Protein AF-A0A1Y1IKT4-F1 (afdb_monomer_lite)

Secondary structure (DSSP, 8-state):
--TT---PEEP-GGG--TT-EEEEE--TTSSHHHHHHHHHHHTTT--EEEEEETTHHHH--GGGTS-GGGEESS--HHHHHHHHHHHHHHHHTT-TT--EEEEEES---STTGGGSHHHHHHHHHGGGGTEEEEEEES-GGGS-HHHHTT-SEEEE-----HHHHHHHHHHT-TTSSSHHHHHHHHHHHTSTT-EEEEETTS---SHHHHEEEE-PPP--S---S-HHHHHHHHHHHHHHHHHHHT-----S---TT-EEPSS-TTEEE-TTS-EEETTTTEE---EE-TTS-EEEEETTEEEEHHHHHHHHHTSSPPPTTEEEEESS-GGGT--S-GGGEEEEEHHHHHHHHHHH-TTTT----------EEEEETTT--EEEESSHHHHHHHH---HHHHHHHHTT---SSSEEEEE-HHHHHHHSPPTT--EEEEEETTEEEEEEEEETTS-EE-TTS-EE--EEETTEEEEEEEETTEEEEEEHHHHHHHHHSPPPSSTT-EEEETTS-TT---GGGEEEE-HHHHHHT-TT---EEEEETTT--EEEEESSHHHHHHHHT--HHHHHHHHTTSSS-BTTEEEEEGGGG--

Organism: Klebsormidium nitens (NCBI:txid105231)

pLDDT: mean 82.87, std 14.02, range [28.95, 97.75]

Radius of gyration: 39.27 Å; chains: 1; bounding box: 92×46×112 Å

InterPro domains:
  IPR002711 HNH endonuclease [PF01844] (320-353)
  IPR003615 HNH nuclease [PF13392] (488-532)
  IPR003615 HNH nuclease [SM00507] (299-350)
  IPR003615 HNH nuclease [SM00507] (482-531)
  IPR003615 HNH nuclease [cd00085] (316-353)
  IPR003647 Intron encoded nuclease repeat [SM00497] (369-420)
  IPR003647 Intron encoded nuclease repeat [SM00497] (537-590)
  IPR006758 Poxvirus A32 [PF04665] (9-204)
  IPR027417 P-loop containing nucleoside triphosphate hydrolase [G3DSA:3.40.50.300] (17-221)
  IPR027417 P-loop containing nucleoside triphosphate hydrolase [SSF52540] (19-160)
  IPR044925 His-Me finger superfamily [SSF54060] (258-352)
  IPR044925 His-Me finger superfamily [SSF54060] (431-537)

Sequence (595 aa):
MAAGDFNIKKFDMSKLQDHKTVVVIGRRGVGKTTLIADILYHKRQIPAGIVISGSEDGNGFYRKFIPDSFIYDTFDEEIIKKLIARQKNLTRLKVKDSSVFLLLDDCLFKQNIMKSDTMRYLYMNGRHFGLMVILASQYIMDIPPPVRSNIDYVFIYNDPILANRKRYYDHLFGVFKTFSQFEAVFKACTSKHECLVLDNTVQSTEPTDAIFWYKADIHEHFKIGAPAYWAHHNRTYADSELQKRNEVVVTSNGIRGWQQHHAYPAYYGRPDGRVWSAKTGRVIEGFSRSDGYGYIKIDGKDGPRSRFNLSLSLGRAIEEGMECDHIVPVSRGGGDDWANLQELSKPDHRLKTVSDNPDAGKKSGITTGIPIVARHVVTGVETSFNSVRDAVRELKIHHTVIDRYLNGLTSRGDYVFSYTPEHLAEQADLPGETWLEAVSSWGLVPNIRASNRGRIQESRGRRSYGRDQHGYKRFSATIDKNERDLKVHDVIARTFLEPPPSSEHTPDHINGDRSDNRSENLRWGTPTEQGRNQKSNRSVIQLDLITGAQLAVFGTIAEAAEALGIFASNIGNVAAGRRLATGGFKWIYSEALHT

Foldseek 3Di:
DPLPDQPFAADDLLPPDFLAEEEEEAAPPLCSLLQVVLNCVSVQLQAEEAEAALPCVPPVSCVLAEFPVRYHNADDLVVLVLVVLLLVVCVVLVPPSSAYEYEYHPHLPDLVVCVDPSNLCCLVCRSVSNYYYYYYDHAPVSHDLSNLVSHQKYWYADDPDVVRLVVCCVRHVVLDVDSVSSVSVQVVQRPPSKTKMAGPVDPDSHCNVGIHIYHRDGDNDHHHHHPLSVVVSCVVCVVVVVVVVPDDDDDDDDDPQWFAQLVQRQWTAHLQLWIAGVVVRDIFDWDADPVLFTWTADPNDIDTSLLRLLSRLVSHHQDDQWDKDFCQDVVRPTDSRNVRIDTDGPVVRVVVVCVVPVPPPDDDDDPFAQKKWKQFPPPRDIDIDSHLVRCCVPVVDDSVQQVCLCLVHHDDDRIRMYGDPVQVVVLDDDVPKDKDQWAAPLGTFPLWIAILQCWIQHNSRDIDNADDDPQFHWDWGQDPNDIDIGTSLRRNQVGPPDDAPDPQWGKAQQQQRRSRSRNVRIDTDGPVRNVLSHPPFFKKFWAQLNSRDTDDIDRGLVRVCVVLVWDSVQLVCQQVVVDSDTSNTGMHGPVVVVD

Structure (mmCIF, N/CA/C/O backbone):
data_AF-A0A1Y1IKT4-F1
#
_entry.id   AF-A0A1Y1IKT4-F1
#
loop_
_atom_site.group_PDB
_atom_site.id
_atom_site.type_symbol
_atom_site.label_atom_id
_atom_site.label_alt_id
_atom_site.label_comp_id
_atom_site.label_asym_id
_atom_site.label_entity_id
_atom_site.label_seq_id
_atom_site.pdbx_PDB_ins_code
_atom_site.Cartn_x
_atom_site.Cartn_y
_atom_site.Cartn_z
_atom_site.occupancy
_atom_site.B_iso_or_equiv
_atom_site.auth_seq_id
_atom_site.auth_comp_id
_atom_site.auth_asym_id
_atom_site.auth_atom_id
_atom_site.pdbx_PDB_model_num
ATOM 1 N N . MET A 1 1 ? 47.831 -2.675 -40.008 1.00 44.03 1 MET A N 1
ATOM 2 C CA . MET A 1 1 ? 46.778 -3.667 -40.305 1.00 44.03 1 MET A CA 1
ATOM 3 C C . MET A 1 1 ? 45.779 -3.030 -41.255 1.00 44.03 1 MET A C 1
ATOM 5 O O . MET A 1 1 ? 45.136 -2.054 -40.875 1.00 44.03 1 MET A O 1
ATOM 9 N N . ALA A 1 2 ? 45.765 -3.497 -42.506 1.00 37.03 2 ALA A N 1
ATOM 10 C CA . ALA A 1 2 ? 44.810 -3.080 -43.530 1.00 37.03 2 ALA A CA 1
ATOM 11 C C . ALA A 1 2 ? 43.399 -3.603 -43.193 1.00 37.03 2 ALA A C 1
ATOM 13 O O . ALA A 1 2 ? 43.247 -4.482 -42.349 1.00 37.03 2 ALA A O 1
ATOM 14 N N . ALA A 1 3 ? 42.376 -3.031 -43.825 1.00 41.59 3 ALA A N 1
ATOM 15 C CA . ALA A 1 3 ? 40.951 -3.170 -43.514 1.00 41.59 3 ALA A CA 1
ATOM 16 C C . ALA A 1 3 ? 40.317 -4.563 -43.793 1.00 41.59 3 ALA A C 1
ATOM 18 O O . ALA A 1 3 ? 39.166 -4.618 -44.216 1.00 41.59 3 ALA A O 1
ATOM 19 N N . GLY A 1 4 ? 41.039 -5.671 -43.576 1.00 48.53 4 GLY A N 1
ATOM 20 C CA . GLY A 1 4 ? 40.627 -7.025 -43.988 1.00 48.53 4 GLY A CA 1
ATOM 21 C C . GLY A 1 4 ? 40.530 -8.118 -42.911 1.00 48.53 4 GLY A C 1
ATOM 22 O O . GLY A 1 4 ? 39.825 -9.087 -43.154 1.00 48.53 4 GLY A O 1
ATOM 23 N N . ASP A 1 5 ? 41.145 -7.986 -41.728 1.00 60.75 5 ASP A N 1
ATOM 24 C CA . ASP A 1 5 ? 41.386 -9.164 -40.855 1.00 60.75 5 ASP A CA 1
ATOM 25 C C . ASP A 1 5 ? 40.603 -9.190 -39.527 1.00 60.75 5 ASP A C 1
ATOM 27 O O . ASP A 1 5 ? 40.972 -9.898 -38.589 1.00 60.75 5 ASP A O 1
ATOM 31 N N . PHE A 1 6 ? 39.508 -8.438 -39.396 1.00 72.44 6 PHE A N 1
ATOM 32 C CA . PHE A 1 6 ? 38.653 -8.573 -38.211 1.00 72.44 6 PHE A CA 1
ATOM 33 C C . PHE A 1 6 ? 37.708 -9.770 -38.378 1.00 72.44 6 PHE A C 1
ATOM 35 O O . PHE A 1 6 ? 36.638 -9.651 -38.973 1.00 72.44 6 PHE A O 1
ATOM 42 N N . ASN A 1 7 ? 38.088 -10.929 -37.832 1.00 83.81 7 ASN A N 1
ATOM 43 C CA . ASN A 1 7 ? 37.197 -12.087 -37.733 1.00 83.81 7 ASN A CA 1
ATOM 44 C C . ASN A 1 7 ? 36.181 -11.886 -36.592 1.00 83.81 7 ASN A C 1
ATOM 46 O O . ASN A 1 7 ? 36.379 -12.357 -35.469 1.00 83.81 7 ASN A O 1
ATOM 50 N N . ILE A 1 8 ? 35.115 -11.132 -36.872 1.00 90.75 8 ILE A N 1
ATOM 51 C CA . ILE A 1 8 ? 34.061 -10.822 -35.902 1.00 90.75 8 ILE A CA 1
ATOM 52 C C . ILE A 1 8 ? 33.153 -12.040 -35.704 1.00 90.75 8 ILE A C 1
ATOM 54 O O . ILE A 1 8 ? 32.549 -12.558 -36.646 1.00 90.75 8 ILE A O 1
ATOM 58 N N . LYS A 1 9 ? 33.028 -12.487 -34.453 1.00 93.94 9 LYS A N 1
ATOM 59 C CA . LYS A 1 9 ? 32.216 -13.653 -34.080 1.00 93.94 9 LYS A CA 1
ATOM 60 C C . LYS A 1 9 ? 30.745 -13.270 -33.896 1.00 93.94 9 LYS A C 1
ATOM 62 O O . LYS A 1 9 ? 30.429 -12.119 -33.591 1.00 93.94 9 LYS A O 1
ATOM 67 N N . LYS A 1 10 ? 29.848 -14.254 -34.028 1.00 95.00 10 LYS A N 1
ATOM 68 C CA . LYS A 1 10 ? 28.441 -14.089 -33.637 1.00 95.00 10 LYS A CA 1
ATOM 69 C C . LYS A 1 10 ? 28.365 -13.909 -32.118 1.00 95.00 10 LYS A C 1
ATOM 71 O O . LYS A 1 10 ? 28.996 -14.676 -31.389 1.00 95.00 10 LYS A O 1
ATOM 76 N N . PHE A 1 11 ? 27.597 -12.932 -31.647 1.00 96.62 11 PHE A N 1
ATOM 77 C CA . PHE A 1 11 ? 27.321 -12.776 -30.222 1.00 96.62 11 PHE A CA 1
ATOM 78 C C . PHE A 1 11 ? 26.459 -13.939 -29.725 1.00 96.62 11 PHE A C 1
ATOM 80 O O . PHE A 1 11 ? 25.479 -14.326 -30.364 1.00 96.62 11 PHE A O 1
ATOM 87 N N . ASP A 1 12 ? 26.827 -14.493 -28.578 1.00 94.38 12 ASP A N 1
ATOM 88 C CA . ASP A 1 12 ? 26.065 -15.539 -27.911 1.00 94.38 12 ASP A CA 1
ATOM 89 C C . ASP A 1 12 ? 25.153 -14.897 -26.863 1.00 94.38 12 ASP A C 1
ATOM 91 O O . ASP A 1 12 ? 25.617 -14.455 -25.811 1.00 94.38 12 ASP A O 1
ATOM 95 N N . MET A 1 13 ? 23.848 -14.848 -27.147 1.00 94.25 13 MET A N 1
ATOM 96 C CA . MET A 1 13 ? 22.865 -14.197 -26.276 1.00 94.25 13 MET A CA 1
ATOM 97 C C . MET A 1 13 ? 22.775 -14.846 -24.885 1.00 94.25 13 MET A C 1
ATOM 99 O O . MET A 1 13 ? 22.394 -14.184 -23.920 1.00 94.25 13 MET A O 1
ATOM 103 N N . SER A 1 14 ? 23.192 -16.110 -24.732 1.00 89.19 14 SER A N 1
ATOM 104 C CA . SER A 1 14 ? 23.257 -16.762 -23.416 1.00 89.19 14 SER A CA 1
ATOM 105 C C . SER A 1 14 ? 24.310 -16.142 -22.487 1.00 89.19 14 SER A C 1
ATOM 107 O O . SER A 1 14 ? 24.174 -16.227 -21.267 1.00 89.19 14 SER A O 1
ATOM 109 N N . LYS A 1 15 ? 25.322 -15.464 -23.049 1.00 90.50 15 LYS A N 1
ATOM 110 C CA . LYS A 1 15 ? 26.385 -14.776 -22.302 1.00 90.50 15 LYS A CA 1
ATOM 111 C C . LYS A 1 15 ? 26.007 -13.373 -21.844 1.00 90.50 15 LYS A C 1
ATOM 113 O O . LYS A 1 15 ? 26.764 -12.779 -21.078 1.00 90.50 15 LYS A O 1
ATOM 118 N N . LEU A 1 16 ? 24.866 -12.839 -22.286 1.00 94.06 16 LEU A N 1
ATOM 119 C CA . LEU A 1 16 ? 24.368 -11.556 -21.800 1.00 94.06 16 LEU A CA 1
ATOM 120 C C . LEU A 1 16 ? 24.197 -11.654 -20.279 1.00 94.06 16 LEU A C 1
ATOM 122 O O . LEU A 1 16 ? 23.371 -12.431 -19.806 1.00 94.06 16 LEU A O 1
ATOM 126 N N . GLN A 1 17 ? 24.978 -10.914 -19.497 1.00 91.50 17 GLN A N 1
ATOM 127 C CA . GLN A 1 17 ? 24.912 -11.007 -18.036 1.00 91.50 17 GLN A CA 1
ATOM 128 C C . GLN A 1 17 ? 23.590 -10.437 -17.486 1.00 91.50 17 GLN A C 1
ATOM 130 O O . GLN A 1 17 ? 22.964 -9.559 -18.086 1.00 91.50 17 GLN A O 1
ATOM 135 N N . ASP A 1 18 ? 23.157 -10.938 -16.328 1.00 89.75 18 ASP A N 1
ATOM 136 C CA . ASP A 1 18 ? 21.981 -10.412 -15.631 1.00 89.75 18 ASP A CA 1
ATOM 137 C C . ASP A 1 18 ? 22.269 -9.040 -14.991 1.00 89.75 18 ASP A C 1
ATOM 139 O O . ASP A 1 18 ? 23.409 -8.697 -14.679 1.00 89.75 18 ASP A O 1
ATOM 143 N N . HIS A 1 19 ? 21.209 -8.250 -14.782 1.00 90.19 19 HIS A N 1
ATOM 144 C CA . HIS A 1 19 ? 21.247 -6.960 -14.062 1.00 90.19 19 HIS A CA 1
ATOM 145 C C . HIS A 1 19 ? 22.157 -5.906 -14.714 1.00 90.19 19 HIS A C 1
ATOM 147 O O . HIS A 1 19 ? 22.722 -5.041 -14.041 1.00 90.19 19 HIS A O 1
ATOM 153 N N . LYS A 1 20 ? 22.308 -5.998 -16.038 1.00 92.44 20 LYS A N 1
ATOM 154 C CA . LYS A 1 20 ? 23.129 -5.103 -16.851 1.00 92.44 20 LYS A CA 1
ATOM 155 C C . LYS A 1 20 ? 22.322 -4.013 -17.543 1.00 92.44 20 LYS A C 1
ATOM 157 O O . LYS A 1 20 ? 21.104 -4.121 -17.695 1.00 92.44 20 LYS A O 1
ATOM 162 N N . THR A 1 21 ? 23.024 -2.970 -17.973 1.00 93.44 21 THR A N 1
ATOM 163 C CA . THR A 1 21 ? 22.477 -1.912 -18.823 1.00 93.44 21 THR A CA 1
ATOM 164 C C . THR A 1 21 ? 22.735 -2.252 -20.286 1.00 93.44 21 THR A C 1
ATOM 166 O O . THR A 1 21 ? 23.882 -2.285 -20.733 1.00 93.44 21 THR A O 1
ATOM 169 N N . VAL A 1 22 ? 21.660 -2.477 -21.035 1.00 95.69 22 VAL A N 1
ATOM 170 C CA . VAL A 1 22 ? 21.669 -2.788 -22.464 1.00 95.69 22 VAL A CA 1
ATOM 171 C C . VAL A 1 22 ? 21.096 -1.607 -23.237 1.00 95.69 22 VAL A C 1
ATOM 173 O O . VAL A 1 22 ? 20.013 -1.114 -22.926 1.00 95.69 22 VAL A O 1
ATOM 176 N N . VAL A 1 23 ? 21.804 -1.157 -24.267 1.00 95.25 23 VAL A N 1
ATOM 177 C CA . VAL A 1 23 ? 21.354 -0.072 -25.141 1.00 95.25 23 VAL A CA 1
ATOM 178 C C . VAL A 1 23 ? 21.212 -0.578 -26.569 1.00 95.25 23 VAL A C 1
ATOM 180 O O . VAL A 1 23 ? 22.149 -1.130 -27.135 1.00 95.25 23 VAL A O 1
ATOM 183 N N . VAL A 1 24 ? 20.051 -0.343 -27.174 1.00 95.88 24 VAL A N 1
ATOM 184 C CA . VAL A 1 24 ? 19.747 -0.688 -28.564 1.00 95.88 24 VAL A CA 1
ATOM 185 C C . VAL A 1 24 ? 19.564 0.598 -29.365 1.00 95.88 24 VAL A C 1
ATOM 187 O O . VAL A 1 24 ? 18.678 1.398 -29.070 1.00 95.88 24 VAL A O 1
ATOM 190 N N . ILE A 1 25 ? 20.386 0.811 -30.393 1.00 94.44 25 ILE A N 1
ATOM 191 C CA . ILE A 1 25 ? 20.381 2.031 -31.208 1.00 94.44 25 ILE A CA 1
ATOM 192 C C . ILE A 1 25 ? 20.068 1.697 -32.661 1.00 94.44 25 ILE A C 1
ATOM 194 O O . ILE A 1 25 ? 20.695 0.835 -33.274 1.00 94.44 25 ILE A O 1
ATOM 198 N N . GLY A 1 26 ? 19.114 2.414 -33.245 1.00 92.25 26 GLY A N 1
ATOM 199 C CA . GLY A 1 26 ? 18.786 2.257 -34.656 1.00 92.25 26 GLY A CA 1
ATOM 200 C C . GLY A 1 26 ? 17.567 3.059 -35.083 1.00 92.25 26 GLY A C 1
ATOM 201 O O . GLY A 1 26 ? 16.720 3.429 -34.269 1.00 92.25 26 GLY A O 1
ATOM 202 N N . ARG A 1 27 ? 17.435 3.313 -36.385 1.00 89.00 27 ARG A N 1
ATOM 203 C CA . ARG A 1 27 ? 16.286 4.052 -36.932 1.00 89.00 27 ARG A CA 1
ATOM 204 C C . ARG A 1 27 ? 14.964 3.299 -36.745 1.00 89.00 27 ARG A C 1
ATOM 206 O O . ARG A 1 27 ? 14.917 2.165 -36.267 1.00 89.00 27 ARG A O 1
ATOM 213 N N . ARG A 1 28 ? 13.846 3.940 -37.083 1.00 86.69 28 ARG A N 1
ATOM 214 C CA . ARG A 1 28 ? 12.536 3.268 -37.100 1.00 86.69 28 ARG A CA 1
ATOM 215 C C . ARG A 1 28 ? 12.546 2.127 -38.125 1.00 86.69 28 ARG A C 1
ATOM 217 O O . ARG A 1 28 ? 13.135 2.273 -39.190 1.00 86.69 28 ARG A O 1
ATOM 224 N N . GLY A 1 29 ? 11.926 0.997 -37.782 1.00 84.12 29 GLY A N 1
ATOM 225 C CA . GLY A 1 29 ? 11.752 -0.146 -38.690 1.00 84.12 29 GLY A CA 1
ATOM 226 C C . GLY A 1 29 ? 12.981 -1.037 -38.929 1.00 84.12 29 GLY A C 1
ATOM 227 O O . GLY A 1 29 ? 12.901 -1.946 -39.744 1.00 84.12 29 GLY A O 1
ATOM 228 N N . VAL A 1 30 ? 14.109 -0.826 -38.238 1.00 88.88 30 VAL A N 1
ATOM 229 C CA . VAL A 1 30 ? 15.342 -1.613 -38.487 1.00 88.88 30 VAL A CA 1
ATOM 230 C C . VAL A 1 30 ? 15.391 -2.975 -37.784 1.00 88.88 30 VAL A C 1
ATOM 232 O O . VAL A 1 30 ? 16.180 -3.823 -38.189 1.00 88.88 30 VAL A O 1
ATOM 235 N N . GLY A 1 31 ? 14.552 -3.194 -36.763 1.00 88.00 31 GLY A N 1
ATOM 236 C CA . GLY A 1 31 ? 14.531 -4.435 -35.968 1.00 88.00 31 GLY A CA 1
ATOM 237 C C . GLY A 1 31 ? 14.799 -4.272 -34.465 1.00 88.00 31 GLY A C 1
ATOM 238 O O . GLY A 1 31 ? 14.951 -5.273 -33.772 1.00 88.00 31 GLY A O 1
ATOM 239 N N . LYS A 1 32 ? 14.838 -3.038 -33.927 1.00 91.25 32 LYS A N 1
ATOM 240 C CA . LYS A 1 32 ? 15.065 -2.782 -32.484 1.00 91.25 32 LYS A CA 1
ATOM 241 C C . LYS A 1 32 ? 14.133 -3.601 -31.584 1.00 91.25 32 LYS A C 1
ATOM 243 O O . LYS A 1 32 ? 14.598 -4.346 -30.732 1.00 91.25 32 LYS A O 1
ATOM 248 N N . THR A 1 33 ? 12.832 -3.485 -31.822 1.00 90.94 33 THR A N 1
ATOM 249 C CA . THR A 1 33 ? 11.770 -4.144 -31.055 1.00 90.94 33 THR A CA 1
ATOM 250 C C . THR A 1 33 ? 11.870 -5.675 -31.128 1.00 90.94 33 THR A C 1
ATOM 252 O O . THR A 1 33 ? 11.698 -6.350 -30.118 1.00 90.94 33 THR A O 1
ATOM 255 N N . THR A 1 34 ? 12.262 -6.228 -32.284 1.00 92.44 34 THR A N 1
ATOM 256 C CA . THR A 1 34 ? 12.537 -7.667 -32.456 1.00 92.44 34 THR A CA 1
ATOM 257 C C . THR A 1 34 ? 13.718 -8.127 -31.604 1.00 92.44 34 THR A C 1
ATOM 259 O O . THR A 1 34 ? 13.617 -9.128 -30.906 1.00 92.44 34 THR A O 1
ATOM 262 N N . LEU A 1 35 ? 14.818 -7.370 -31.604 1.00 95.31 35 LEU A N 1
ATOM 263 C CA . LEU A 1 35 ? 15.978 -7.671 -30.762 1.00 95.31 35 LEU A CA 1
ATOM 264 C C . LEU A 1 35 ? 15.654 -7.577 -29.269 1.00 95.31 35 LEU A C 1
ATOM 266 O O . LEU A 1 35 ? 16.127 -8.393 -28.488 1.00 95.31 35 LEU A O 1
ATOM 270 N N . ILE A 1 36 ? 14.843 -6.601 -28.865 1.00 95.38 36 ILE A N 1
ATOM 271 C CA . ILE A 1 36 ? 14.409 -6.470 -27.471 1.00 95.38 36 ILE A CA 1
ATOM 272 C C . ILE A 1 36 ? 13.566 -7.682 -27.058 1.00 95.38 36 ILE A C 1
ATOM 274 O O . ILE A 1 36 ? 13.787 -8.222 -25.978 1.00 95.38 36 ILE A O 1
ATOM 278 N N . ALA A 1 37 ? 12.651 -8.152 -27.914 1.00 94.31 37 ALA A N 1
ATOM 279 C CA . ALA A 1 37 ? 11.890 -9.375 -27.653 1.00 94.31 37 ALA A CA 1
ATOM 280 C C . ALA A 1 37 ? 12.802 -10.600 -27.488 1.00 94.31 37 ALA A C 1
ATOM 282 O O . ALA A 1 37 ? 12.606 -11.383 -26.565 1.00 94.31 37 ALA A O 1
ATOM 283 N N . ASP A 1 38 ? 13.823 -10.729 -28.335 1.00 95.62 38 ASP A N 1
ATOM 284 C CA . ASP A 1 38 ? 14.815 -11.803 -28.262 1.00 95.62 38 ASP A CA 1
ATOM 285 C C . ASP A 1 38 ? 15.649 -11.745 -26.965 1.00 95.62 38 ASP A C 1
ATOM 287 O O . ASP A 1 38 ? 15.771 -12.734 -26.241 1.00 95.62 38 ASP A O 1
ATOM 291 N N . ILE A 1 39 ? 16.112 -10.554 -26.569 1.00 96.12 39 ILE A N 1
ATOM 292 C CA . ILE A 1 39 ? 16.773 -10.341 -25.270 1.00 96.12 39 ILE A CA 1
ATOM 293 C C . ILE A 1 39 ? 15.854 -10.773 -24.118 1.00 96.12 39 ILE A C 1
ATOM 295 O O . ILE A 1 39 ? 16.275 -11.513 -23.227 1.00 96.12 39 ILE A O 1
ATOM 299 N N . LEU A 1 40 ? 14.590 -10.342 -24.132 1.00 95.12 40 LEU A N 1
ATOM 300 C CA . LEU A 1 40 ? 13.620 -10.687 -23.092 1.00 95.12 40 LEU A CA 1
ATOM 301 C C . LEU A 1 40 ? 13.281 -12.181 -23.085 1.00 95.12 40 LEU A C 1
ATOM 303 O O . LEU A 1 40 ? 13.083 -12.744 -22.011 1.00 95.12 40 LEU A O 1
ATOM 307 N N . TYR A 1 41 ? 13.281 -12.853 -24.236 1.00 95.25 41 TYR A N 1
ATOM 308 C CA . TYR A 1 41 ? 13.121 -14.304 -24.319 1.00 95.25 41 TYR A CA 1
ATOM 309 C C . TYR A 1 41 ? 14.258 -15.038 -23.595 1.00 95.25 41 TYR A C 1
ATOM 311 O O . TYR A 1 41 ? 14.013 -15.934 -22.777 1.00 95.25 41 TYR A O 1
ATOM 319 N N . HIS A 1 42 ? 15.506 -14.621 -23.819 1.00 94.69 42 HIS A N 1
ATOM 320 C CA . HIS A 1 42 ? 16.678 -15.153 -23.116 1.00 94.69 42 HIS A CA 1
ATOM 321 C C . HIS A 1 42 ? 16.737 -14.759 -21.631 1.00 94.69 42 HIS A C 1
ATOM 323 O O . HIS A 1 42 ? 17.469 -15.379 -20.857 1.00 94.69 42 HIS A O 1
ATOM 329 N N . LYS A 1 43 ? 15.940 -13.763 -21.225 1.00 94.12 43 LYS A N 1
ATOM 330 C CA . LYS A 1 43 ? 15.805 -13.270 -19.849 1.00 94.12 43 LYS A CA 1
ATOM 331 C C . LYS A 1 43 ? 14.436 -13.540 -19.222 1.00 94.12 43 LYS A C 1
ATOM 333 O O . LYS A 1 43 ? 14.097 -12.949 -18.200 1.00 94.12 43 LYS A O 1
ATOM 338 N N . ARG A 1 44 ? 13.661 -14.478 -19.777 1.00 92.31 44 ARG A N 1
ATOM 339 C CA . ARG A 1 44 ? 12.289 -14.800 -19.335 1.00 92.31 44 ARG A CA 1
ATOM 340 C C . ARG A 1 44 ? 12.175 -15.297 -17.890 1.00 92.31 44 ARG A C 1
ATOM 342 O O . ARG A 1 44 ? 11.087 -15.269 -17.327 1.00 92.31 44 ARG A O 1
ATOM 349 N N . GLN A 1 45 ? 13.285 -15.728 -17.290 1.00 89.25 45 GLN A N 1
ATOM 350 C CA . GLN A 1 45 ? 13.378 -16.078 -15.873 1.00 89.25 45 GLN A CA 1
ATOM 351 C C . GLN A 1 45 ? 13.234 -14.871 -14.941 1.00 89.25 45 GLN A C 1
ATOM 353 O O . GLN A 1 45 ? 12.985 -15.060 -13.753 1.00 89.25 45 GLN A O 1
ATOM 358 N N . ILE A 1 46 ? 13.403 -13.641 -15.446 1.00 90.81 46 ILE A N 1
ATOM 359 C CA . ILE A 1 46 ? 13.231 -12.442 -14.630 1.00 90.81 46 ILE A CA 1
ATOM 360 C C . ILE A 1 46 ? 11.760 -12.377 -14.179 1.00 90.81 46 ILE A C 1
ATOM 362 O O . ILE A 1 46 ? 10.852 -12.323 -15.016 1.00 90.81 46 ILE A O 1
ATOM 366 N N . PRO A 1 47 ? 11.501 -12.362 -12.861 1.00 83.88 47 PRO A N 1
ATOM 367 C CA . PRO A 1 47 ? 10.158 -12.535 -12.337 1.00 83.88 47 PRO A CA 1
ATOM 368 C C . PRO A 1 47 ? 9.289 -11.300 -12.508 1.00 83.88 47 PRO A C 1
ATOM 370 O O . PRO A 1 47 ? 8.079 -11.453 -12.438 1.00 83.88 47 PRO A O 1
ATOM 373 N N . ALA A 1 48 ? 9.849 -10.107 -12.733 1.00 85.44 48 ALA A N 1
ATOM 374 C CA . ALA A 1 48 ? 9.094 -8.869 -12.911 1.00 85.44 48 ALA A CA 1
ATOM 375 C C . ALA A 1 48 ? 9.754 -7.912 -13.908 1.00 85.44 48 ALA A C 1
ATOM 377 O O . ALA A 1 48 ? 10.971 -7.906 -14.073 1.00 85.44 48 ALA A O 1
ATOM 378 N N . GLY A 1 49 ? 8.967 -7.025 -14.509 1.00 88.06 49 GLY A N 1
ATOM 379 C CA . GLY A 1 49 ? 9.522 -5.913 -15.264 1.00 88.06 49 GLY A CA 1
ATOM 380 C C . GLY A 1 49 ? 8.516 -4.820 -15.544 1.00 88.06 49 GLY A C 1
ATOM 381 O O . GLY A 1 49 ? 7.324 -5.006 -15.333 1.00 88.06 49 GLY A O 1
ATOM 382 N N . ILE A 1 50 ? 9.026 -3.674 -15.977 1.00 90.44 50 ILE A N 1
ATOM 383 C CA . ILE A 1 50 ? 8.244 -2.513 -16.396 1.00 90.44 50 ILE A CA 1
ATOM 384 C C . ILE A 1 50 ? 8.654 -2.167 -17.820 1.00 90.44 50 ILE A C 1
ATOM 386 O O . ILE A 1 50 ? 9.845 -2.076 -18.116 1.00 90.44 50 ILE A O 1
ATOM 390 N N . VAL A 1 51 ? 7.670 -1.945 -18.683 1.00 90.44 51 VAL A N 1
ATOM 391 C CA . VAL A 1 51 ? 7.858 -1.441 -20.041 1.00 90.44 51 VAL A CA 1
ATOM 392 C C . VAL A 1 51 ? 7.257 -0.054 -20.119 1.00 90.44 51 VAL A C 1
ATOM 394 O O . VAL A 1 51 ? 6.086 0.132 -19.815 1.00 90.44 51 VAL A O 1
ATOM 397 N N . ILE A 1 52 ? 8.050 0.915 -20.551 1.00 88.38 52 ILE A N 1
ATOM 398 C CA . ILE A 1 52 ? 7.565 2.234 -20.934 1.00 88.38 52 ILE A CA 1
ATOM 399 C C . ILE A 1 52 ? 7.809 2.359 -22.432 1.00 88.38 52 ILE A C 1
ATOM 401 O O . ILE A 1 52 ? 8.961 2.432 -22.861 1.00 88.38 52 ILE A O 1
ATOM 405 N N . SER A 1 53 ? 6.737 2.342 -23.220 1.00 84.50 53 SER A N 1
ATOM 406 C CA . SER A 1 53 ? 6.815 2.374 -24.678 1.00 84.50 53 SER A CA 1
ATOM 407 C C . SER A 1 53 ? 5.895 3.437 -25.253 1.00 84.50 53 SER A C 1
ATOM 409 O O . SER A 1 53 ? 4.680 3.286 -25.237 1.00 84.50 53 SER A O 1
ATOM 411 N N . GLY A 1 54 ? 6.477 4.474 -25.859 1.00 72.12 54 GLY A N 1
ATOM 412 C CA . GLY A 1 54 ? 5.705 5.524 -26.539 1.00 72.12 54 GLY A CA 1
ATOM 413 C C . GLY A 1 54 ? 5.039 5.070 -27.844 1.00 72.12 54 GLY A C 1
ATOM 414 O O . GLY A 1 54 ? 4.411 5.878 -28.524 1.00 72.12 54 GLY A O 1
ATOM 415 N N . SER A 1 55 ? 5.222 3.804 -28.234 1.00 66.06 55 SER A N 1
ATOM 416 C CA . SER A 1 55 ? 4.725 3.221 -29.485 1.00 66.06 55 SER A CA 1
ATOM 417 C C . SER A 1 55 ? 3.707 2.088 -29.280 1.00 66.06 55 SER A C 1
ATOM 419 O O . SER A 1 55 ? 3.239 1.506 -30.263 1.00 66.06 55 SER A O 1
ATOM 421 N N . GLU A 1 56 ? 3.346 1.774 -28.027 1.00 63.66 56 GLU A N 1
ATOM 422 C CA . GLU A 1 56 ? 2.500 0.618 -27.705 1.00 63.66 56 GLU A CA 1
ATOM 423 C C . GLU A 1 56 ? 1.013 0.835 -28.030 1.00 63.66 56 GLU A C 1
ATOM 425 O O . GLU A 1 56 ? 0.396 -0.088 -28.571 1.00 63.66 56 GLU A O 1
ATOM 430 N N . ASP A 1 57 ? 0.480 2.049 -27.826 1.00 52.09 57 ASP A N 1
ATOM 431 C CA . ASP A 1 57 ? -0.920 2.434 -28.102 1.00 52.09 57 ASP A CA 1
ATOM 432 C C . ASP A 1 57 ? -1.420 2.025 -29.506 1.00 52.09 57 ASP A C 1
ATOM 434 O O . ASP A 1 57 ? -2.605 1.751 -29.700 1.00 52.09 57 ASP A O 1
ATOM 438 N N . GLY A 1 58 ? -0.526 1.942 -30.501 1.00 49.12 58 GLY A N 1
ATOM 439 C CA . GLY A 1 58 ? -0.864 1.543 -31.873 1.00 49.12 58 GLY A CA 1
ATOM 440 C C . GLY A 1 58 ? -0.562 0.083 -32.234 1.00 49.12 58 GLY A C 1
ATOM 441 O O . GLY A 1 58 ? -1.238 -0.481 -33.093 1.00 49.12 58 GLY A O 1
ATOM 442 N N . ASN A 1 59 ? 0.440 -0.542 -31.601 1.00 60.81 59 ASN A N 1
ATOM 443 C CA . ASN A 1 59 ? 1.024 -1.806 -32.078 1.00 60.81 59 ASN A CA 1
ATOM 444 C C . ASN A 1 59 ? 0.803 -2.994 -31.143 1.00 60.81 59 ASN A C 1
ATOM 446 O O . ASN A 1 59 ? 0.739 -4.131 -31.621 1.00 60.81 59 ASN A O 1
ATOM 450 N N . GLY A 1 60 ? 0.695 -2.761 -29.830 1.00 70.00 60 GLY A N 1
ATOM 451 C CA . GLY A 1 60 ? 0.497 -3.846 -28.878 1.00 70.00 60 GLY A CA 1
ATOM 452 C C . GLY A 1 60 ? 1.524 -4.958 -28.966 1.00 70.00 60 GLY A C 1
ATOM 453 O O . GLY A 1 60 ? 1.155 -6.139 -29.006 1.00 70.00 60 GLY A O 1
ATOM 454 N N . PHE A 1 61 ? 2.784 -4.592 -29.155 1.00 84.50 61 PHE A N 1
ATOM 455 C CA . PHE A 1 61 ? 3.817 -5.571 -29.418 1.00 84.50 61 PHE A CA 1
ATOM 456 C C . PHE A 1 61 ? 4.190 -6.302 -28.130 1.00 84.50 61 PHE A C 1
ATOM 458 O O . PHE A 1 61 ? 4.247 -7.533 -28.121 1.00 84.50 61 PHE A O 1
ATOM 465 N N . TYR A 1 62 ? 4.381 -5.551 -27.045 1.00 88.00 62 TYR A N 1
ATOM 466 C CA . TYR A 1 62 ? 4.842 -6.075 -25.765 1.00 88.00 62 TYR A CA 1
ATOM 467 C C . TYR A 1 62 ? 3.739 -6.819 -25.006 1.00 88.00 62 TYR A C 1
ATOM 469 O O . TYR A 1 62 ? 4.031 -7.846 -24.390 1.00 88.00 62 TYR A O 1
ATOM 477 N N . ARG A 1 63 ? 2.466 -6.405 -25.133 1.00 85.50 63 ARG A N 1
ATOM 478 C CA . ARG A 1 63 ? 1.320 -7.103 -24.497 1.00 85.50 63 ARG A CA 1
ATOM 479 C C . ARG A 1 63 ? 1.184 -8.585 -24.862 1.00 85.50 63 ARG A C 1
ATOM 481 O O . ARG A 1 63 ? 0.546 -9.356 -24.153 1.00 85.50 63 ARG A O 1
ATOM 488 N N . LYS A 1 64 ? 1.798 -9.022 -25.968 1.00 86.94 64 LYS A N 1
ATOM 489 C CA . LYS A 1 64 ? 1.783 -10.429 -26.404 1.00 86.94 64 LYS A CA 1
ATOM 490 C C . LYS A 1 64 ? 2.516 -11.362 -25.436 1.00 86.94 64 LYS A C 1
ATOM 492 O O . LYS A 1 64 ? 2.171 -12.537 -25.348 1.00 86.94 64 LYS A O 1
ATOM 497 N N . PHE A 1 65 ? 3.532 -10.855 -24.739 1.00 88.25 65 PHE A N 1
ATOM 498 C CA . PHE A 1 65 ? 4.428 -11.656 -23.898 1.00 88.25 65 PHE A CA 1
ATOM 499 C C . PHE A 1 65 ? 4.766 -10.995 -22.555 1.00 88.25 65 PHE A C 1
ATOM 501 O O . PHE A 1 65 ? 5.517 -11.578 -21.771 1.00 88.25 65 PHE A O 1
ATOM 508 N N . ILE A 1 66 ? 4.191 -9.823 -22.257 1.00 88.00 66 ILE A N 1
ATOM 509 C CA . ILE A 1 66 ? 4.283 -9.093 -20.983 1.00 88.00 66 ILE A CA 1
ATOM 510 C C . ILE A 1 66 ? 2.860 -8.730 -20.532 1.00 88.00 66 ILE A C 1
ATOM 512 O O . ILE A 1 66 ? 2.070 -8.305 -21.370 1.00 88.00 66 ILE A O 1
ATOM 516 N N . PRO A 1 67 ? 2.509 -8.859 -19.240 1.00 82.25 67 PRO A N 1
ATOM 517 C CA . PRO A 1 67 ? 1.177 -8.483 -18.774 1.00 82.25 67 PRO A CA 1
ATOM 518 C C . PRO A 1 67 ? 0.917 -6.968 -18.877 1.00 82.25 67 PRO A C 1
ATOM 520 O O . PRO A 1 67 ? 1.753 -6.173 -18.447 1.00 82.25 67 PRO A O 1
ATOM 523 N N . ASP A 1 68 ? -0.276 -6.577 -19.339 1.00 78.44 68 ASP A N 1
ATOM 524 C CA . ASP A 1 68 ? -0.675 -5.171 -19.564 1.00 78.44 68 ASP A CA 1
ATOM 525 C C . ASP A 1 68 ? -0.465 -4.243 -18.360 1.00 78.44 68 ASP A C 1
ATOM 527 O O . ASP A 1 68 ? -0.118 -3.080 -18.529 1.00 78.44 68 ASP A O 1
ATOM 531 N N . SER A 1 69 ? -0.597 -4.748 -17.128 1.00 74.75 69 SER A N 1
ATOM 532 C CA . SER A 1 69 ? -0.383 -3.958 -15.904 1.00 74.75 69 SER A CA 1
ATOM 533 C C . SER A 1 69 ? 1.047 -3.421 -15.744 1.00 74.75 69 SER A C 1
ATOM 535 O O . SER A 1 69 ? 1.298 -2.607 -14.856 1.00 74.75 69 SER A O 1
ATOM 537 N N . PHE A 1 70 ? 1.987 -3.911 -16.554 1.00 81.62 70 PHE A N 1
ATOM 538 C CA . PHE A 1 70 ? 3.399 -3.532 -16.546 1.00 81.62 70 PHE A CA 1
ATOM 539 C C . PHE A 1 70 ? 3.813 -2.668 -17.729 1.00 81.62 70 PHE A C 1
ATOM 541 O O . PHE A 1 70 ? 4.987 -2.300 -17.813 1.00 81.62 70 PHE A O 1
ATOM 548 N N . ILE A 1 71 ? 2.884 -2.367 -18.634 1.00 83.19 71 ILE A N 1
ATOM 549 C CA . ILE A 1 71 ? 3.152 -1.605 -19.844 1.00 83.19 71 ILE A CA 1
ATOM 550 C C . ILE A 1 71 ? 2.545 -0.213 -19.683 1.00 83.19 71 ILE A C 1
ATOM 552 O O . ILE A 1 71 ? 1.383 -0.063 -19.317 1.00 83.19 71 ILE A O 1
ATOM 556 N N . TYR A 1 72 ? 3.363 0.805 -19.918 1.00 80.38 72 TYR A N 1
ATOM 557 C CA . TYR A 1 72 ? 3.001 2.207 -19.780 1.00 80.38 72 TYR A CA 1
ATOM 558 C C . TYR A 1 72 ? 3.295 2.942 -21.085 1.00 80.38 72 TYR A C 1
ATOM 560 O O . TYR A 1 72 ? 4.417 2.885 -21.593 1.00 80.38 72 TYR A O 1
ATOM 568 N N . ASP A 1 73 ? 2.321 3.692 -21.590 1.00 77.38 73 ASP A N 1
ATOM 569 C CA . ASP A 1 73 ? 2.464 4.403 -22.869 1.00 77.38 73 ASP A CA 1
ATOM 570 C C . ASP A 1 73 ? 3.264 5.705 -22.725 1.00 77.38 73 ASP A C 1
ATOM 572 O O . ASP A 1 73 ? 3.912 6.188 -23.655 1.00 77.38 73 ASP A O 1
ATOM 576 N N . THR A 1 74 ? 3.270 6.283 -21.522 1.00 76.38 74 THR A N 1
ATOM 577 C CA . THR A 1 74 ? 3.946 7.551 -21.231 1.00 76.38 74 THR A CA 1
ATOM 578 C C . THR A 1 74 ? 4.977 7.409 -20.126 1.00 76.38 74 THR A C 1
ATOM 580 O O . THR A 1 74 ? 4.728 6.771 -19.104 1.00 76.38 74 THR A O 1
ATOM 583 N N . PHE A 1 75 ? 6.119 8.078 -20.295 1.00 81.00 75 PHE A N 1
ATOM 584 C CA . PHE A 1 75 ? 7.132 8.164 -19.251 1.00 81.00 75 PHE A CA 1
ATOM 585 C C . PHE A 1 75 ? 6.623 8.959 -18.040 1.00 81.00 75 PHE A C 1
ATOM 587 O O . PHE A 1 75 ? 6.279 10.136 -18.166 1.00 81.00 75 PHE A O 1
ATOM 594 N N . ASP A 1 76 ? 6.662 8.329 -16.867 1.00 80.06 76 ASP A N 1
ATOM 595 C CA . ASP A 1 76 ? 6.420 8.951 -15.566 1.00 80.06 76 ASP A CA 1
ATOM 596 C C . ASP A 1 76 ? 7.592 8.637 -14.623 1.00 80.06 76 ASP A C 1
ATOM 598 O O . ASP A 1 76 ? 7.900 7.481 -14.319 1.00 80.06 76 ASP A O 1
ATOM 602 N N . GLU A 1 77 ? 8.258 9.690 -14.149 1.00 82.31 77 GLU A N 1
ATOM 603 C CA . GLU A 1 77 ? 9.411 9.577 -13.257 1.00 82.31 77 GLU A CA 1
ATOM 604 C C . GLU A 1 77 ? 9.044 8.926 -11.912 1.00 82.31 77 GLU A C 1
ATOM 606 O O . GLU A 1 77 ? 9.874 8.244 -11.305 1.00 82.31 77 GLU A O 1
ATOM 611 N N . GLU A 1 78 ? 7.795 9.062 -11.457 1.00 79.12 78 GLU A N 1
ATOM 612 C CA . GLU A 1 78 ? 7.328 8.439 -10.217 1.00 79.12 78 GLU A CA 1
ATOM 613 C C . GLU A 1 78 ? 7.299 6.908 -10.306 1.00 79.12 78 GLU A C 1
ATOM 615 O O . GLU A 1 78 ? 7.531 6.231 -9.299 1.00 79.12 78 GLU A O 1
ATOM 620 N N . ILE A 1 79 ? 7.083 6.336 -11.496 1.00 79.75 79 ILE A N 1
ATOM 621 C CA . ILE A 1 79 ? 7.178 4.885 -11.721 1.00 79.75 79 ILE A CA 1
ATOM 622 C C . ILE A 1 79 ? 8.610 4.418 -11.447 1.00 79.75 79 ILE A C 1
ATOM 624 O O . ILE A 1 79 ? 8.824 3.447 -10.716 1.00 79.75 79 ILE A O 1
ATOM 628 N N . ILE A 1 80 ? 9.598 5.154 -11.962 1.00 84.50 80 ILE A N 1
ATOM 629 C CA . ILE A 1 80 ? 11.018 4.834 -11.785 1.00 84.50 80 ILE A CA 1
ATOM 630 C C . ILE A 1 80 ? 11.432 4.976 -10.318 1.00 84.50 80 ILE A C 1
ATOM 632 O O . ILE A 1 80 ? 12.102 4.093 -9.777 1.00 84.50 80 ILE A O 1
ATOM 636 N N . LYS A 1 81 ? 10.991 6.037 -9.627 1.00 83.38 81 LYS A N 1
ATOM 637 C CA . LYS A 1 81 ? 11.259 6.211 -8.188 1.00 83.38 81 LYS A CA 1
ATOM 638 C C . LYS A 1 81 ? 10.691 5.057 -7.360 1.00 83.38 81 LYS A C 1
ATOM 640 O O . LYS A 1 81 ? 11.393 4.527 -6.496 1.00 83.38 81 LYS A O 1
ATOM 645 N N . LYS A 1 82 ? 9.454 4.629 -7.641 1.00 79.56 82 LYS A N 1
ATOM 646 C CA . LYS A 1 82 ? 8.819 3.475 -6.978 1.00 79.56 82 LYS A CA 1
ATOM 647 C C . LYS A 1 82 ? 9.575 2.176 -7.255 1.00 79.56 82 LYS A C 1
ATOM 649 O O . LYS A 1 82 ? 9.797 1.405 -6.322 1.00 79.56 82 LYS A O 1
ATOM 654 N N . LEU A 1 83 ? 10.016 1.961 -8.496 1.00 83.25 83 LEU A N 1
ATOM 655 C CA . LEU A 1 83 ? 10.815 0.800 -8.893 1.00 83.25 83 LEU A CA 1
ATOM 656 C C . LEU A 1 83 ? 12.147 0.741 -8.131 1.00 83.25 83 LEU A C 1
ATOM 658 O O . LEU A 1 83 ? 12.479 -0.292 -7.551 1.00 83.25 83 LEU A O 1
ATOM 662 N N . ILE A 1 84 ? 12.873 1.861 -8.056 1.00 83.44 84 ILE A N 1
ATOM 663 C CA . ILE A 1 84 ? 14.132 1.963 -7.302 1.00 83.44 84 ILE A CA 1
ATOM 664 C C . ILE A 1 84 ? 13.895 1.701 -5.809 1.00 83.44 84 ILE A C 1
ATOM 666 O O . ILE A 1 84 ? 14.647 0.945 -5.193 1.00 83.44 84 ILE A O 1
ATOM 670 N N . ALA A 1 85 ? 12.865 2.312 -5.216 1.00 79.69 85 ALA A N 1
ATOM 671 C CA . ALA A 1 85 ? 12.544 2.137 -3.800 1.00 79.69 85 ALA A CA 1
ATOM 672 C C . ALA A 1 85 ? 12.206 0.676 -3.468 1.00 79.69 85 ALA A C 1
ATOM 674 O O . ALA A 1 85 ? 12.750 0.123 -2.510 1.00 79.69 85 ALA A O 1
ATOM 675 N N . ARG A 1 86 ? 11.377 0.027 -4.300 1.00 78.12 86 ARG A N 1
ATOM 676 C CA . ARG A 1 86 ? 11.088 -1.408 -4.198 1.00 78.12 86 ARG A CA 1
ATOM 677 C C . ARG A 1 86 ? 12.380 -2.215 -4.223 1.00 78.12 86 ARG A C 1
ATOM 679 O O . ARG A 1 86 ? 12.606 -3.035 -3.337 1.00 78.12 86 ARG A O 1
ATOM 686 N N . GLN A 1 87 ? 13.233 -1.971 -5.213 1.00 80.75 87 GLN A N 1
ATOM 687 C CA . GLN A 1 87 ? 14.410 -2.799 -5.413 1.00 80.75 87 GLN A CA 1
ATOM 688 C C . GLN A 1 87 ? 15.427 -2.653 -4.271 1.00 80.75 87 GLN A C 1
ATOM 690 O O . GLN A 1 87 ? 15.904 -3.657 -3.748 1.00 80.75 87 GLN A O 1
ATOM 695 N N . LYS A 1 88 ? 15.662 -1.427 -3.783 1.00 79.62 88 LYS A N 1
ATOM 696 C CA . LYS A 1 88 ? 16.470 -1.179 -2.576 1.00 79.62 88 LYS A CA 1
ATOM 697 C C . LYS A 1 88 ? 15.961 -1.956 -1.365 1.00 79.62 88 LYS A C 1
ATOM 699 O O . LYS A 1 88 ? 16.754 -2.533 -0.622 1.00 79.62 88 LYS A O 1
ATOM 704 N N . ASN A 1 89 ? 14.644 -1.974 -1.169 1.00 72.88 89 ASN A N 1
ATOM 705 C CA . ASN A 1 89 ? 14.035 -2.688 -0.058 1.00 72.88 89 ASN A CA 1
ATOM 706 C C . ASN A 1 89 ? 14.212 -4.206 -0.181 1.00 72.88 89 ASN A C 1
ATOM 708 O O . ASN A 1 89 ? 14.568 -4.844 0.806 1.00 72.88 89 ASN A O 1
ATOM 712 N N . LEU A 1 90 ? 14.023 -4.780 -1.371 1.00 75.38 90 LEU A N 1
ATOM 713 C CA . LEU A 1 90 ? 14.220 -6.217 -1.595 1.00 75.38 90 LEU A CA 1
ATOM 714 C C . LEU A 1 90 ? 15.681 -6.637 -1.414 1.00 75.38 90 LEU A C 1
ATOM 716 O O . LEU A 1 90 ? 15.942 -7.667 -0.792 1.00 75.38 90 LEU A O 1
ATOM 720 N N . THR A 1 91 ? 16.632 -5.813 -1.867 1.00 78.81 91 THR A N 1
ATOM 721 C CA . THR A 1 91 ? 18.063 -6.028 -1.612 1.00 78.81 91 THR A CA 1
ATOM 722 C C . THR A 1 91 ? 18.373 -5.974 -0.114 1.00 78.81 91 THR A C 1
ATOM 724 O O . THR A 1 91 ? 19.064 -6.854 0.397 1.00 78.81 91 THR A O 1
ATOM 727 N N . ARG A 1 92 ? 17.820 -4.994 0.620 1.00 72.88 92 ARG A N 1
ATOM 728 C CA . ARG A 1 92 ? 17.979 -4.881 2.082 1.00 72.88 92 ARG A CA 1
ATOM 729 C C . ARG A 1 92 ? 17.426 -6.103 2.820 1.00 72.88 92 ARG A C 1
ATOM 731 O O . ARG A 1 92 ? 18.051 -6.576 3.763 1.00 72.88 92 ARG A O 1
ATOM 738 N N . LEU A 1 93 ? 16.276 -6.613 2.380 1.00 68.44 93 LEU A N 1
ATOM 739 C CA . LEU A 1 93 ? 15.606 -7.785 2.952 1.00 68.44 93 LEU A CA 1
ATOM 740 C C . LEU A 1 93 ? 16.196 -9.125 2.473 1.00 68.44 93 LEU A C 1
ATOM 742 O O . LEU A 1 93 ? 15.751 -10.174 2.929 1.00 68.44 93 LEU A O 1
ATOM 746 N N . LYS A 1 94 ? 17.194 -9.111 1.575 1.00 76.31 94 LYS A N 1
ATOM 747 C CA . LYS A 1 94 ? 17.841 -10.305 0.995 1.00 76.31 94 LYS A CA 1
ATOM 748 C C . LYS A 1 94 ? 16.848 -11.300 0.375 1.00 76.31 94 LYS A C 1
ATOM 750 O O . LYS A 1 94 ? 17.039 -12.514 0.451 1.00 76.31 94 LYS A O 1
ATOM 755 N N . VAL A 1 95 ? 15.791 -10.784 -0.250 1.00 71.69 95 VAL A N 1
ATOM 756 C CA . VAL A 1 95 ? 14.777 -11.607 -0.922 1.00 71.69 95 VAL A CA 1
ATOM 757 C C . VAL A 1 95 ? 15.400 -12.281 -2.149 1.00 71.69 95 VAL A C 1
ATOM 759 O O . VAL A 1 95 ? 15.959 -11.604 -3.019 1.00 71.69 95 VAL A O 1
ATOM 762 N N . LYS A 1 96 ? 15.309 -13.616 -2.207 1.00 73.06 96 LYS A N 1
ATOM 763 C CA . LYS A 1 96 ? 15.728 -14.418 -3.369 1.00 73.06 96 LYS A CA 1
ATOM 764 C C . LYS A 1 96 ? 14.830 -14.116 -4.573 1.00 73.06 96 LYS A C 1
ATOM 766 O O . LYS A 1 96 ? 13.676 -13.747 -4.388 1.00 73.06 96 LYS A O 1
ATOM 771 N N . ASP A 1 97 ? 15.374 -14.244 -5.782 1.00 72.38 97 ASP A N 1
ATOM 772 C CA . ASP A 1 97 ? 14.644 -14.036 -7.044 1.00 72.38 97 ASP A CA 1
ATOM 773 C C . ASP A 1 97 ? 13.927 -12.676 -7.113 1.00 72.38 97 ASP A C 1
ATOM 775 O O . ASP A 1 97 ? 12.773 -12.552 -7.506 1.00 72.38 97 ASP A O 1
ATOM 779 N N . SER A 1 98 ? 14.618 -11.616 -6.694 1.00 80.12 98 SER A N 1
ATOM 780 C CA . SER A 1 98 ? 14.078 -10.251 -6.680 1.00 80.12 98 SER A CA 1
ATOM 781 C C . SER A 1 98 ? 14.388 -9.456 -7.952 1.00 80.12 98 SER A C 1
ATOM 783 O O . SER A 1 98 ? 14.090 -8.263 -8.009 1.00 80.12 98 SER A O 1
ATOM 785 N N . SER A 1 99 ? 14.986 -10.090 -8.963 1.00 87.50 99 SER A N 1
ATOM 786 C CA . SER A 1 99 ? 15.430 -9.437 -10.194 1.00 87.50 99 SER A CA 1
ATOM 787 C C . SER A 1 99 ? 14.279 -8.779 -10.949 1.00 87.50 99 SER A C 1
ATOM 789 O O . SER A 1 99 ? 13.155 -9.282 -10.981 1.00 87.50 99 SER A O 1
ATOM 791 N N . VAL A 1 100 ? 14.564 -7.649 -11.588 1.00 91.31 100 VAL A N 1
ATOM 792 C CA . VAL A 1 100 ? 13.565 -6.898 -12.352 1.00 91.31 100 VAL A CA 1
ATOM 793 C C . VAL A 1 100 ? 14.201 -6.278 -13.590 1.00 91.31 100 VAL A C 1
ATOM 795 O O . VAL A 1 100 ? 15.380 -5.921 -13.558 1.00 91.31 100 VAL A O 1
ATOM 798 N N . PHE A 1 101 ? 13.442 -6.133 -14.676 1.00 93.75 101 PHE A N 1
ATOM 799 C CA . PHE A 1 101 ? 13.877 -5.354 -15.837 1.00 93.75 101 PHE A CA 1
ATOM 800 C C . PHE A 1 101 ? 13.076 -4.055 -15.986 1.00 93.75 101 PHE A C 1
ATOM 802 O O . PHE A 1 101 ? 11.893 -3.991 -15.658 1.00 93.75 101 PHE A O 1
ATOM 809 N N . LEU A 1 102 ? 13.721 -3.017 -16.505 1.00 94.06 102 LEU A N 1
ATOM 810 C CA . LEU A 1 102 ? 13.085 -1.800 -16.991 1.00 94.06 102 LEU A CA 1
ATOM 811 C C . LEU A 1 102 ? 13.394 -1.659 -18.478 1.00 94.06 102 LEU A C 1
ATOM 813 O O . LEU A 1 102 ? 14.559 -1.544 -18.847 1.00 94.06 102 LEU A O 1
ATOM 817 N N . LEU A 1 103 ? 12.360 -1.625 -19.309 1.00 93.81 103 LEU A N 1
ATOM 818 C CA . LEU A 1 103 ? 12.462 -1.350 -20.734 1.00 93.81 103 LEU A CA 1
ATOM 819 C C . LEU A 1 103 ? 11.948 0.061 -21.030 1.00 93.81 103 LEU A C 1
ATOM 821 O O . LEU A 1 103 ? 10.815 0.394 -20.694 1.00 93.81 103 LEU A O 1
ATOM 825 N N . LEU A 1 104 ? 12.781 0.867 -21.683 1.00 91.69 104 LEU A N 1
ATOM 826 C CA . LEU A 1 104 ? 12.450 2.195 -22.190 1.00 91.69 104 LEU A CA 1
ATOM 827 C C . LEU A 1 104 ? 12.528 2.154 -23.720 1.00 91.69 104 LEU A C 1
ATOM 829 O O . LEU A 1 104 ? 13.628 2.213 -24.273 1.00 91.69 104 LEU A O 1
ATOM 833 N N . ASP A 1 105 ? 11.387 2.021 -24.396 1.00 89.38 105 ASP A N 1
ATOM 834 C CA . ASP A 1 105 ? 11.314 1.918 -25.858 1.00 89.38 105 ASP A CA 1
ATOM 835 C C . ASP A 1 105 ? 10.660 3.156 -26.475 1.00 89.38 105 ASP A C 1
ATOM 837 O O . ASP A 1 105 ? 9.500 3.463 -26.208 1.00 89.38 105 ASP A O 1
ATOM 841 N N . ASP A 1 106 ? 11.416 3.906 -27.280 1.00 78.00 106 ASP A N 1
ATOM 842 C CA . ASP A 1 106 ? 10.924 5.093 -27.991 1.00 78.00 106 ASP A CA 1
ATOM 843 C C . ASP A 1 106 ? 10.129 6.076 -27.085 1.00 78.00 106 ASP A C 1
ATOM 845 O O . ASP A 1 106 ? 9.245 6.782 -27.550 1.00 78.00 106 ASP A O 1
ATOM 849 N N . CYS A 1 107 ? 10.424 6.153 -25.778 1.00 72.31 107 CYS A N 1
ATOM 850 C CA . CYS A 1 107 ? 9.670 6.965 -24.807 1.00 72.31 107 CYS A CA 1
ATOM 851 C C . CYS A 1 107 ? 10.423 8.226 -24.332 1.00 72.31 107 CYS A C 1
ATOM 853 O O . CYS A 1 107 ? 9.917 9.004 -23.521 1.00 72.31 107 CYS A O 1
ATOM 855 N N . LEU A 1 108 ? 11.644 8.451 -24.829 1.00 66.19 108 LEU A N 1
ATOM 856 C CA . LEU A 1 108 ? 12.561 9.506 -24.372 1.00 66.19 108 LEU A CA 1
ATOM 857 C C . LEU A 1 108 ? 12.561 10.761 -25.257 1.00 66.19 108 LEU A C 1
ATOM 859 O O . LEU A 1 108 ? 13.597 11.387 -25.469 1.00 66.19 108 LEU A O 1
ATOM 863 N N . PHE A 1 109 ? 11.396 11.172 -25.758 1.00 62.81 109 PHE A N 1
ATOM 864 C CA . PHE A 1 109 ? 11.277 12.336 -26.648 1.00 62.81 109 PHE A CA 1
ATOM 865 C C . PHE A 1 109 ? 11.741 13.661 -26.017 1.00 62.81 109 PHE A C 1
ATOM 867 O O . PHE A 1 109 ? 12.121 14.592 -26.725 1.00 62.81 109 PHE A O 1
ATOM 874 N N . LYS A 1 110 ? 11.712 13.769 -24.681 1.00 64.69 110 LYS A N 1
ATOM 875 C CA . LYS A 1 110 ? 12.165 14.957 -23.944 1.00 64.69 110 LYS A CA 1
ATOM 876 C C . LYS A 1 110 ? 13.565 14.716 -23.383 1.00 64.69 110 LYS A C 1
ATOM 878 O O . LYS A 1 110 ? 13.721 13.956 -22.431 1.00 64.69 110 LYS A O 1
ATOM 883 N N . GLN A 1 111 ? 14.565 15.445 -23.888 1.00 62.19 111 GLN A N 1
ATOM 884 C CA . GLN A 1 111 ? 15.968 15.332 -23.443 1.00 62.19 111 GLN A CA 1
ATOM 885 C C . GLN A 1 111 ? 16.173 15.507 -21.927 1.00 62.19 111 GLN A C 1
ATOM 887 O O . GLN A 1 111 ? 17.154 15.014 -21.375 1.00 62.19 111 GLN A O 1
ATOM 892 N N . ASN A 1 112 ? 15.262 16.204 -21.243 1.00 71.44 112 ASN A N 1
ATOM 893 C CA . ASN A 1 112 ? 15.345 16.417 -19.799 1.00 71.44 112 ASN A CA 1
ATOM 894 C C . ASN A 1 112 ? 15.080 15.140 -18.990 1.00 71.44 112 ASN A C 1
ATOM 896 O O . ASN A 1 112 ? 15.588 15.035 -17.879 1.00 71.44 112 ASN A O 1
ATOM 900 N N . ILE A 1 113 ? 14.363 14.156 -19.550 1.00 79.00 113 ILE A N 1
ATOM 901 C CA . ILE A 1 113 ? 14.086 12.881 -18.873 1.00 79.00 113 ILE A CA 1
ATOM 902 C C . ILE A 1 113 ? 15.402 12.180 -18.520 1.00 79.00 113 ILE A C 1
ATOM 904 O O . ILE A 1 113 ? 15.642 11.840 -17.368 1.00 79.00 113 ILE A O 1
ATOM 908 N N . MET A 1 114 ? 16.309 12.048 -19.490 1.00 77.88 114 MET A N 1
ATOM 909 C CA . MET A 1 114 ? 17.601 11.379 -19.292 1.00 77.88 114 MET A CA 1
ATOM 910 C C . MET A 1 114 ? 18.583 12.172 -18.422 1.00 77.88 114 MET A C 1
ATOM 912 O O . MET A 1 114 ? 19.591 11.624 -17.978 1.00 77.88 114 MET A O 1
ATOM 916 N N . LYS A 1 115 ? 18.307 13.460 -18.190 1.00 78.69 115 LYS A N 1
ATOM 917 C CA . LYS A 1 115 ? 19.122 14.341 -17.347 1.00 78.69 115 LYS A CA 1
ATOM 918 C C . LYS A 1 115 ? 18.636 14.391 -15.898 1.00 78.69 115 LYS A C 1
ATOM 920 O O . LYS A 1 115 ? 19.312 15.020 -15.091 1.00 78.69 115 LYS A O 1
ATOM 925 N N . SER A 1 116 ? 17.501 13.769 -15.566 1.00 84.69 116 SER A N 1
ATOM 926 C CA . SER A 1 116 ? 16.976 13.805 -14.202 1.00 84.69 116 SER A CA 1
ATOM 927 C C . SER A 1 116 ? 17.881 13.045 -13.230 1.00 84.69 116 SER A C 1
ATOM 929 O O . SER A 1 116 ? 18.512 12.043 -13.591 1.00 84.69 116 SER A O 1
ATOM 931 N N . ASP A 1 117 ? 17.920 13.500 -11.976 1.00 84.81 117 ASP A N 1
ATOM 932 C CA . ASP A 1 117 ? 18.697 12.844 -10.920 1.00 84.81 117 ASP A CA 1
ATOM 933 C C . ASP A 1 117 ? 18.242 11.398 -10.702 1.00 84.81 117 ASP A C 1
ATOM 935 O O . ASP A 1 117 ? 19.072 10.519 -10.470 1.00 84.81 117 ASP A O 1
ATOM 939 N N . THR A 1 118 ? 16.942 11.123 -10.853 1.00 86.75 118 THR A N 1
ATOM 940 C CA . THR A 1 118 ? 16.380 9.769 -10.758 1.00 86.75 118 THR A CA 1
ATOM 941 C C . THR A 1 118 ? 16.954 8.855 -11.836 1.00 86.75 118 THR A C 1
ATOM 943 O O . THR A 1 118 ? 17.417 7.756 -11.527 1.00 86.75 118 THR A O 1
ATOM 946 N N . MET A 1 119 ? 16.962 9.302 -13.096 1.00 85.38 119 MET A N 1
ATOM 947 C CA . MET A 1 119 ? 17.492 8.511 -14.207 1.00 85.38 119 MET A CA 1
ATOM 948 C C . MET A 1 119 ? 19.004 8.332 -14.083 1.00 85.38 119 MET A C 1
ATOM 950 O O . MET A 1 119 ? 19.508 7.219 -14.234 1.00 85.38 119 MET A O 1
ATOM 954 N N . ARG A 1 120 ? 19.743 9.389 -13.726 1.00 84.12 120 ARG A N 1
ATOM 955 C CA . ARG A 1 120 ? 21.186 9.293 -13.463 1.00 84.12 120 ARG A CA 1
ATOM 956 C C . ARG A 1 120 ? 21.478 8.289 -12.345 1.00 84.12 120 ARG A C 1
ATOM 958 O O . ARG A 1 120 ? 22.357 7.442 -12.497 1.00 84.12 120 ARG A O 1
ATOM 965 N N . TYR A 1 121 ? 20.720 8.346 -11.251 1.00 86.31 121 TYR A N 1
ATOM 966 C CA . TYR A 1 121 ? 20.840 7.402 -10.145 1.00 86.31 121 TYR A CA 1
ATOM 967 C C . TYR A 1 121 ? 20.563 5.962 -10.592 1.00 86.31 121 TYR A C 1
ATOM 969 O O . TYR A 1 121 ? 21.330 5.065 -10.234 1.00 86.31 121 TYR A O 1
ATOM 977 N N . LEU A 1 122 ? 19.508 5.752 -11.388 1.00 88.44 122 LEU A N 1
ATOM 978 C CA . LEU A 1 122 ? 19.124 4.452 -11.935 1.00 88.44 122 LEU A CA 1
ATOM 979 C C . LEU A 1 122 ? 20.263 3.817 -12.740 1.00 88.44 122 LEU A C 1
ATOM 981 O O . LEU A 1 122 ? 20.621 2.678 -12.469 1.00 88.44 122 LEU A O 1
ATOM 985 N N . TYR A 1 123 ? 20.867 4.540 -13.684 1.00 82.88 123 TYR A N 1
ATOM 986 C CA . TYR A 1 123 ? 21.934 3.981 -14.524 1.00 82.88 123 TYR A CA 1
ATOM 987 C C . TYR A 1 123 ? 23.237 3.735 -13.759 1.00 82.88 123 TYR A C 1
ATOM 989 O O . TYR A 1 123 ? 23.939 2.767 -14.030 1.00 82.88 123 TYR A O 1
ATOM 997 N N . MET A 1 124 ? 23.564 4.587 -12.784 1.00 80.44 124 MET A N 1
ATOM 998 C CA . MET A 1 124 ? 24.787 4.419 -11.994 1.00 80.44 124 MET A CA 1
ATOM 999 C C . MET A 1 124 ? 24.665 3.305 -10.946 1.00 80.44 124 MET A C 1
ATOM 1001 O O . MET A 1 124 ? 25.664 2.664 -10.624 1.00 80.44 124 MET A O 1
ATOM 1005 N N . ASN A 1 125 ? 23.464 3.073 -10.401 1.00 83.25 125 ASN A N 1
ATOM 1006 C CA . ASN A 1 125 ? 23.281 2.203 -9.234 1.00 83.25 125 ASN A CA 1
ATOM 1007 C C . ASN A 1 125 ? 22.354 1.001 -9.463 1.00 83.25 125 ASN A C 1
ATOM 1009 O O . ASN A 1 125 ? 22.385 0.072 -8.663 1.00 83.25 125 ASN A O 1
ATOM 1013 N N . GLY A 1 126 ? 21.542 0.978 -10.523 1.00 81.00 126 GLY A N 1
ATOM 1014 C CA . GLY A 1 126 ? 20.500 -0.033 -10.749 1.00 81.00 126 GLY A CA 1
ATOM 1015 C C . GLY A 1 126 ? 21.025 -1.468 -10.708 1.00 81.00 126 GLY A C 1
ATOM 1016 O O . GLY A 1 126 ? 20.448 -2.319 -10.027 1.00 81.00 126 GLY A O 1
ATOM 1017 N N . ARG A 1 127 ? 22.194 -1.702 -11.314 1.00 80.62 127 ARG A N 1
ATOM 1018 C CA . ARG A 1 127 ? 22.884 -3.003 -11.306 1.00 80.62 127 ARG A CA 1
ATOM 1019 C C . ARG A 1 127 ? 23.122 -3.567 -9.900 1.00 80.62 127 ARG A C 1
ATOM 1021 O O . ARG A 1 127 ? 23.020 -4.771 -9.699 1.00 80.62 127 ARG A O 1
ATOM 1028 N N . HIS A 1 128 ? 23.377 -2.707 -8.907 1.00 81.69 128 HIS A N 1
ATOM 1029 C CA . HIS A 1 128 ? 23.640 -3.123 -7.522 1.00 81.69 128 HIS A CA 1
ATOM 1030 C C . HIS A 1 128 ? 22.389 -3.628 -6.802 1.00 81.69 128 HIS A C 1
ATOM 1032 O O . HIS A 1 128 ? 22.498 -4.275 -5.763 1.00 81.69 128 HIS A O 1
ATOM 1038 N N . PHE A 1 129 ? 21.209 -3.347 -7.351 1.00 80.44 129 PHE A N 1
ATOM 1039 C CA . PHE A 1 129 ? 19.940 -3.762 -6.776 1.00 80.44 129 PHE A CA 1
ATOM 1040 C C . PHE A 1 129 ? 19.308 -4.934 -7.543 1.00 80.44 129 PHE A C 1
ATOM 1042 O O . PHE A 1 129 ? 18.212 -5.354 -7.206 1.00 80.44 129 PHE A O 1
ATOM 1049 N N . GLY A 1 130 ? 19.972 -5.518 -8.546 1.00 84.94 130 GLY A N 1
ATOM 1050 C CA . GLY A 1 130 ? 19.389 -6.610 -9.340 1.00 84.94 130 GLY A CA 1
ATOM 1051 C C . GLY A 1 130 ? 18.431 -6.131 -10.439 1.00 84.94 130 GLY A C 1
ATOM 1052 O O . GLY A 1 130 ? 17.520 -6.859 -10.839 1.00 84.94 130 GLY A O 1
ATOM 1053 N N . LEU A 1 131 ? 18.616 -4.891 -10.903 1.00 90.56 131 LEU A N 1
ATOM 1054 C CA . LEU A 1 131 ? 17.798 -4.252 -11.929 1.00 90.56 131 LEU A CA 1
ATOM 1055 C C . LEU A 1 131 ? 18.528 -4.248 -13.284 1.00 90.56 131 LEU A C 1
ATOM 1057 O O . LEU A 1 131 ? 19.611 -3.681 -13.402 1.00 90.56 131 LEU A O 1
ATOM 1061 N N . MET A 1 132 ? 17.927 -4.867 -14.302 1.00 93.88 132 MET A N 1
ATOM 1062 C CA . MET A 1 132 ? 18.356 -4.780 -15.704 1.00 93.88 132 MET A CA 1
ATOM 1063 C C . MET A 1 132 ? 17.681 -3.578 -16.369 1.00 93.88 132 MET A C 1
ATOM 1065 O O . MET A 1 132 ? 16.478 -3.389 -16.211 1.00 93.88 132 MET A O 1
ATOM 1069 N N . VAL A 1 133 ? 18.425 -2.781 -17.135 1.00 94.19 133 VAL A N 1
ATOM 1070 C CA . VAL A 1 133 ? 17.859 -1.653 -17.894 1.00 94.19 133 VAL A CA 1
ATOM 1071 C C . VAL A 1 133 ? 18.073 -1.900 -19.374 1.00 94.19 133 VAL A C 1
ATOM 1073 O O . VAL A 1 133 ? 19.205 -2.098 -19.798 1.00 94.19 133 VAL A O 1
ATOM 1076 N N . ILE A 1 134 ? 17.001 -1.865 -20.157 1.00 94.94 134 ILE A N 1
ATOM 1077 C CA . ILE A 1 134 ? 17.039 -1.937 -21.613 1.00 94.94 134 ILE A CA 1
ATOM 1078 C C . ILE A 1 134 ? 16.551 -0.596 -22.144 1.00 94.94 134 ILE A C 1
ATOM 1080 O O . ILE A 1 134 ? 15.430 -0.174 -21.868 1.00 94.94 134 ILE A O 1
ATOM 1084 N N . LEU A 1 135 ? 17.402 0.079 -22.902 1.00 93.31 135 LEU A N 1
ATOM 1085 C CA . LEU A 1 135 ? 17.109 1.377 -23.485 1.00 93.31 135 LEU A CA 1
ATOM 1086 C C . LEU A 1 135 ? 17.151 1.282 -25.008 1.00 93.31 135 LEU A C 1
ATOM 1088 O O . LEU A 1 135 ? 18.217 1.061 -25.581 1.00 93.31 135 LEU A O 1
ATOM 1092 N N . ALA A 1 136 ? 16.021 1.517 -25.667 1.00 92.44 136 ALA A N 1
ATOM 1093 C CA . ALA A 1 136 ? 15.967 1.685 -27.110 1.00 92.44 136 ALA A CA 1
ATOM 1094 C C . ALA A 1 136 ? 16.019 3.175 -27.469 1.00 92.44 136 ALA A C 1
ATOM 1096 O O . ALA A 1 136 ? 15.236 3.981 -26.968 1.00 92.44 136 ALA A O 1
ATOM 1097 N N . SER A 1 137 ? 16.931 3.551 -28.364 1.00 90.19 137 SER A N 1
ATOM 1098 C CA . SER A 1 137 ? 17.033 4.917 -28.878 1.00 90.19 137 SER A CA 1
ATOM 1099 C C . SER A 1 137 ? 17.180 4.934 -30.397 1.00 90.19 137 SER A C 1
ATOM 1101 O O . SER A 1 137 ? 17.748 4.031 -31.014 1.00 90.19 137 SER A O 1
ATOM 1103 N N . GLN A 1 138 ? 16.683 5.997 -31.027 1.00 88.69 138 GLN A N 1
ATOM 1104 C CA . GLN A 1 138 ? 16.934 6.260 -32.444 1.00 88.69 138 GLN A CA 1
ATOM 1105 C C . GLN A 1 138 ? 18.283 6.943 -32.669 1.00 88.69 138 GLN A C 1
ATOM 1107 O O . GLN A 1 138 ? 18.875 6.791 -33.739 1.00 88.69 138 GLN A O 1
ATOM 1112 N N . TYR A 1 139 ? 18.786 7.671 -31.671 1.00 88.19 139 TYR A N 1
ATOM 1113 C CA . TYR A 1 139 ? 19.939 8.539 -31.830 1.00 88.19 139 TYR A CA 1
ATOM 1114 C C . TYR A 1 139 ? 20.838 8.543 -30.589 1.00 88.19 139 TYR A C 1
ATOM 1116 O O . TYR A 1 139 ? 20.394 8.672 -29.451 1.00 88.19 139 TYR A O 1
ATOM 1124 N N . ILE A 1 140 ? 22.148 8.403 -30.812 1.00 89.19 140 ILE A N 1
ATOM 1125 C CA . ILE A 1 140 ? 23.138 8.256 -29.733 1.00 89.19 140 ILE A CA 1
ATOM 1126 C C . ILE A 1 140 ? 23.246 9.501 -28.846 1.00 89.19 140 ILE A C 1
ATOM 1128 O O . ILE A 1 140 ? 23.526 9.377 -27.658 1.00 89.19 140 ILE A O 1
ATOM 1132 N N . MET A 1 141 ? 23.016 10.700 -29.386 1.00 88.00 141 MET A N 1
ATOM 1133 C CA . MET A 1 141 ? 23.164 11.927 -28.591 1.00 88.00 141 MET A CA 1
ATOM 1134 C C . MET A 1 141 ? 22.012 12.154 -27.613 1.00 88.00 141 MET A C 1
ATOM 1136 O O . MET A 1 141 ? 22.149 12.985 -26.718 1.00 88.00 141 MET A O 1
ATOM 1140 N N . ASP A 1 142 ? 20.918 11.401 -27.740 1.00 85.31 142 ASP A N 1
ATOM 1141 C CA . ASP A 1 142 ? 19.847 11.393 -26.739 1.00 85.31 142 ASP A CA 1
ATOM 1142 C C . ASP A 1 142 ? 20.300 10.694 -25.445 1.00 85.31 142 ASP A C 1
ATOM 1144 O O . ASP A 1 142 ? 19.688 10.859 -24.388 1.00 85.31 142 ASP A O 1
ATOM 1148 N N . ILE A 1 143 ? 21.408 9.946 -25.509 1.00 88.50 143 ILE A N 1
ATOM 1149 C CA . ILE A 1 143 ? 22.016 9.254 -24.377 1.00 88.50 143 ILE A CA 1
ATOM 1150 C C . ILE A 1 143 ? 23.154 10.124 -23.818 1.00 88.50 143 ILE A C 1
ATOM 1152 O O . ILE A 1 143 ? 24.196 10.289 -24.463 1.00 88.50 143 ILE A O 1
ATOM 1156 N N . PRO A 1 144 ? 23.001 10.689 -22.609 1.00 87.44 144 PRO A N 1
ATOM 1157 C CA . PRO A 1 144 ? 23.980 11.616 -22.059 1.00 87.44 144 PRO A CA 1
ATOM 1158 C C . PRO A 1 144 ? 25.282 10.897 -21.645 1.00 87.44 144 PRO A C 1
ATOM 1160 O O . PRO A 1 144 ? 25.264 9.701 -21.340 1.00 87.44 144 PRO A O 1
ATOM 1163 N N . PRO A 1 145 ? 26.427 11.612 -21.572 1.00 88.62 145 PRO A N 1
ATOM 1164 C CA . PRO A 1 145 ? 27.726 11.027 -21.221 1.00 88.62 145 PRO A CA 1
ATOM 1165 C C . PRO A 1 145 ? 27.741 10.133 -19.965 1.00 88.62 145 PRO A C 1
ATOM 1167 O O . PRO A 1 145 ? 28.290 9.038 -20.065 1.00 88.62 145 PRO A O 1
ATOM 1170 N N . PRO A 1 146 ? 27.105 10.506 -18.831 1.00 84.38 146 PRO A N 1
ATOM 1171 C CA . PRO A 1 146 ? 27.095 9.665 -17.630 1.00 84.38 146 PRO A CA 1
ATOM 1172 C C . PRO A 1 146 ? 26.384 8.324 -17.812 1.00 84.38 146 PRO A C 1
ATOM 1174 O O . PRO A 1 146 ? 26.691 7.368 -17.110 1.00 84.38 146 PRO A O 1
ATOM 1177 N N . VAL A 1 147 ? 25.419 8.245 -18.731 1.00 86.25 147 VAL A N 1
ATOM 1178 C CA . VAL A 1 147 ? 24.755 6.979 -19.055 1.00 86.25 147 VAL A CA 1
ATOM 1179 C C . VAL A 1 147 ? 25.659 6.156 -19.961 1.00 86.25 147 VAL A C 1
ATOM 1181 O O . VAL A 1 147 ? 25.870 4.986 -19.673 1.00 86.25 147 VAL A O 1
ATOM 1184 N N . ARG A 1 148 ? 26.284 6.779 -20.975 1.00 89.62 148 ARG A N 1
ATOM 1185 C CA . ARG A 1 148 ? 27.202 6.106 -21.914 1.00 89.62 148 ARG A CA 1
ATOM 1186 C C . ARG A 1 148 ? 28.363 5.389 -21.223 1.00 89.62 148 ARG A C 1
ATOM 1188 O O . ARG A 1 148 ? 28.682 4.271 -21.602 1.00 89.62 148 ARG A O 1
ATOM 1195 N N . SER A 1 149 ? 28.938 5.987 -20.179 1.00 87.38 149 SER A N 1
ATOM 1196 C CA . SER A 1 149 ? 30.027 5.377 -19.401 1.00 87.38 149 SER A CA 1
ATOM 1197 C C . SER A 1 149 ? 29.603 4.185 -18.532 1.00 87.38 149 SER A C 1
ATOM 1199 O O . SER A 1 149 ? 30.463 3.529 -17.958 1.00 87.38 149 SER A O 1
ATOM 1201 N N . ASN A 1 150 ? 28.300 3.938 -18.373 1.00 88.81 150 ASN A N 1
ATOM 1202 C CA . ASN A 1 150 ? 27.751 2.856 -17.549 1.00 88.81 150 ASN A CA 1
ATOM 1203 C C . ASN A 1 150 ? 27.014 1.792 -18.381 1.00 88.81 150 ASN A C 1
ATOM 1205 O O . ASN A 1 150 ? 26.335 0.943 -17.808 1.00 88.81 150 ASN A O 1
ATOM 1209 N N . ILE A 1 151 ? 27.118 1.837 -19.715 1.00 92.56 151 ILE A N 1
ATOM 1210 C CA . ILE A 1 151 ? 26.511 0.827 -20.588 1.00 92.56 151 ILE A CA 1
ATOM 1211 C C . ILE A 1 151 ? 27.381 -0.430 -20.596 1.00 92.56 151 ILE A C 1
ATOM 1213 O O . ILE A 1 151 ? 28.565 -0.353 -20.921 1.00 92.56 151 ILE A O 1
ATOM 1217 N N . ASP A 1 152 ? 26.775 -1.580 -20.307 1.00 93.88 152 ASP A N 1
ATOM 1218 C CA . ASP A 1 152 ? 27.439 -2.883 -20.360 1.00 93.88 152 ASP A CA 1
ATOM 1219 C C . ASP A 1 152 ? 27.400 -3.478 -21.777 1.00 93.88 152 ASP A C 1
ATOM 1221 O O . ASP A 1 152 ? 28.409 -3.985 -22.254 1.00 93.88 152 ASP A O 1
ATOM 1225 N N . TYR A 1 153 ? 26.260 -3.379 -22.470 1.00 96.50 153 TYR A N 1
ATOM 1226 C CA . TYR A 1 153 ? 26.094 -3.900 -23.832 1.00 96.50 153 TYR A CA 1
ATOM 1227 C C . TYR A 1 153 ? 25.456 -2.867 -24.756 1.00 96.50 153 TYR A C 1
ATOM 1229 O O . TYR A 1 153 ? 24.445 -2.252 -24.404 1.00 96.50 153 TYR A O 1
ATOM 1237 N N . VAL A 1 154 ? 25.995 -2.713 -25.966 1.00 96.75 154 VAL A N 1
ATOM 1238 C CA . VAL A 1 154 ? 25.402 -1.869 -27.012 1.00 96.75 154 VAL A CA 1
ATOM 1239 C C . VAL A 1 154 ? 25.118 -2.698 -28.253 1.00 96.75 154 VAL A C 1
ATOM 1241 O O . VAL A 1 154 ? 26.008 -3.364 -28.762 1.00 96.75 154 VAL A O 1
ATOM 1244 N N . PHE A 1 155 ? 23.910 -2.582 -28.790 1.00 97.38 155 PHE A N 1
ATOM 1245 C CA . PHE A 1 155 ? 23.517 -3.138 -30.079 1.00 97.38 155 PHE A CA 1
ATOM 1246 C C . PHE A 1 155 ? 23.194 -1.987 -31.028 1.00 97.38 155 PHE A C 1
ATOM 1248 O O . PHE A 1 155 ? 22.282 -1.206 -30.754 1.00 97.38 155 PHE A O 1
ATOM 1255 N N . ILE A 1 156 ? 23.923 -1.857 -32.136 1.00 96.44 156 ILE A N 1
ATOM 1256 C CA . ILE A 1 156 ? 23.682 -0.806 -33.130 1.00 96.44 156 ILE A CA 1
ATOM 1257 C C . ILE A 1 156 ? 23.311 -1.390 -34.494 1.00 96.44 156 ILE A C 1
ATOM 1259 O O . ILE A 1 156 ? 23.994 -2.255 -35.040 1.00 96.44 156 ILE A O 1
ATOM 1263 N N . TYR A 1 157 ? 22.212 -0.896 -35.055 1.00 96.06 157 TYR A N 1
ATOM 1264 C CA . TYR A 1 157 ? 21.773 -1.214 -36.412 1.00 96.06 157 TYR A CA 1
ATOM 1265 C C . TYR A 1 157 ? 22.392 -0.266 -37.442 1.00 96.06 157 TYR A C 1
ATOM 1267 O O . TYR A 1 157 ? 22.943 0.783 -37.101 1.00 96.06 157 TYR A O 1
ATOM 1275 N N . ASN A 1 158 ? 22.258 -0.622 -38.722 1.00 93.31 158 ASN A N 1
ATOM 1276 C CA . ASN A 1 158 ? 22.729 0.203 -39.828 1.00 93.31 158 ASN A CA 1
ATOM 1277 C C . ASN A 1 158 ? 22.141 1.630 -39.779 1.00 93.31 158 ASN A C 1
ATOM 1279 O O . ASN A 1 158 ? 20.938 1.824 -39.581 1.00 93.31 158 ASN A O 1
ATOM 1283 N N . ASP A 1 159 ? 22.989 2.624 -40.047 1.00 92.31 159 ASP A N 1
ATOM 1284 C CA . ASP A 1 159 ? 22.607 4.020 -40.230 1.00 92.31 159 ASP A CA 1
ATOM 1285 C C . ASP A 1 159 ? 23.262 4.568 -41.522 1.00 92.31 159 ASP A C 1
ATOM 1287 O O . ASP A 1 159 ? 24.495 4.611 -41.630 1.00 92.31 159 ASP A O 1
ATOM 1291 N N . PRO A 1 160 ? 22.473 4.985 -42.535 1.00 90.62 160 PRO A N 1
ATOM 1292 C CA . PRO A 1 160 ? 23.030 5.505 -43.785 1.00 90.62 160 PRO A CA 1
ATOM 1293 C C . PRO A 1 160 ? 23.630 6.919 -43.681 1.00 90.62 160 PRO A C 1
ATOM 1295 O O . PRO A 1 160 ? 24.348 7.331 -44.588 1.00 90.62 160 PRO A O 1
ATOM 1298 N N . ILE A 1 161 ? 23.376 7.675 -42.606 1.00 92.81 161 ILE A N 1
ATOM 1299 C CA . ILE A 1 161 ? 23.948 9.012 -42.401 1.00 92.81 161 ILE A CA 1
ATOM 1300 C C . ILE A 1 161 ? 25.358 8.856 -41.826 1.00 92.81 161 ILE A C 1
ATOM 1302 O O . ILE A 1 161 ? 25.557 8.479 -40.670 1.00 92.81 161 ILE A O 1
ATOM 1306 N N . LEU A 1 162 ? 26.356 9.243 -42.623 1.00 93.94 162 LEU A N 1
ATOM 1307 C CA . LEU A 1 162 ? 27.768 9.188 -42.237 1.00 93.94 162 LEU A CA 1
ATOM 1308 C C . LEU A 1 162 ? 28.055 9.930 -40.919 1.00 93.94 162 LEU A C 1
ATOM 1310 O O . LEU A 1 162 ? 28.843 9.452 -40.109 1.00 93.94 162 LEU A O 1
ATOM 1314 N N . ALA A 1 163 ? 27.398 11.069 -40.677 1.00 95.12 163 ALA A N 1
ATOM 1315 C CA . ALA A 1 163 ? 27.561 11.830 -39.438 1.00 95.12 163 ALA A CA 1
ATOM 1316 C C . ALA A 1 163 ? 27.124 11.044 -38.185 1.00 95.12 163 ALA A C 1
ATOM 1318 O O . ALA A 1 163 ? 27.761 11.159 -37.142 1.00 95.12 163 ALA A O 1
ATOM 1319 N N . ASN A 1 164 ? 26.085 10.208 -38.281 1.00 92.88 164 ASN A N 1
ATOM 1320 C CA . ASN A 1 164 ? 25.654 9.349 -37.177 1.00 92.88 164 ASN A CA 1
ATOM 1321 C C . ASN A 1 164 ? 26.641 8.202 -36.959 1.00 92.88 164 ASN A C 1
ATOM 1323 O O . ASN A 1 164 ? 27.001 7.928 -35.818 1.00 92.88 164 ASN A O 1
ATOM 1327 N N . ARG A 1 165 ? 27.157 7.606 -38.043 1.00 94.75 165 ARG A N 1
ATOM 1328 C CA . ARG A 1 165 ? 28.222 6.595 -37.955 1.00 94.75 165 ARG A CA 1
ATOM 1329 C C . ARG A 1 165 ? 29.480 7.143 -37.282 1.00 94.75 165 ARG A C 1
ATOM 1331 O O . ARG A 1 165 ? 30.048 6.468 -36.432 1.00 94.75 165 ARG A O 1
ATOM 1338 N N . LYS A 1 166 ? 29.886 8.377 -37.609 1.00 95.94 166 LYS A N 1
ATOM 1339 C CA . LYS A 1 166 ? 30.999 9.064 -36.928 1.00 95.94 166 LYS A CA 1
ATOM 1340 C C . LYS A 1 166 ? 30.731 9.226 -35.432 1.00 95.94 166 LYS A C 1
ATOM 1342 O O . LYS A 1 166 ? 31.566 8.849 -34.629 1.00 95.94 166 LYS A O 1
ATOM 1347 N N . ARG A 1 167 ? 29.523 9.649 -35.048 1.00 95.38 167 ARG A N 1
ATOM 1348 C CA . ARG A 1 167 ? 29.131 9.748 -33.630 1.00 95.38 167 ARG A CA 1
ATOM 1349 C C . ARG A 1 167 ? 29.144 8.402 -32.903 1.00 95.38 167 ARG A C 1
ATOM 1351 O O . ARG A 1 167 ? 29.463 8.379 -31.721 1.00 95.38 167 ARG A O 1
ATOM 1358 N N . TYR A 1 168 ? 28.794 7.293 -33.562 1.00 95.56 168 TYR A N 1
ATOM 1359 C CA . TYR A 1 168 ? 28.939 5.960 -32.960 1.00 95.56 168 TYR A CA 1
ATOM 1360 C C . TYR A 1 168 ? 30.408 5.666 -32.647 1.00 95.56 168 TYR A C 1
ATOM 1362 O O . TYR A 1 168 ? 30.728 5.304 -31.516 1.00 95.56 168 TYR A O 1
ATOM 1370 N N . TYR A 1 169 ? 31.293 5.895 -33.618 1.00 96.12 169 TYR A N 1
ATOM 1371 C CA . TYR A 1 169 ? 32.737 5.763 -33.436 1.00 96.12 169 TYR A CA 1
ATOM 1372 C C . TYR A 1 169 ? 33.259 6.638 -32.289 1.00 96.12 169 TYR A C 1
ATOM 1374 O O . TYR A 1 169 ? 33.829 6.111 -31.337 1.00 96.12 169 TYR A O 1
ATOM 1382 N N . ASP A 1 170 ? 32.967 7.940 -32.322 1.00 94.31 170 ASP A N 1
ATOM 1383 C CA . ASP A 1 170 ? 33.493 8.924 -31.369 1.00 94.31 170 ASP A CA 1
ATOM 1384 C C . ASP A 1 170 ? 33.024 8.692 -29.922 1.00 94.31 170 ASP A C 1
ATOM 1386 O O . ASP A 1 170 ? 33.673 9.138 -28.976 1.00 94.31 170 ASP A O 1
ATOM 1390 N N . HIS A 1 171 ? 31.870 8.046 -29.723 1.00 94.19 171 HIS A N 1
ATOM 1391 C CA . HIS A 1 171 ? 31.235 7.959 -28.405 1.00 94.19 171 HIS A CA 1
ATOM 1392 C C . HIS A 1 171 ? 31.137 6.563 -27.802 1.00 94.19 171 HIS A C 1
ATOM 1394 O O . HIS A 1 171 ? 30.919 6.467 -26.596 1.00 94.19 171 HIS A O 1
ATOM 1400 N N . LEU A 1 172 ? 31.235 5.508 -28.608 1.00 92.81 172 LEU A N 1
ATOM 1401 C CA . LEU A 1 172 ? 31.041 4.130 -28.148 1.00 92.81 172 LEU A CA 1
ATOM 1402 C C . LEU A 1 172 ? 32.129 3.188 -28.663 1.00 92.81 172 LEU A C 1
ATOM 1404 O O . LEU A 1 172 ? 32.591 2.333 -27.921 1.00 92.81 172 LEU A O 1
ATOM 1408 N N . PHE A 1 173 ? 32.562 3.349 -29.915 1.00 93.19 173 PHE A N 1
ATOM 1409 C CA . PHE A 1 173 ? 33.443 2.390 -30.590 1.00 93.19 173 PHE A CA 1
ATOM 1410 C C . PHE A 1 173 ? 34.900 2.865 -30.679 1.00 93.19 173 PHE A C 1
ATOM 1412 O O . PHE A 1 173 ? 35.607 2.544 -31.634 1.00 93.19 173 PHE A O 1
ATOM 1419 N N . GLY A 1 174 ? 35.370 3.573 -29.647 1.00 87.94 174 GLY A N 1
ATOM 1420 C CA . GLY A 1 174 ? 36.762 4.023 -29.520 1.00 87.94 174 GLY A CA 1
ATOM 1421 C C . GLY A 1 174 ? 37.796 2.892 -29.400 1.00 87.94 174 GLY A C 1
ATOM 1422 O O . GLY A 1 174 ? 38.991 3.162 -29.405 1.00 87.94 174 GLY A O 1
ATOM 1423 N N . VAL A 1 175 ? 37.352 1.629 -29.320 1.00 88.44 175 VAL A N 1
ATOM 1424 C CA . VAL A 1 175 ? 38.213 0.436 -29.404 1.00 88.44 175 VAL A CA 1
ATOM 1425 C C . VAL A 1 175 ? 38.866 0.290 -30.788 1.00 88.44 175 VAL A C 1
ATOM 1427 O O . VAL A 1 175 ? 39.956 -0.265 -30.914 1.00 88.44 175 VAL A O 1
ATOM 1430 N N . PHE A 1 176 ? 38.243 0.825 -31.844 1.00 90.81 176 PHE A N 1
ATOM 1431 C CA . PHE A 1 176 ? 38.860 0.888 -33.169 1.00 90.81 176 PHE A CA 1
ATOM 1432 C C . PHE A 1 176 ? 39.843 2.057 -33.251 1.00 90.81 176 PHE A C 1
ATOM 1434 O O . PHE A 1 176 ? 39.535 3.170 -32.837 1.00 90.81 176 PHE A O 1
ATOM 1441 N N . LYS A 1 177 ? 41.012 1.834 -33.863 1.00 89.81 177 LYS A N 1
ATOM 1442 C CA . LYS A 1 177 ? 42.060 2.868 -33.970 1.00 89.81 177 LYS A CA 1
ATOM 1443 C C . LYS A 1 177 ? 41.701 3.975 -34.958 1.00 89.81 177 LYS A C 1
ATOM 1445 O O . LYS A 1 177 ? 42.185 5.096 -34.827 1.00 89.81 177 LYS A O 1
ATOM 1450 N N . THR A 1 178 ? 40.920 3.651 -35.988 1.00 93.75 178 THR A N 1
ATOM 1451 C CA . THR A 1 178 ? 40.494 4.616 -37.004 1.00 93.75 178 THR A CA 1
ATOM 1452 C C . THR A 1 178 ? 39.027 4.438 -37.365 1.00 93.75 178 THR A C 1
ATOM 1454 O O . THR A 1 178 ? 38.497 3.325 -37.389 1.00 93.75 178 THR A O 1
ATOM 1457 N N . PHE A 1 179 ? 38.385 5.543 -37.754 1.00 94.88 179 PHE A N 1
ATOM 1458 C CA . PHE A 1 179 ? 37.013 5.520 -38.258 1.00 94.88 179 PHE A CA 1
ATOM 1459 C C . PHE A 1 179 ? 36.853 4.595 -39.474 1.00 94.88 179 PHE A C 1
ATOM 1461 O O . PHE A 1 179 ? 35.828 3.941 -39.614 1.00 94.88 179 PHE A O 1
ATOM 1468 N N . SER A 1 180 ? 37.872 4.496 -40.334 1.00 92.94 180 SER A N 1
ATOM 1469 C CA . SER A 1 180 ? 37.831 3.622 -41.512 1.00 92.94 180 SER A CA 1
ATOM 1470 C C . SER A 1 180 ? 37.754 2.137 -41.139 1.00 92.94 180 SER A C 1
ATOM 1472 O O . SER A 1 180 ? 37.011 1.398 -41.782 1.00 92.94 180 SER A O 1
ATOM 1474 N N . GLN A 1 181 ? 38.455 1.708 -40.079 1.00 92.00 181 GLN A N 1
ATOM 1475 C CA . GLN A 1 181 ? 38.354 0.338 -39.560 1.00 92.00 181 GLN A CA 1
ATOM 1476 C C . GLN A 1 181 ? 36.958 0.059 -39.002 1.00 92.00 181 GLN A C 1
ATOM 1478 O O . GLN A 1 181 ? 36.335 -0.933 -39.376 1.00 92.00 181 GLN A O 1
ATOM 1483 N N . PHE A 1 182 ? 36.453 0.966 -38.159 1.00 95.00 182 PHE A N 1
ATOM 1484 C CA . PHE A 1 182 ? 35.096 0.872 -37.626 1.00 95.00 182 PHE A CA 1
ATOM 1485 C C . PHE A 1 182 ? 34.058 0.819 -38.750 1.00 95.00 182 PHE A C 1
ATOM 1487 O O . PHE A 1 182 ? 33.187 -0.040 -38.735 1.00 95.00 182 PHE A O 1
ATOM 1494 N N . GLU A 1 183 ? 34.146 1.708 -39.742 1.00 94.38 183 GLU A N 1
ATOM 1495 C CA . GLU A 1 183 ? 33.160 1.798 -40.818 1.00 94.38 183 GLU A CA 1
ATOM 1496 C C . GLU A 1 183 ? 33.131 0.527 -41.676 1.00 94.38 183 GLU A C 1
ATOM 1498 O O . GLU A 1 183 ? 32.047 0.093 -42.073 1.00 94.38 183 GLU A O 1
ATOM 1503 N N . ALA A 1 184 ? 34.291 -0.084 -41.939 1.00 91.75 184 ALA A N 1
ATOM 1504 C CA . ALA A 1 184 ? 34.377 -1.352 -42.657 1.00 91.75 184 ALA A CA 1
ATOM 1505 C C . ALA A 1 184 ? 33.667 -2.482 -41.891 1.00 91.75 184 ALA A C 1
ATOM 1507 O O . ALA A 1 184 ? 32.793 -3.145 -42.452 1.00 91.75 184 ALA A O 1
ATOM 1508 N N . VAL A 1 185 ? 33.972 -2.643 -40.597 1.00 92.62 185 VAL A N 1
ATOM 1509 C CA . VAL A 1 185 ? 33.346 -3.661 -39.734 1.00 92.62 185 VAL A CA 1
ATOM 1510 C C . VAL A 1 185 ? 31.852 -3.394 -39.551 1.00 92.62 185 VAL A C 1
ATOM 1512 O O . VAL A 1 185 ? 31.031 -4.287 -39.736 1.00 92.62 185 VAL A O 1
ATOM 1515 N N . PHE A 1 186 ? 31.474 -2.150 -39.264 1.00 94.12 186 PHE A N 1
ATOM 1516 C CA . PHE A 1 186 ? 30.083 -1.739 -39.097 1.00 94.12 186 PHE A CA 1
ATOM 1517 C C . PHE A 1 186 ? 29.244 -2.076 -40.332 1.00 94.12 186 PHE A C 1
ATOM 1519 O O . PHE A 1 186 ? 28.165 -2.647 -40.202 1.00 94.12 186 PHE A O 1
ATOM 1526 N N . LYS A 1 187 ? 29.735 -1.771 -41.541 1.00 91.75 187 LYS A N 1
ATOM 1527 C CA . LYS A 1 187 ? 29.031 -2.102 -42.790 1.00 91.75 187 LYS A CA 1
ATOM 1528 C C . LYS A 1 187 ? 28.894 -3.611 -42.994 1.00 91.75 187 LYS A C 1
ATOM 1530 O O . LYS A 1 187 ? 27.837 -4.051 -43.438 1.00 91.75 187 LYS A O 1
ATOM 1535 N N . ALA A 1 188 ? 29.928 -4.386 -42.665 1.00 90.44 188 ALA A N 1
ATOM 1536 C CA . ALA A 1 188 ? 29.902 -5.840 -42.792 1.00 90.44 188 ALA A CA 1
ATOM 1537 C C . ALA A 1 188 ? 28.907 -6.495 -41.817 1.00 90.44 188 ALA A C 1
ATOM 1539 O O . ALA A 1 188 ? 28.180 -7.400 -42.208 1.00 90.44 188 ALA A O 1
ATOM 1540 N N . CYS A 1 189 ? 28.832 -6.007 -40.575 1.00 91.06 189 CYS A N 1
ATOM 1541 C CA . CYS A 1 189 ? 28.018 -6.597 -39.507 1.00 91.06 189 CYS A CA 1
ATOM 1542 C C . CYS A 1 189 ? 26.579 -6.065 -39.420 1.00 91.06 189 CYS A C 1
ATOM 1544 O O . CYS A 1 189 ? 25.824 -6.515 -38.565 1.00 91.06 189 CYS A O 1
ATOM 1546 N N . THR A 1 190 ? 26.197 -5.076 -40.234 1.00 89.94 190 THR A N 1
ATOM 1547 C CA . THR A 1 190 ? 24.850 -4.468 -40.192 1.00 89.94 190 THR A CA 1
ATOM 1548 C C . THR A 1 190 ? 24.038 -4.709 -41.466 1.00 89.94 190 THR A C 1
ATOM 1550 O O . THR A 1 190 ? 23.137 -3.944 -41.825 1.00 89.94 190 THR A O 1
ATOM 1553 N N . SER A 1 191 ? 24.353 -5.794 -42.173 1.00 84.50 191 SER A N 1
ATOM 1554 C CA . SER A 1 191 ? 23.633 -6.227 -43.367 1.00 84.50 191 SER A CA 1
ATOM 1555 C C . SER A 1 191 ? 22.385 -7.044 -42.991 1.00 84.50 191 SER A C 1
ATOM 1557 O O . SER A 1 191 ? 22.356 -7.691 -41.957 1.00 84.50 191 SER A O 1
ATOM 1559 N N . LYS A 1 192 ? 21.315 -7.038 -43.803 1.00 84.25 192 LYS A N 1
ATOM 1560 C CA . LYS A 1 192 ? 20.183 -7.994 -43.673 1.00 84.25 192 LYS A CA 1
ATOM 1561 C C . LYS A 1 192 ? 19.568 -8.133 -42.254 1.00 84.25 192 LYS A C 1
ATOM 1563 O O . LYS A 1 192 ? 19.270 -9.248 -41.819 1.00 84.25 192 LYS A O 1
ATOM 1568 N N . HIS A 1 193 ? 19.339 -7.010 -41.565 1.00 83.38 193 HIS A N 1
ATOM 1569 C CA . HIS A 1 193 ? 18.843 -6.942 -40.173 1.00 83.38 193 HIS A CA 1
ATOM 1570 C C . HIS A 1 193 ? 19.793 -7.513 -39.106 1.00 83.38 193 HIS A C 1
ATOM 1572 O O . HIS A 1 193 ? 19.372 -7.802 -37.989 1.00 83.38 193 HIS A O 1
ATOM 1578 N N . GLU A 1 194 ? 21.076 -7.652 -39.425 1.00 93.62 194 GLU A N 1
ATOM 1579 C CA . GLU A 1 194 ? 22.128 -7.844 -38.433 1.00 93.62 194 GLU A CA 1
ATOM 1580 C C . GLU A 1 194 ? 22.454 -6.508 -37.750 1.00 93.62 194 GLU A C 1
ATOM 1582 O O . GLU A 1 194 ? 22.238 -5.416 -38.294 1.00 93.62 194 GLU A O 1
ATOM 1587 N N . CYS A 1 195 ? 22.966 -6.599 -36.531 1.00 95.69 195 CYS A N 1
ATOM 1588 C CA . CYS A 1 195 ? 23.437 -5.478 -35.740 1.00 95.69 195 CYS A CA 1
ATOM 1589 C C . CYS A 1 195 ? 24.861 -5.740 -35.245 1.00 95.69 195 CYS A C 1
ATOM 1591 O O . CYS A 1 195 ? 25.273 -6.883 -35.028 1.00 95.69 195 CYS A O 1
ATOM 1593 N N . LEU A 1 196 ? 25.611 -4.656 -35.061 1.00 97.00 196 LEU A N 1
ATOM 1594 C CA . LEU A 1 196 ? 26.919 -4.690 -34.423 1.00 97.00 196 LEU A CA 1
ATOM 1595 C C . LEU A 1 196 ? 26.723 -4.625 -32.907 1.00 97.00 196 LEU A C 1
ATOM 1597 O O . LEU A 1 196 ? 25.982 -3.772 -32.415 1.00 97.00 196 LEU A O 1
ATOM 1601 N N . VAL A 1 197 ? 27.402 -5.500 -32.179 1.00 96.94 197 VAL A N 1
ATOM 1602 C CA . VAL A 1 197 ? 27.344 -5.600 -30.722 1.00 96.94 197 VAL A CA 1
ATOM 1603 C C . VAL A 1 197 ? 28.680 -5.175 -30.130 1.00 96.94 197 VAL A C 1
ATOM 1605 O O . VAL A 1 197 ? 29.732 -5.577 -30.624 1.00 96.94 197 VAL A O 1
ATOM 1608 N N . LEU A 1 198 ? 28.626 -4.380 -29.068 1.00 95.88 198 LEU A N 1
ATOM 1609 C CA . LEU A 1 198 ? 29.749 -4.039 -28.203 1.00 95.88 198 LEU A CA 1
ATOM 1610 C C . LEU A 1 198 ? 29.478 -4.592 -26.802 1.00 95.88 198 LEU A C 1
ATOM 1612 O O . LEU A 1 198 ? 28.457 -4.259 -26.199 1.00 95.88 198 LEU A O 1
ATOM 1616 N N . ASP A 1 199 ? 30.402 -5.401 -26.300 1.00 95.69 199 ASP A N 1
ATOM 1617 C CA . ASP A 1 199 ? 30.434 -5.923 -24.936 1.00 95.69 199 ASP A CA 1
ATOM 1618 C C . ASP A 1 199 ? 31.493 -5.169 -24.115 1.00 95.69 199 ASP A C 1
ATOM 1620 O O . ASP A 1 199 ? 32.688 -5.448 -24.203 1.00 95.69 199 ASP A O 1
ATOM 1624 N N . ASN A 1 200 ? 31.048 -4.211 -23.299 1.00 93.12 200 ASN A N 1
ATOM 1625 C CA . ASN A 1 200 ? 31.909 -3.447 -22.390 1.00 93.12 200 ASN A CA 1
ATOM 1626 C C . ASN A 1 200 ? 32.194 -4.190 -21.072 1.00 93.12 200 ASN A C 1
ATOM 1628 O O . ASN A 1 200 ? 32.845 -3.636 -20.184 1.00 93.12 200 ASN A O 1
ATOM 1632 N N . THR A 1 201 ? 31.689 -5.416 -20.894 1.00 91.12 201 THR A N 1
ATOM 1633 C CA . THR A 1 201 ? 31.961 -6.223 -19.694 1.00 91.12 201 THR A CA 1
ATOM 1634 C C . THR A 1 201 ? 33.310 -6.941 -19.771 1.00 91.12 201 THR A C 1
ATOM 1636 O O . THR A 1 201 ? 33.850 -7.350 -18.740 1.00 91.12 201 THR A O 1
ATOM 1639 N N . VAL A 1 202 ? 33.877 -7.058 -20.975 1.00 88.81 202 VAL A N 1
ATOM 1640 C CA . VAL A 1 202 ? 35.181 -7.676 -21.226 1.00 88.81 202 VAL A CA 1
ATOM 1641 C C . VAL A 1 202 ? 36.306 -6.685 -20.920 1.00 88.81 202 VAL A C 1
ATOM 1643 O O . VAL A 1 202 ? 36.325 -5.559 -21.408 1.00 88.81 202 VAL A O 1
ATOM 1646 N N . GLN A 1 203 ? 37.297 -7.123 -20.144 1.00 85.00 203 GLN A N 1
ATOM 1647 C CA . GLN A 1 203 ? 38.525 -6.364 -19.894 1.00 85.00 203 GLN A CA 1
ATOM 1648 C C . GLN A 1 203 ? 39.550 -6.631 -21.010 1.00 85.00 203 GLN A C 1
ATOM 1650 O O . GLN A 1 203 ? 40.565 -7.283 -20.782 1.00 85.00 203 GLN A O 1
ATOM 1655 N N . SER A 1 204 ? 39.265 -6.169 -22.230 1.00 85.94 204 SER A N 1
ATOM 1656 C CA . SER A 1 204 ? 40.180 -6.270 -23.377 1.00 85.94 204 SER A CA 1
ATOM 1657 C C . SER A 1 204 ? 40.213 -4.962 -24.160 1.00 85.94 204 SER A C 1
ATOM 1659 O O . SER A 1 204 ? 39.214 -4.254 -24.272 1.00 85.94 204 SER A O 1
ATOM 1661 N N . THR A 1 205 ? 41.383 -4.640 -24.704 1.00 81.81 205 THR A N 1
ATOM 1662 C CA . THR A 1 205 ? 41.582 -3.515 -25.625 1.00 81.81 205 THR A CA 1
ATOM 1663 C C . THR A 1 205 ? 41.538 -3.946 -27.090 1.00 81.81 205 THR A C 1
ATOM 1665 O O . THR A 1 205 ? 41.622 -3.094 -27.973 1.00 81.81 205 THR A O 1
ATOM 1668 N N . GLU A 1 206 ? 41.424 -5.249 -27.362 1.00 86.81 206 GLU A N 1
ATOM 1669 C CA . GLU A 1 206 ? 41.363 -5.783 -28.720 1.00 86.81 206 GLU A CA 1
ATOM 1670 C C . GLU A 1 206 ? 39.919 -5.777 -29.247 1.00 86.81 206 GLU A C 1
ATOM 1672 O O . GLU A 1 206 ? 39.028 -6.363 -28.621 1.00 86.81 206 GLU A O 1
ATOM 1677 N N . PRO A 1 207 ? 39.650 -5.174 -30.424 1.00 87.25 207 PRO A N 1
ATOM 1678 C CA . PRO A 1 207 ? 38.299 -5.119 -30.978 1.00 87.25 207 PRO A CA 1
ATOM 1679 C C . PRO A 1 207 ? 37.637 -6.491 -31.134 1.00 87.25 207 PRO A C 1
ATOM 1681 O O . PRO A 1 207 ? 36.433 -6.605 -30.950 1.00 87.25 207 PRO A O 1
ATOM 1684 N N . THR A 1 208 ? 38.394 -7.544 -31.450 1.00 89.12 208 THR A N 1
ATOM 1685 C CA . THR A 1 208 ? 37.857 -8.897 -31.686 1.00 89.12 208 THR A CA 1
ATOM 1686 C C . THR A 1 208 ? 37.279 -9.574 -30.444 1.00 89.12 208 THR A C 1
ATOM 1688 O O . THR A 1 208 ? 36.545 -10.551 -30.586 1.00 89.12 208 THR A O 1
ATOM 1691 N N . ASP A 1 209 ? 37.610 -9.078 -29.250 1.00 90.19 209 ASP A N 1
ATOM 1692 C CA . ASP A 1 209 ? 37.147 -9.650 -27.984 1.00 90.19 209 ASP A CA 1
ATOM 1693 C C . ASP A 1 209 ? 35.863 -8.986 -27.477 1.00 90.19 209 ASP A C 1
ATOM 1695 O O . ASP A 1 209 ? 35.085 -9.620 -26.767 1.00 90.19 209 ASP A O 1
ATOM 1699 N N . ALA A 1 210 ? 35.646 -7.717 -27.836 1.00 91.88 210 ALA A N 1
ATOM 1700 C CA . ALA A 1 210 ? 34.515 -6.908 -27.380 1.00 91.88 210 ALA A CA 1
ATOM 1701 C C . ALA A 1 210 ? 33.467 -6.656 -28.477 1.00 91.88 210 ALA A C 1
ATOM 1703 O O . ALA A 1 210 ? 32.334 -6.289 -28.168 1.00 91.88 210 ALA A O 1
ATOM 1704 N N . ILE A 1 211 ? 33.824 -6.827 -29.754 1.00 95.19 211 ILE A N 1
ATOM 1705 C CA . ILE A 1 211 ? 32.943 -6.567 -30.894 1.00 95.19 211 ILE A CA 1
ATOM 1706 C C . ILE A 1 211 ? 32.434 -7.873 -31.493 1.00 95.19 211 ILE A C 1
ATOM 1708 O O . ILE A 1 211 ? 33.205 -8.767 -31.843 1.00 95.19 211 ILE A O 1
ATOM 1712 N N . PHE A 1 212 ? 31.121 -7.938 -31.690 1.00 96.06 212 PHE A N 1
ATOM 1713 C CA . PHE A 1 212 ? 30.429 -9.089 -32.258 1.00 96.06 212 PHE A CA 1
ATOM 1714 C C . PHE A 1 212 ? 29.390 -8.641 -33.286 1.00 96.06 212 PHE A C 1
ATOM 1716 O O . PHE A 1 212 ? 28.985 -7.480 -33.3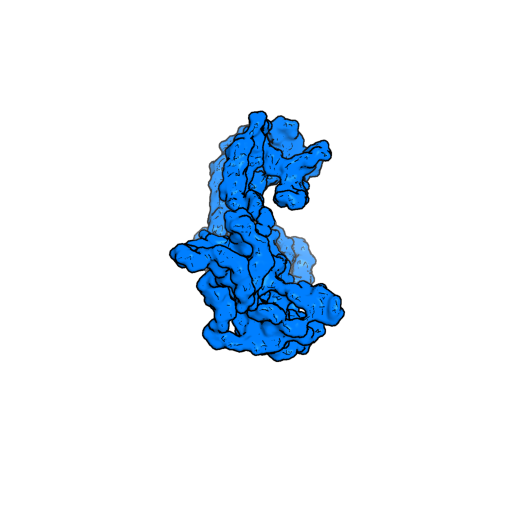17 1.00 96.06 212 PHE A O 1
ATOM 1723 N N . TRP A 1 213 ? 28.921 -9.563 -34.118 1.00 95.88 213 TRP A N 1
ATOM 1724 C CA . TRP A 1 213 ? 27.711 -9.359 -34.916 1.00 95.88 213 TRP A CA 1
ATOM 1725 C C . TRP A 1 213 ? 26.567 -10.179 -34.328 1.00 95.88 213 TRP A C 1
ATOM 1727 O O . TRP A 1 213 ? 26.785 -11.241 -33.743 1.00 95.88 213 TRP A O 1
ATOM 1737 N N . TYR A 1 214 ? 25.334 -9.706 -34.470 1.00 97.06 214 TYR A N 1
ATOM 1738 C CA . TYR A 1 214 ? 24.168 -10.439 -33.994 1.00 97.06 214 TYR A CA 1
ATOM 1739 C C . TYR A 1 214 ? 22.957 -10.239 -34.893 1.00 97.06 214 TYR A C 1
ATOM 1741 O O . TYR A 1 214 ? 22.749 -9.165 -35.453 1.00 97.06 214 TYR A O 1
ATOM 1749 N N . LYS A 1 215 ? 22.129 -11.277 -34.991 1.00 95.69 215 LYS A N 1
ATOM 1750 C CA . LYS A 1 215 ? 20.839 -11.249 -35.673 1.00 95.69 215 LYS A CA 1
ATOM 1751 C C . LYS A 1 215 ? 19.804 -11.837 -34.730 1.00 95.69 215 LYS A C 1
ATOM 1753 O O . LYS A 1 215 ? 20.003 -12.956 -34.268 1.00 95.69 215 LYS A O 1
ATOM 1758 N N . ALA A 1 216 ? 18.758 -11.065 -34.454 1.00 94.88 216 ALA A N 1
ATOM 1759 C CA . ALA A 1 216 ? 17.707 -11.460 -33.530 1.00 94.88 216 ALA A CA 1
ATOM 1760 C C . ALA A 1 216 ? 16.844 -12.585 -34.108 1.00 94.88 216 ALA A C 1
ATOM 1762 O O . ALA A 1 216 ? 16.432 -12.511 -35.272 1.00 94.88 216 ALA A O 1
ATOM 1763 N N . ASP A 1 217 ? 16.549 -13.579 -33.276 1.00 93.19 217 ASP A N 1
ATOM 1764 C CA . ASP A 1 217 ? 15.581 -14.624 -33.594 1.00 93.19 217 ASP A CA 1
ATOM 1765 C C . ASP A 1 217 ? 14.152 -14.132 -33.295 1.00 93.19 217 ASP A C 1
ATOM 1767 O O . ASP A 1 217 ? 13.919 -13.293 -32.420 1.00 93.19 217 ASP A O 1
ATOM 1771 N N . ILE A 1 218 ? 13.173 -14.614 -34.065 1.00 91.31 218 ILE A N 1
ATOM 1772 C CA . ILE A 1 218 ? 11.762 -14.246 -33.889 1.00 91.31 218 ILE A CA 1
ATOM 1773 C C . ILE A 1 218 ? 11.113 -15.254 -32.943 1.00 91.31 218 ILE A C 1
ATOM 1775 O O . ILE A 1 218 ? 11.032 -16.440 -33.257 1.00 91.31 218 ILE A O 1
ATOM 1779 N N . HIS A 1 219 ? 10.599 -14.765 -31.815 1.00 88.19 219 HIS A N 1
ATOM 1780 C CA . HIS A 1 219 ? 9.916 -15.582 -30.811 1.00 88.19 219 HIS A CA 1
ATOM 1781 C C . HIS A 1 219 ? 8.436 -15.215 -30.751 1.00 88.19 219 HIS A C 1
ATOM 1783 O O . HIS A 1 219 ? 8.072 -14.155 -30.247 1.00 88.19 219 HIS A O 1
ATOM 1789 N N . GLU A 1 220 ? 7.570 -16.088 -31.265 1.00 70.94 220 GLU A N 1
ATOM 1790 C CA . GLU A 1 220 ? 6.126 -15.813 -31.341 1.00 70.94 220 GLU A CA 1
ATOM 1791 C C . GLU A 1 220 ? 5.371 -16.144 -30.043 1.00 70.94 220 GLU A C 1
ATOM 1793 O O . GLU A 1 220 ? 4.324 -15.554 -29.767 1.00 70.94 220 GLU A O 1
ATOM 1798 N N . HIS A 1 221 ? 5.893 -17.062 -29.221 1.00 80.00 221 HIS A N 1
ATOM 1799 C CA . HIS A 1 221 ? 5.177 -17.606 -28.064 1.00 80.00 221 HIS A CA 1
ATOM 1800 C C . HIS A 1 221 ? 6.077 -17.739 -26.834 1.00 80.00 221 HIS A C 1
ATOM 1802 O O . HIS A 1 221 ? 6.627 -18.802 -26.550 1.00 80.00 221 HIS A O 1
ATOM 1808 N N . PHE A 1 222 ? 6.191 -16.667 -26.055 1.00 92.69 222 PHE A N 1
ATOM 1809 C CA . PHE A 1 222 ? 6.751 -16.746 -24.711 1.00 92.69 222 PHE A CA 1
ATOM 1810 C C . PHE A 1 222 ? 6.023 -15.804 -23.762 1.00 92.69 222 PHE A C 1
ATOM 1812 O O . PHE A 1 222 ? 5.254 -14.941 -24.174 1.00 92.69 222 PHE A O 1
ATOM 1819 N N . LYS A 1 223 ? 6.251 -16.006 -22.470 1.00 90.44 223 LYS A N 1
ATOM 1820 C CA . LYS A 1 223 ? 5.787 -15.118 -21.411 1.00 90.44 223 LYS A CA 1
ATOM 1821 C C . LYS A 1 223 ? 6.963 -14.833 -20.499 1.00 90.44 223 LYS A C 1
ATOM 1823 O O . LYS A 1 223 ? 7.701 -15.753 -20.150 1.00 90.44 223 LYS A O 1
ATOM 1828 N N . ILE A 1 224 ? 7.126 -13.573 -20.127 1.00 91.12 224 ILE A N 1
ATOM 1829 C CA . ILE A 1 224 ? 8.053 -13.153 -19.078 1.00 91.12 224 ILE A CA 1
ATOM 1830 C C . ILE A 1 224 ? 7.253 -12.673 -17.864 1.00 91.12 224 ILE A C 1
ATOM 1832 O O . ILE A 1 224 ? 6.110 -12.220 -17.985 1.00 91.12 224 ILE A O 1
ATOM 1836 N N . GLY A 1 225 ? 7.849 -12.804 -16.683 1.00 83.69 225 GLY A N 1
ATOM 1837 C CA . GLY A 1 225 ? 7.225 -12.450 -15.416 1.00 83.69 225 GLY A CA 1
ATOM 1838 C C . GLY A 1 225 ? 6.567 -13.630 -14.697 1.00 83.69 225 GLY A C 1
ATOM 1839 O O . GLY A 1 225 ? 6.225 -14.653 -15.292 1.00 83.69 225 GLY A O 1
ATOM 1840 N N . ALA A 1 226 ? 6.402 -13.480 -13.384 1.00 80.19 226 ALA A N 1
ATOM 1841 C CA . ALA A 1 226 ? 5.902 -14.522 -12.501 1.00 80.19 226 ALA A CA 1
ATOM 1842 C C . ALA A 1 226 ? 4.474 -14.970 -12.882 1.00 80.19 226 ALA A C 1
ATOM 1844 O O . ALA A 1 226 ? 3.648 -14.136 -13.267 1.00 80.19 226 ALA A O 1
ATOM 1845 N N . PRO A 1 227 ? 4.118 -16.258 -12.698 1.00 78.12 227 PRO A N 1
ATOM 1846 C CA . PRO A 1 227 ? 2.774 -16.762 -12.997 1.00 78.12 227 PRO A CA 1
ATOM 1847 C C . PRO A 1 227 ? 1.644 -15.976 -12.315 1.00 78.12 227 PRO A C 1
ATOM 1849 O O . PRO A 1 227 ? 0.581 -15.783 -12.905 1.00 78.12 227 PRO A O 1
ATOM 1852 N N . ALA A 1 228 ? 1.889 -15.461 -11.104 1.00 72.38 228 ALA A N 1
ATOM 1853 C CA . ALA A 1 228 ? 0.943 -14.626 -10.362 1.00 72.38 228 ALA A CA 1
ATOM 1854 C C . ALA A 1 228 ? 0.523 -13.359 -11.136 1.00 72.38 228 ALA A C 1
ATOM 1856 O O . ALA A 1 228 ? -0.635 -12.947 -11.069 1.00 72.38 228 ALA A O 1
ATOM 1857 N N . TYR A 1 229 ? 1.427 -12.775 -11.926 1.00 75.19 229 TYR A N 1
ATOM 1858 C CA . TYR A 1 229 ? 1.139 -11.604 -12.757 1.00 75.19 229 TYR A CA 1
ATOM 1859 C C . TYR A 1 229 ? 0.217 -11.915 -13.911 1.00 75.19 229 TYR A C 1
ATOM 1861 O O . TYR A 1 229 ? -0.709 -11.159 -14.184 1.00 75.19 229 TYR A O 1
ATOM 1869 N N . TRP A 1 230 ? 0.440 -13.053 -14.556 1.00 78.44 230 TRP A N 1
ATOM 1870 C CA . TRP A 1 230 ? -0.428 -13.523 -15.623 1.00 78.44 230 TRP A CA 1
ATOM 1871 C C . TRP A 1 230 ? -1.804 -13.911 -15.094 1.00 78.44 230 TRP A C 1
ATOM 1873 O O . TRP A 1 230 ? -2.801 -13.621 -15.745 1.00 78.44 230 TRP A O 1
ATOM 1883 N N . ALA A 1 231 ? -1.885 -14.486 -13.891 1.00 73.06 231 ALA A N 1
ATOM 1884 C CA . ALA A 1 231 ? -3.160 -14.744 -13.229 1.00 73.06 231 ALA A CA 1
ATOM 1885 C C . ALA A 1 231 ? -3.923 -13.441 -12.931 1.00 73.06 231 ALA A C 1
ATOM 1887 O O . ALA A 1 231 ? -5.120 -13.358 -13.209 1.00 73.06 231 ALA A O 1
ATOM 1888 N N . HIS A 1 232 ? -3.235 -12.410 -12.421 1.00 68.25 232 HIS A N 1
ATOM 1889 C CA . HIS A 1 232 ? -3.834 -11.092 -12.209 1.00 68.25 232 HIS A CA 1
ATOM 1890 C C . HIS A 1 232 ? -4.267 -10.443 -13.526 1.00 68.25 232 HIS A C 1
ATOM 1892 O O . HIS A 1 232 ? -5.403 -9.997 -13.626 1.00 68.25 232 HIS A O 1
ATOM 1898 N N . HIS A 1 233 ? -3.407 -10.438 -14.546 1.00 69.69 233 HIS A N 1
ATOM 1899 C CA . HIS A 1 233 ? -3.735 -9.900 -15.862 1.00 69.69 233 HIS A CA 1
ATOM 1900 C C . HIS A 1 233 ? -4.957 -10.599 -16.460 1.00 69.69 233 HIS A C 1
ATOM 1902 O O . HIS A 1 233 ? -5.911 -9.936 -16.843 1.00 69.69 233 HIS A O 1
ATOM 1908 N N . ASN A 1 234 ? -4.995 -11.931 -16.445 1.00 73.38 234 ASN A N 1
ATOM 1909 C CA . ASN A 1 234 ? -6.157 -12.666 -16.929 1.00 73.38 234 ASN A CA 1
ATOM 1910 C C . ASN A 1 234 ? -7.414 -12.297 -16.131 1.00 73.38 234 ASN A C 1
ATOM 1912 O O . ASN A 1 234 ? -8.443 -12.043 -16.729 1.00 73.38 234 ASN A O 1
ATOM 1916 N N . ARG A 1 235 ? -7.354 -12.192 -14.799 1.00 69.38 235 ARG A N 1
ATOM 1917 C CA . ARG A 1 235 ? -8.524 -11.790 -13.997 1.00 69.38 235 ARG A CA 1
ATOM 1918 C C . ARG A 1 235 ? -8.990 -10.360 -14.306 1.00 69.38 235 ARG A C 1
ATOM 1920 O O . ARG A 1 235 ? -10.187 -10.123 -14.375 1.00 69.38 235 ARG A O 1
ATOM 1927 N N . THR A 1 236 ? -8.060 -9.424 -14.461 1.00 60.84 236 THR A N 1
ATOM 1928 C CA . THR A 1 236 ? -8.353 -7.993 -14.634 1.00 60.84 236 THR A CA 1
ATOM 1929 C C . THR A 1 236 ? -8.770 -7.653 -16.066 1.00 60.84 236 THR A C 1
ATOM 1931 O O . THR A 1 236 ? -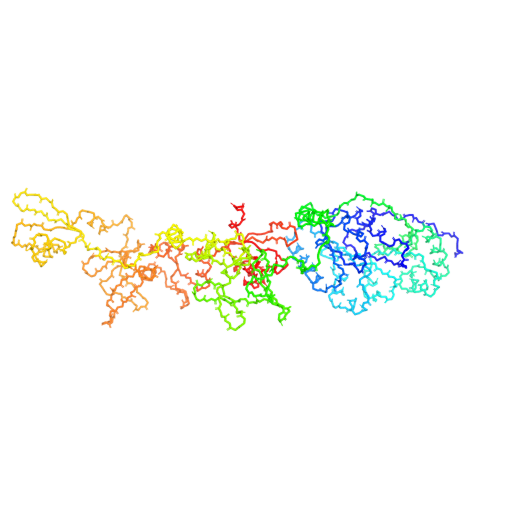9.606 -6.778 -16.268 1.00 60.84 236 THR A O 1
ATOM 1934 N N . TYR A 1 237 ? -8.209 -8.346 -17.059 1.00 58.41 237 TYR A N 1
ATOM 1935 C CA . TYR A 1 237 ? -8.378 -8.028 -18.477 1.00 58.41 237 TYR A CA 1
ATOM 1936 C C . TYR A 1 237 ? -9.180 -9.084 -19.266 1.00 58.41 237 TYR A C 1
ATOM 1938 O O . TYR A 1 237 ? -9.541 -8.798 -20.410 1.00 58.41 237 TYR A O 1
ATOM 1946 N N . ALA A 1 238 ? -9.548 -10.244 -18.688 1.00 49.91 238 ALA A N 1
ATOM 1947 C CA . ALA A 1 238 ? -10.444 -11.220 -19.344 1.00 49.91 238 ALA A CA 1
ATOM 1948 C C . ALA A 1 238 ? -11.834 -10.644 -19.645 1.00 49.91 238 ALA A C 1
ATOM 1950 O O . ALA A 1 238 ? -12.402 -10.958 -20.691 1.00 49.91 238 ALA A O 1
ATOM 1951 N N . ASP A 1 239 ? -12.346 -9.749 -18.794 1.00 42.50 239 ASP A N 1
ATOM 1952 C CA . ASP A 1 239 ? -13.601 -9.040 -19.063 1.00 42.50 239 ASP A CA 1
ATOM 1953 C C . ASP A 1 239 ? -13.481 -8.092 -20.263 1.00 42.50 239 ASP A C 1
ATOM 1955 O O . ASP A 1 239 ? -14.462 -7.883 -20.970 1.00 42.50 239 ASP A O 1
ATOM 1959 N N . SER A 1 240 ? -12.285 -7.567 -20.563 1.00 42.94 240 SER A N 1
ATOM 1960 C CA . SER A 1 240 ? -12.083 -6.643 -21.688 1.00 42.94 240 SER A CA 1
ATOM 1961 C C . SER A 1 240 ? -12.124 -7.345 -23.051 1.00 42.94 240 SER A C 1
ATOM 1963 O O . SER A 1 240 ? -12.633 -6.782 -24.016 1.00 42.94 240 SER A O 1
ATOM 1965 N N . GLU A 1 241 ? -11.662 -8.596 -23.140 1.00 38.16 241 GLU A N 1
ATOM 1966 C CA . GLU A 1 241 ? -11.703 -9.393 -24.376 1.00 38.16 241 GLU A CA 1
ATOM 1967 C C . GLU A 1 241 ? -13.098 -10.005 -24.620 1.00 38.16 241 GLU A C 1
ATOM 1969 O O . GLU A 1 241 ? -13.541 -10.106 -25.767 1.00 38.16 241 GLU A O 1
ATOM 1974 N N . LEU A 1 242 ? -13.845 -10.325 -23.553 1.00 38.50 242 LEU A N 1
ATOM 1975 C CA . LEU A 1 242 ? -15.275 -10.668 -23.626 1.00 38.50 242 LEU A CA 1
ATOM 1976 C C . LEU A 1 242 ? -16.149 -9.445 -23.963 1.00 38.50 242 LEU A C 1
ATOM 1978 O O . LEU A 1 242 ? -17.101 -9.567 -24.732 1.00 38.50 242 LEU A O 1
ATOM 1982 N N . GLN A 1 243 ? -15.801 -8.254 -23.461 1.00 36.41 243 GLN A N 1
ATOM 1983 C CA . GLN A 1 243 ? -16.465 -6.992 -23.810 1.00 36.41 243 GLN A CA 1
ATOM 1984 C C . GLN A 1 243 ? -16.180 -6.551 -25.253 1.00 36.41 243 GLN A C 1
ATOM 1986 O O . GLN A 1 243 ? -17.105 -6.100 -25.923 1.00 36.41 243 GLN A O 1
ATOM 1991 N N . LYS A 1 244 ? -14.955 -6.735 -25.772 1.00 36.00 244 LYS A N 1
ATOM 1992 C CA . LYS A 1 244 ? -14.607 -6.433 -27.178 1.00 36.00 244 LYS A CA 1
ATOM 1993 C C . LYS A 1 244 ? -15.318 -7.340 -28.185 1.00 36.00 244 LYS A C 1
ATOM 1995 O O . LYS A 1 244 ? -15.633 -6.893 -29.282 1.00 36.00 244 LYS A O 1
ATOM 2000 N N . ARG A 1 245 ? -15.606 -8.598 -27.824 1.00 33.22 245 ARG A N 1
ATOM 2001 C CA . ARG A 1 245 ? -16.398 -9.524 -28.661 1.00 33.22 245 ARG A CA 1
ATOM 2002 C C . ARG A 1 245 ? -17.890 -9.180 -28.722 1.00 33.22 245 ARG A C 1
ATOM 2004 O O . ARG A 1 245 ? -18.546 -9.579 -29.677 1.00 33.22 245 ARG A O 1
ATOM 2011 N N . ASN A 1 246 ? -18.403 -8.422 -27.752 1.00 34.47 246 ASN A N 1
ATOM 2012 C CA . ASN A 1 246 ? -19.815 -8.037 -27.669 1.00 34.47 246 ASN A CA 1
ATOM 2013 C C . ASN A 1 246 ? -20.113 -6.632 -28.230 1.00 34.47 246 ASN A C 1
ATOM 2015 O O . ASN A 1 246 ? -21.246 -6.165 -28.127 1.00 34.47 246 ASN A O 1
ATOM 2019 N N . GLU A 1 247 ? -19.141 -5.950 -28.845 1.00 32.16 247 GLU A N 1
ATOM 2020 C CA . GLU A 1 247 ? -19.365 -4.652 -29.492 1.00 32.16 247 GLU A CA 1
ATOM 2021 C C . GLU A 1 247 ? -19.570 -4.773 -31.006 1.00 32.16 247 GLU A C 1
ATOM 2023 O O . GLU A 1 247 ? -18.659 -4.490 -31.774 1.00 32.16 247 GLU A O 1
ATOM 2028 N N . VAL A 1 248 ? -20.800 -5.100 -31.423 1.00 31.95 248 VAL A N 1
ATOM 2029 C CA . VAL A 1 248 ? -21.482 -4.439 -32.556 1.00 31.95 248 VAL A CA 1
ATOM 2030 C C . VAL A 1 248 ? -22.995 -4.487 -32.302 1.00 31.95 248 VAL A C 1
ATOM 2032 O O . VAL A 1 248 ? -23.578 -5.555 -32.409 1.00 31.95 248 VAL A O 1
ATOM 2035 N N . VAL A 1 249 ? -23.619 -3.350 -31.968 1.00 28.95 249 VAL A N 1
ATOM 2036 C CA . VAL A 1 249 ? -24.732 -2.695 -32.701 1.00 28.95 249 VAL A CA 1
ATOM 2037 C C . VAL A 1 249 ? -24.921 -1.291 -32.102 1.00 28.95 249 VAL A C 1
ATOM 2039 O O . VAL A 1 249 ? -25.040 -1.109 -30.893 1.00 28.95 249 VAL A O 1
ATOM 2042 N N . VAL A 1 250 ? -24.932 -0.290 -32.980 1.00 29.70 250 VAL A N 1
ATOM 2043 C CA . VAL A 1 250 ? -25.137 1.137 -32.698 1.00 29.70 250 VAL A CA 1
ATOM 2044 C C . VAL A 1 250 ? -26.624 1.438 -32.494 1.00 29.70 250 VAL A C 1
ATOM 2046 O O . VAL A 1 250 ? -27.427 1.032 -33.325 1.00 29.70 250 VAL A O 1
ATOM 2049 N N . THR A 1 251 ? -26.979 2.257 -31.495 1.00 32.00 251 THR A N 1
ATOM 2050 C CA . THR A 1 251 ? -28.127 3.185 -31.595 1.00 32.00 251 THR A CA 1
ATOM 2051 C C . THR A 1 251 ? -27.830 4.502 -30.867 1.00 32.00 251 THR A C 1
ATOM 2053 O O . THR A 1 251 ? -26.870 4.627 -30.111 1.00 32.00 251 THR A O 1
ATOM 2056 N N . SER A 1 252 ? -28.617 5.523 -31.185 1.00 30.97 252 SER A N 1
ATOM 2057 C CA . SER A 1 252 ? -28.191 6.908 -31.367 1.00 30.97 252 SER A CA 1
ATOM 2058 C C . SER A 1 252 ? -28.303 7.852 -30.163 1.00 30.97 252 SER A C 1
ATOM 2060 O O . SER A 1 252 ? -28.366 9.049 -30.397 1.00 30.97 252 SER A O 1
ATOM 2062 N N . ASN A 1 253 ? -28.316 7.404 -28.904 1.00 39.03 253 ASN A N 1
ATOM 2063 C CA . ASN A 1 253 ? -28.354 8.333 -27.758 1.00 39.03 253 ASN A CA 1
ATOM 2064 C C . ASN A 1 253 ? -27.761 7.724 -26.473 1.00 39.03 253 ASN A C 1
ATOM 2066 O O . ASN A 1 253 ? -28.350 6.809 -25.907 1.00 39.03 253 ASN A O 1
ATOM 2070 N N . GLY A 1 254 ? -26.662 8.291 -25.956 1.00 37.16 254 GLY A N 1
ATOM 2071 C CA . GLY A 1 254 ? -26.246 8.110 -24.554 1.00 37.16 254 GLY A CA 1
ATOM 2072 C C . GLY A 1 254 ? -24.775 7.738 -24.336 1.00 37.16 254 GLY A C 1
ATOM 2073 O O . GLY A 1 254 ? -24.240 6.816 -24.942 1.00 37.16 254 GLY A O 1
ATOM 2074 N N . ILE A 1 255 ? -24.117 8.471 -23.436 1.00 43.44 255 ILE A N 1
ATOM 2075 C CA . ILE A 1 255 ? -22.717 8.301 -23.021 1.00 43.44 255 ILE A CA 1
ATOM 2076 C C . ILE A 1 255 ? -22.539 6.917 -22.364 1.00 43.44 255 ILE A C 1
ATOM 2078 O O . ILE A 1 255 ? -23.228 6.585 -21.400 1.00 43.44 255 ILE A O 1
ATOM 2082 N N . ARG A 1 256 ? -21.607 6.107 -22.886 1.00 44.84 256 ARG A N 1
ATOM 2083 C CA . ARG A 1 256 ? -21.400 4.691 -22.524 1.00 44.84 256 ARG A CA 1
ATOM 2084 C C . ARG A 1 256 ? -21.334 4.474 -20.998 1.00 44.84 256 ARG A C 1
ATOM 2086 O O . ARG A 1 256 ? -20.490 5.056 -20.318 1.00 44.84 256 ARG A O 1
ATOM 2093 N N . GLY A 1 257 ? -22.210 3.608 -20.478 1.00 55.38 257 GLY A N 1
ATOM 2094 C CA . GLY A 1 257 ? -22.229 3.146 -19.082 1.00 55.38 257 GLY A CA 1
ATOM 2095 C C . GLY A 1 257 ? -23.010 4.011 -18.086 1.00 55.38 257 GLY A C 1
ATOM 2096 O O . GLY A 1 257 ? -23.113 3.605 -16.932 1.00 55.38 257 GLY A O 1
ATOM 2097 N N . TRP A 1 258 ? -23.555 5.155 -18.507 1.00 71.00 258 TRP A N 1
ATOM 2098 C CA . TRP A 1 258 ? -24.291 6.094 -17.657 1.00 71.00 258 TRP A CA 1
ATOM 2099 C C . TRP A 1 258 ? -25.797 6.066 -17.961 1.00 71.00 258 TRP A C 1
ATOM 2101 O O . TRP A 1 258 ? -26.209 6.328 -19.088 1.00 71.00 258 TRP A O 1
ATOM 2111 N N . GLN A 1 259 ? -26.627 5.795 -16.955 1.00 80.00 259 GLN A N 1
ATOM 2112 C CA . GLN A 1 259 ? -28.088 5.812 -17.058 1.00 80.00 259 GLN A CA 1
ATOM 2113 C C . GLN A 1 259 ? -28.635 7.181 -16.660 1.00 80.00 259 GLN A C 1
ATOM 2115 O O . GLN A 1 259 ? -28.295 7.696 -15.599 1.00 80.00 259 GLN A O 1
ATOM 2120 N N . GLN A 1 260 ? -29.485 7.776 -17.491 1.00 87.31 260 GLN A N 1
ATOM 2121 C CA . GLN A 1 260 ? -30.107 9.068 -17.202 1.00 87.31 260 GLN A CA 1
ATOM 2122 C C . GLN A 1 260 ? -31.170 8.941 -16.098 1.00 87.31 260 GLN A C 1
ATOM 2124 O O . GLN A 1 260 ? -31.940 7.981 -16.076 1.00 87.31 260 GLN A O 1
ATOM 2129 N N . HIS A 1 261 ? -31.238 9.913 -15.187 1.00 90.50 261 HIS A N 1
ATOM 2130 C CA . HIS A 1 261 ? -32.240 9.925 -14.121 1.00 90.50 261 HIS A CA 1
ATOM 2131 C C . HIS A 1 261 ? -33.627 10.318 -14.658 1.00 90.50 261 HIS A C 1
ATOM 2133 O O . HIS A 1 261 ? -33.775 11.371 -15.278 1.00 90.50 261 HIS A O 1
ATOM 2139 N N . HIS A 1 262 ? -34.663 9.542 -14.315 1.00 85.75 262 HIS A N 1
ATOM 2140 C CA . HIS A 1 262 ? -36.039 9.720 -14.810 1.00 85.75 262 HIS A CA 1
ATOM 2141 C C . HIS A 1 262 ? -36.621 11.131 -14.566 1.00 85.75 262 HIS A C 1
ATOM 2143 O O . HIS A 1 262 ? -37.198 11.727 -15.466 1.00 85.75 262 HIS A O 1
ATOM 2149 N N . ALA A 1 263 ? -36.443 11.690 -13.361 1.00 86.56 263 ALA A N 1
ATOM 2150 C CA . ALA A 1 263 ? -36.923 13.033 -13.002 1.00 86.56 263 ALA A CA 1
ATOM 2151 C C . ALA A 1 263 ? -35.895 14.166 -13.198 1.00 86.56 263 ALA A C 1
ATOM 2153 O O . ALA A 1 263 ? -36.256 15.339 -13.131 1.00 86.56 263 ALA A O 1
ATOM 2154 N N . TYR A 1 264 ? -34.617 13.843 -13.423 1.00 89.38 264 TYR A N 1
ATOM 2155 C CA . TYR A 1 264 ? -33.527 14.824 -13.451 1.00 89.38 264 TYR A CA 1
ATOM 2156 C C . TYR A 1 264 ? -32.662 14.608 -14.702 1.00 89.38 264 TYR A C 1
ATOM 2158 O O . TYR A 1 264 ? -31.563 14.065 -14.601 1.00 89.38 264 TYR A O 1
ATOM 2166 N N . PRO A 1 265 ? -33.109 15.060 -15.890 1.00 83.88 265 PRO A N 1
ATOM 2167 C CA . PRO A 1 265 ? -32.485 14.708 -17.173 1.00 83.88 265 PRO A CA 1
ATOM 2168 C C . PRO A 1 265 ? -31.017 15.136 -17.323 1.00 83.88 265 PRO A C 1
ATOM 2170 O O . PRO A 1 265 ? -30.288 14.607 -18.157 1.00 83.88 265 PRO A O 1
ATOM 2173 N N . ALA A 1 266 ? -30.561 16.101 -16.526 1.00 84.62 266 ALA A N 1
ATOM 2174 C CA . ALA A 1 266 ? -29.171 16.544 -16.528 1.0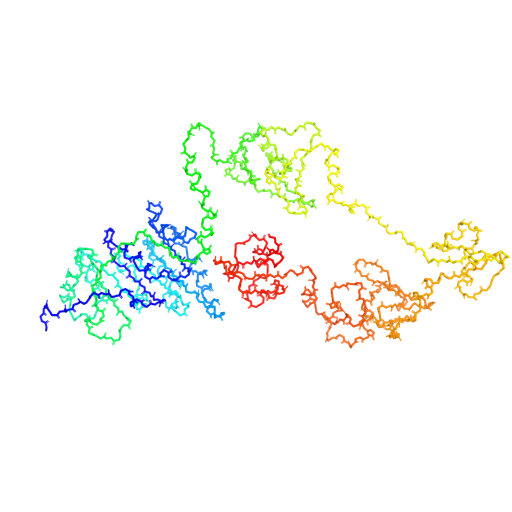0 84.62 266 ALA A CA 1
ATOM 2175 C C . ALA A 1 266 ? -28.242 15.675 -15.659 1.00 84.62 266 ALA A C 1
ATOM 2177 O O . ALA A 1 266 ? -27.062 15.995 -15.534 1.00 84.62 266 ALA A O 1
ATOM 2178 N N . TYR A 1 267 ? -28.758 14.616 -15.037 1.00 87.56 267 TYR A N 1
ATOM 2179 C CA . TYR A 1 267 ? -28.036 13.783 -14.087 1.00 87.56 267 TYR A CA 1
ATOM 2180 C C . TYR A 1 267 ? -28.060 12.326 -14.520 1.00 87.56 267 TYR A C 1
ATOM 2182 O O . TYR A 1 267 ? -29.078 11.816 -14.988 1.00 87.56 267 TYR A O 1
ATOM 2190 N N . TYR A 1 268 ? -26.922 11.664 -14.347 1.00 87.62 268 TYR A N 1
ATOM 2191 C CA . TYR A 1 268 ? -26.709 10.304 -14.809 1.00 87.62 268 TYR A CA 1
ATOM 2192 C C . TYR A 1 268 ? -26.057 9.468 -13.711 1.00 87.62 268 TYR A C 1
ATOM 2194 O O . TYR A 1 268 ? -25.233 9.979 -12.957 1.00 87.62 268 TYR A O 1
ATOM 2202 N N . GLY A 1 269 ? -26.400 8.188 -13.626 1.00 83.06 269 GLY A N 1
ATOM 2203 C CA . GLY A 1 269 ? -25.864 7.241 -12.653 1.00 83.06 269 GLY A CA 1
ATOM 2204 C C . GLY A 1 269 ? -25.148 6.060 -13.293 1.00 83.06 269 GLY A C 1
ATOM 2205 O O . GLY A 1 269 ? -25.358 5.759 -14.466 1.00 83.06 269 GLY A O 1
ATOM 2206 N N . ARG A 1 270 ? -24.326 5.368 -12.508 1.00 84.94 270 ARG A N 1
ATOM 2207 C CA . ARG A 1 270 ? -23.684 4.099 -12.873 1.00 84.94 270 ARG A CA 1
ATOM 2208 C C . ARG A 1 270 ? -23.987 3.018 -11.830 1.00 84.94 270 ARG A C 1
ATOM 2210 O O . ARG A 1 270 ? -24.209 3.369 -10.672 1.00 84.94 270 ARG A O 1
ATOM 2217 N N . PRO A 1 271 ? -23.889 1.723 -12.195 1.00 79.12 271 PRO A N 1
ATOM 2218 C CA . PRO A 1 271 ? -24.069 0.613 -11.254 1.00 79.12 271 PRO A CA 1
ATOM 2219 C C . PRO A 1 271 ? -23.176 0.655 -10.003 1.00 79.12 271 PRO A C 1
ATOM 2221 O O . PRO A 1 271 ? -23.582 0.148 -8.962 1.00 79.12 271 PRO A O 1
ATOM 2224 N N . ASP A 1 272 ? -22.008 1.307 -10.081 1.00 78.75 272 ASP A N 1
ATOM 2225 C CA . ASP A 1 272 ? -21.063 1.530 -8.967 1.00 78.75 272 ASP A CA 1
ATOM 2226 C C . ASP A 1 272 ? -21.479 2.675 -8.012 1.00 78.75 272 ASP A C 1
ATOM 2228 O O . ASP A 1 272 ? -20.675 3.225 -7.255 1.00 78.75 272 ASP A O 1
ATOM 2232 N N . GLY A 1 273 ? -22.721 3.150 -8.131 1.00 82.06 273 GLY A N 1
ATOM 2233 C CA . GLY A 1 273 ? -23.289 4.196 -7.291 1.00 82.06 273 GLY A CA 1
ATOM 2234 C C . GLY A 1 273 ? -22.755 5.610 -7.553 1.00 82.06 273 GLY A C 1
ATOM 2235 O O . GLY A 1 273 ? -23.064 6.527 -6.778 1.00 82.06 273 GLY A O 1
ATOM 2236 N N . ARG A 1 274 ? -21.946 5.852 -8.597 1.00 87.38 274 ARG A N 1
ATOM 2237 C CA . ARG A 1 274 ? -21.507 7.211 -8.979 1.00 87.38 274 ARG A CA 1
ATOM 2238 C C . ARG A 1 274 ? -22.612 7.978 -9.700 1.00 87.38 274 ARG A C 1
ATOM 2240 O O . ARG A 1 274 ? -23.318 7.423 -10.534 1.00 87.38 274 ARG A O 1
ATOM 2247 N N . VAL A 1 275 ? -22.684 9.285 -9.432 1.00 87.00 275 VAL A N 1
ATOM 2248 C CA . VAL A 1 275 ? -23.630 10.219 -10.061 1.00 87.00 275 VAL A CA 1
ATOM 2249 C C . VAL A 1 275 ? -22.857 11.323 -10.780 1.00 87.00 275 VAL A C 1
ATOM 2251 O O . VAL A 1 275 ? -21.986 11.949 -10.183 1.00 87.00 275 VAL A O 1
ATOM 2254 N N . TRP A 1 276 ? -23.164 11.582 -12.046 1.00 86.38 276 TRP A N 1
ATOM 2255 C CA . TRP A 1 276 ? -22.556 12.616 -12.883 1.00 86.38 276 TRP A CA 1
ATOM 2256 C C . TRP A 1 276 ? -23.580 13.676 -13.273 1.00 86.38 276 TRP A C 1
ATOM 2258 O O . TRP A 1 276 ? -24.746 13.370 -13.521 1.00 86.38 276 TRP A O 1
ATOM 2268 N N . SER A 1 277 ? -23.137 14.930 -13.320 1.00 84.06 277 SER A N 1
ATOM 2269 C CA . SER A 1 277 ? -23.951 16.074 -13.722 1.00 84.06 277 SER A CA 1
ATOM 2270 C C . SER A 1 277 ? -23.489 16.599 -15.074 1.00 84.06 277 SER A C 1
ATOM 2272 O O . SER A 1 277 ? -22.367 17.088 -15.210 1.00 84.06 277 SER A O 1
ATOM 2274 N N . ALA A 1 278 ? -24.389 16.592 -16.055 1.00 71.00 278 ALA A N 1
ATOM 2275 C CA . ALA A 1 278 ? -24.182 17.242 -17.344 1.00 71.00 278 ALA A CA 1
ATOM 2276 C C . ALA A 1 278 ? -24.102 18.770 -17.220 1.00 71.00 278 ALA A C 1
ATOM 2278 O O . ALA A 1 278 ? -23.491 19.415 -18.065 1.00 71.00 278 ALA A O 1
ATOM 2279 N N . LYS A 1 279 ? -24.670 19.354 -16.152 1.00 77.12 279 LYS A N 1
ATOM 2280 C CA . LYS A 1 279 ? -24.601 20.805 -15.902 1.00 77.12 279 LYS A CA 1
ATOM 2281 C C . LYS A 1 279 ? -23.184 21.257 -15.556 1.00 77.12 279 LYS A C 1
ATOM 2283 O O . LYS A 1 279 ? -22.780 22.348 -15.933 1.00 77.12 279 LYS A O 1
ATOM 2288 N N . THR A 1 280 ? -22.443 20.437 -14.809 1.00 72.19 280 THR A N 1
ATOM 2289 C CA . THR A 1 280 ? -21.087 20.770 -14.334 1.00 72.19 280 THR A CA 1
ATOM 2290 C C . THR A 1 280 ? -19.987 19.988 -15.050 1.00 72.19 280 THR A C 1
ATOM 2292 O O . THR A 1 280 ? -18.810 20.295 -14.870 1.00 72.19 280 THR A O 1
ATOM 2295 N N . GLY A 1 281 ? -20.347 18.965 -15.831 1.00 64.12 281 GLY A N 1
ATOM 2296 C CA . GLY A 1 281 ? -19.416 18.063 -16.507 1.00 64.12 281 GLY A CA 1
ATOM 2297 C C . GLY A 1 281 ? -18.642 17.142 -15.559 1.00 64.12 281 GLY A C 1
ATOM 2298 O O . GLY A 1 281 ? -17.640 16.556 -15.966 1.00 64.12 281 GLY A O 1
ATOM 2299 N N . ARG A 1 282 ? -19.062 17.009 -14.292 1.00 71.56 282 ARG A N 1
ATOM 2300 C CA . ARG A 1 282 ? -18.304 16.312 -13.237 1.00 71.56 282 ARG A CA 1
ATOM 2301 C C . ARG A 1 282 ? -19.152 15.294 -12.478 1.00 71.56 282 ARG A C 1
ATOM 2303 O O . ARG A 1 282 ? -20.375 15.411 -12.397 1.00 71.56 282 ARG A O 1
ATOM 2310 N N . VAL A 1 283 ? -18.470 14.307 -11.891 1.00 79.50 283 VAL A N 1
ATOM 2311 C CA . VAL A 1 283 ? -19.052 13.402 -10.888 1.00 79.50 283 VAL A CA 1
ATOM 2312 C C . VAL A 1 283 ? -19.327 14.204 -9.617 1.00 79.50 283 VAL A C 1
ATOM 2314 O O . VAL A 1 283 ? -18.497 15.008 -9.197 1.00 79.50 283 VAL A O 1
ATOM 2317 N N . ILE A 1 284 ? -20.504 14.015 -9.032 1.00 83.19 284 ILE A N 1
ATOM 2318 C CA . ILE A 1 284 ? -20.939 14.707 -7.822 1.00 83.19 284 ILE A CA 1
ATOM 2319 C C . ILE A 1 284 ? -20.295 14.024 -6.623 1.00 83.19 284 ILE A C 1
ATOM 2321 O O . ILE A 1 284 ? -20.579 12.861 -6.326 1.00 83.19 284 ILE A O 1
ATOM 2325 N N . GLU A 1 285 ? -19.437 14.760 -5.928 1.00 78.25 285 GLU A N 1
ATOM 2326 C CA . GLU A 1 285 ? -18.909 14.332 -4.640 1.00 78.25 285 GLU A CA 1
ATOM 2327 C C . GLU A 1 285 ? -20.000 14.502 -3.575 1.00 78.25 285 GLU A C 1
ATOM 2329 O O . GLU A 1 285 ? -20.570 15.582 -3.404 1.00 78.25 285 GLU A O 1
ATOM 2334 N N . GLY A 1 286 ? -20.350 13.397 -2.916 1.00 83.81 286 GLY A N 1
ATOM 2335 C CA . GLY A 1 286 ? -21.285 13.399 -1.795 1.00 83.81 286 GLY A CA 1
ATOM 2336 C C . GLY A 1 286 ? -20.608 13.794 -0.484 1.00 83.81 286 GLY A C 1
ATOM 2337 O O . GLY A 1 286 ? -19.388 13.906 -0.402 1.00 83.81 286 GLY A O 1
ATOM 2338 N N . PHE A 1 287 ? -21.407 13.959 0.563 1.00 84.00 287 PHE A N 1
ATOM 2339 C CA . PHE A 1 287 ? -20.942 14.233 1.921 1.00 84.00 287 PHE A CA 1
ATOM 2340 C C . PHE A 1 287 ? -21.658 13.322 2.921 1.00 84.00 287 PHE A C 1
ATOM 2342 O O . PHE A 1 287 ? -22.797 12.921 2.693 1.00 84.00 287 PHE A O 1
ATOM 2349 N N . SER A 1 288 ? -20.999 12.984 4.028 1.00 82.19 288 SER A N 1
ATOM 2350 C CA . SER A 1 288 ? -21.586 12.166 5.098 1.00 82.19 288 SER A CA 1
ATOM 2351 C C . SER A 1 288 ? -22.122 13.049 6.222 1.00 82.19 288 SER A C 1
ATOM 2353 O O . SER A 1 288 ? -21.524 14.079 6.540 1.00 82.19 288 SER A O 1
ATOM 2355 N N . ARG A 1 289 ? -23.232 12.647 6.847 1.00 75.44 289 ARG A N 1
ATOM 2356 C CA . ARG A 1 289 ? -23.736 13.267 8.086 1.00 75.44 289 ARG A CA 1
ATOM 2357 C C . ARG A 1 289 ? -23.364 12.419 9.311 1.00 75.44 289 ARG A C 1
ATOM 2359 O O . ARG A 1 289 ? -22.787 11.341 9.185 1.00 75.44 289 ARG A O 1
ATOM 2366 N N . SER A 1 290 ? -23.677 12.915 10.511 1.00 68.19 290 SER A N 1
ATOM 2367 C CA . SER A 1 290 ? -23.414 12.233 11.793 1.00 68.19 290 SER A CA 1
ATOM 2368 C C . SER A 1 290 ? -24.158 10.900 11.964 1.00 68.19 290 SER A C 1
ATOM 2370 O O . SER A 1 290 ? -23.869 10.162 12.900 1.00 68.19 290 SER A O 1
ATOM 2372 N N . ASP A 1 291 ? -25.104 10.602 11.073 1.00 65.88 291 ASP A N 1
ATOM 2373 C CA . ASP A 1 291 ? -25.862 9.352 10.981 1.00 65.88 291 ASP A CA 1
ATOM 2374 C C . ASP A 1 291 ? -25.134 8.252 10.177 1.00 65.88 291 ASP A C 1
ATOM 2376 O O . ASP A 1 291 ? -25.597 7.115 10.148 1.00 65.88 291 ASP A O 1
ATOM 2380 N N . GLY A 1 292 ? -23.994 8.567 9.545 1.00 70.56 292 GLY A N 1
ATOM 2381 C CA . GLY A 1 292 ? -23.197 7.635 8.744 1.00 70.56 292 GLY A CA 1
ATOM 2382 C C . GLY A 1 292 ? -23.657 7.469 7.291 1.00 70.56 292 GLY A C 1
ATOM 2383 O O . GLY A 1 292 ? -22.954 6.818 6.520 1.00 70.56 292 GLY A O 1
ATOM 2384 N N . TYR A 1 293 ? -24.775 8.080 6.882 1.00 78.31 293 TYR A N 1
ATOM 2385 C CA . TYR A 1 293 ? -25.304 7.967 5.519 1.00 78.31 293 TYR A CA 1
ATOM 2386 C C . TYR A 1 293 ? -24.706 9.018 4.575 1.00 78.31 293 TYR A C 1
ATOM 2388 O O . TYR A 1 293 ? -24.387 10.144 4.970 1.00 78.31 293 TYR A O 1
ATOM 2396 N N . GLY A 1 294 ? -24.558 8.643 3.300 1.00 86.31 294 GLY A N 1
ATOM 2397 C CA . GLY A 1 294 ? -24.108 9.531 2.229 1.00 86.31 294 GLY A CA 1
ATOM 2398 C C . GLY A 1 294 ? -25.241 10.393 1.665 1.00 86.31 294 GLY A C 1
ATOM 2399 O O . GLY A 1 294 ? -26.335 9.905 1.385 1.00 86.31 294 GLY A O 1
ATOM 2400 N N . TYR A 1 295 ? -24.964 11.676 1.442 1.00 92.00 295 TYR A N 1
ATOM 2401 C CA . TYR A 1 295 ? -25.879 12.657 0.858 1.00 92.00 295 TYR A CA 1
ATOM 2402 C C . TYR A 1 295 ? -25.258 13.304 -0.384 1.00 92.00 295 TYR A C 1
ATOM 2404 O O . TYR A 1 295 ? -24.038 13.430 -0.494 1.00 92.00 295 TYR A O 1
ATOM 2412 N N . ILE A 1 296 ? -26.101 13.730 -1.324 1.00 92.00 296 ILE A N 1
ATOM 2413 C CA . ILE A 1 296 ? -25.714 14.488 -2.521 1.00 92.00 296 ILE A CA 1
ATOM 2414 C C . ILE A 1 296 ? -26.600 15.723 -2.674 1.00 92.00 296 ILE A C 1
ATOM 2416 O O . ILE A 1 296 ? -27.739 15.748 -2.204 1.00 92.00 296 ILE A O 1
ATOM 2420 N N . LYS A 1 297 ? -26.074 16.745 -3.354 1.00 90.50 297 LYS A N 1
ATOM 2421 C CA . LYS A 1 297 ? -26.807 17.972 -3.677 1.00 90.50 297 LYS A CA 1
ATOM 2422 C C . LYS A 1 297 ? -27.201 17.976 -5.155 1.00 90.50 297 LYS A C 1
ATOM 2424 O O . LYS A 1 297 ? -26.334 17.997 -6.027 1.00 90.50 297 LYS A O 1
ATOM 2429 N N . ILE A 1 298 ? -28.503 17.984 -5.426 1.00 88.88 298 ILE A N 1
ATOM 2430 C CA . ILE A 1 298 ? -29.096 18.036 -6.770 1.00 88.88 298 ILE A CA 1
ATOM 2431 C C . ILE A 1 298 ? -29.897 19.332 -6.860 1.00 88.88 298 ILE A C 1
ATOM 2433 O O . ILE A 1 298 ? -30.791 19.560 -6.050 1.00 88.88 298 ILE A O 1
ATOM 2437 N N . ASP A 1 299 ? -29.542 20.216 -7.795 1.00 85.81 299 ASP A N 1
ATOM 2438 C CA . ASP A 1 299 ? -30.196 21.522 -7.982 1.00 85.81 299 ASP A CA 1
ATOM 2439 C C . ASP A 1 299 ? -30.413 22.321 -6.682 1.00 85.81 299 ASP A C 1
ATOM 2441 O O . ASP A 1 299 ? -31.468 22.900 -6.434 1.00 85.81 299 ASP A O 1
ATOM 2445 N N . GLY A 1 300 ? -29.390 22.332 -5.820 1.00 82.06 300 GLY A N 1
ATOM 2446 C CA . GLY A 1 300 ? -29.397 23.073 -4.556 1.00 82.06 300 GLY A CA 1
ATOM 2447 C C . GLY A 1 300 ? -30.111 22.376 -3.394 1.00 82.06 300 GLY A C 1
ATOM 2448 O O . GLY A 1 300 ? -30.023 22.869 -2.272 1.00 82.06 300 GLY A O 1
ATOM 2449 N N . LYS A 1 301 ? -30.763 21.229 -3.627 1.00 86.06 301 LYS A N 1
ATOM 2450 C CA . LYS A 1 301 ? -31.428 20.429 -2.591 1.00 86.06 301 LYS A CA 1
ATOM 2451 C C . LYS A 1 301 ? -30.562 19.249 -2.166 1.00 86.06 301 LYS A C 1
ATOM 2453 O O . LYS A 1 301 ? -30.031 18.529 -3.011 1.00 86.06 301 LYS A O 1
ATOM 2458 N N . ASP A 1 302 ? -30.463 19.042 -0.860 1.00 88.31 302 ASP A N 1
ATOM 2459 C CA . ASP A 1 302 ? -29.755 17.904 -0.278 1.00 88.31 302 ASP A CA 1
ATOM 2460 C C . ASP A 1 302 ? -30.691 16.697 -0.190 1.00 88.31 302 ASP A C 1
ATOM 2462 O O . ASP A 1 302 ? -31.823 16.817 0.283 1.00 88.31 302 ASP A O 1
ATOM 2466 N N . GLY A 1 303 ? -30.209 15.527 -0.599 1.00 88.50 303 GLY A N 1
ATOM 2467 C CA . GLY A 1 303 ? -30.948 14.273 -0.489 1.00 88.50 303 GLY A CA 1
ATOM 2468 C C . GLY A 1 303 ? -30.030 13.077 -0.226 1.00 88.50 303 GLY A C 1
ATOM 2469 O O . GLY A 1 303 ? -28.834 13.15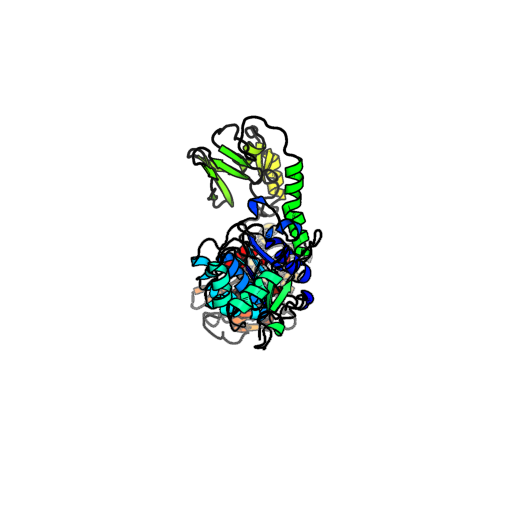3 -0.525 1.00 88.50 303 GLY A O 1
ATOM 2470 N N . PRO A 1 304 ? -30.558 11.973 0.336 1.00 91.69 304 PRO A N 1
ATOM 2471 C CA . PRO A 1 304 ? -29.792 10.744 0.515 1.00 91.69 304 PRO A CA 1
ATOM 2472 C C . PRO A 1 304 ? -29.310 10.205 -0.833 1.00 91.69 304 PRO A C 1
ATOM 2474 O O . PRO A 1 304 ? -30.099 10.052 -1.771 1.00 91.69 304 PRO A O 1
ATOM 2477 N N . ARG A 1 305 ? -28.016 9.896 -0.926 1.00 92.62 305 ARG A N 1
ATOM 2478 C CA . ARG A 1 305 ? -27.399 9.371 -2.150 1.00 92.62 305 ARG A CA 1
ATOM 2479 C C . ARG A 1 305 ? -27.953 7.997 -2.514 1.00 92.62 305 ARG A C 1
ATOM 2481 O O . ARG A 1 305 ? -28.275 7.776 -3.679 1.00 92.62 305 ARG A O 1
ATOM 2488 N N . SER A 1 306 ? -28.129 7.126 -1.521 1.00 92.12 306 SER A N 1
ATOM 2489 C CA . SER A 1 306 ? -28.743 5.802 -1.673 1.00 92.12 306 SER A CA 1
ATOM 2490 C C . SER A 1 306 ? -30.109 5.882 -2.357 1.00 92.12 306 SER A C 1
ATOM 2492 O O . SER A 1 306 ? -30.346 5.214 -3.358 1.00 92.12 306 SER A O 1
ATOM 2494 N N . ARG A 1 307 ? -30.979 6.790 -1.900 1.00 93.25 307 ARG A N 1
ATOM 2495 C CA . ARG A 1 307 ? -32.321 6.972 -2.469 1.00 93.25 307 ARG A CA 1
ATOM 2496 C C . ARG A 1 307 ? -32.278 7.414 -3.935 1.00 93.25 307 ARG A C 1
ATOM 2498 O O . ARG A 1 307 ? -33.071 6.929 -4.735 1.00 93.25 307 ARG A O 1
ATOM 2505 N N . PHE A 1 308 ? -31.355 8.309 -4.286 1.00 93.44 308 PHE A N 1
ATOM 2506 C CA . PHE A 1 308 ? -31.175 8.783 -5.662 1.00 93.44 308 PHE A CA 1
ATOM 2507 C C . PHE A 1 308 ? -30.622 7.688 -6.588 1.00 93.44 308 PHE A C 1
ATOM 2509 O O . PHE A 1 308 ? -31.061 7.551 -7.729 1.00 93.44 308 PHE A O 1
ATOM 2516 N N . ASN A 1 309 ? -29.680 6.883 -6.090 1.00 92.81 309 ASN A N 1
ATOM 2517 C CA . ASN A 1 309 ? -29.126 5.744 -6.820 1.00 92.81 309 ASN A CA 1
ATOM 2518 C C . ASN A 1 309 ? -30.148 4.623 -7.020 1.00 92.81 309 ASN A C 1
ATOM 2520 O O . ASN A 1 309 ? -30.196 4.051 -8.104 1.00 92.81 309 ASN A O 1
ATOM 2524 N N . LEU A 1 310 ? -30.998 4.350 -6.028 1.00 91.62 310 LEU A N 1
ATOM 2525 C CA . LEU A 1 310 ? -32.077 3.373 -6.167 1.00 91.62 310 LEU A CA 1
ATOM 2526 C C . LEU A 1 310 ? -33.094 3.814 -7.231 1.00 91.62 310 LEU A C 1
ATOM 2528 O O . LEU A 1 310 ? -33.473 3.030 -8.092 1.00 91.62 310 LEU A O 1
ATOM 2532 N N . SER A 1 311 ? -33.488 5.091 -7.266 1.00 91.50 311 SER A N 1
ATOM 2533 C CA . SER A 1 311 ? -34.382 5.573 -8.330 1.00 91.50 311 SER A CA 1
ATOM 2534 C C . SER A 1 311 ? -33.731 5.633 -9.719 1.00 91.50 311 SER A C 1
ATOM 2536 O O . SER A 1 311 ? -34.428 5.638 -10.736 1.00 91.50 311 SER A O 1
ATOM 2538 N N . LEU A 1 312 ? -32.398 5.695 -9.782 1.00 89.56 312 LEU A N 1
ATOM 2539 C CA . LEU A 1 312 ? -31.636 5.532 -11.021 1.00 89.56 312 LEU A CA 1
ATOM 2540 C C . LEU A 1 312 ? -31.643 4.081 -11.488 1.00 89.56 312 LEU A C 1
ATOM 2542 O O . LEU A 1 312 ? -31.966 3.849 -12.647 1.00 89.56 312 LEU A O 1
ATOM 2546 N N . SER A 1 313 ? -31.343 3.126 -10.603 1.00 86.75 313 SER A N 1
ATOM 2547 C CA . SER A 1 313 ? -31.299 1.703 -10.954 1.00 86.75 313 SER A CA 1
ATOM 2548 C C . SER A 1 313 ? -32.658 1.188 -11.429 1.00 86.75 313 SER A C 1
ATOM 2550 O O . SER A 1 313 ? -32.731 0.445 -12.404 1.00 86.75 313 SER A O 1
ATOM 2552 N N . LEU A 1 314 ? -33.740 1.655 -10.800 1.00 84.81 314 LEU A N 1
ATOM 2553 C CA . LEU A 1 314 ? -35.114 1.308 -11.165 1.00 84.81 314 LEU A CA 1
ATOM 2554 C C . LEU A 1 314 ? -35.601 2.011 -12.440 1.00 84.81 314 LEU A C 1
ATOM 2556 O O . LEU A 1 314 ? -36.605 1.604 -13.019 1.00 84.81 314 LEU A O 1
ATOM 2560 N N . GLY A 1 315 ? -34.960 3.111 -12.853 1.00 85.62 315 GLY A N 1
ATOM 2561 C CA . GLY A 1 315 ? -35.443 3.959 -13.950 1.00 85.62 315 GLY A CA 1
ATOM 2562 C C . GLY A 1 315 ? -36.791 4.649 -13.676 1.00 85.62 315 GLY A C 1
ATOM 2563 O O . GLY A 1 315 ? -37.363 5.251 -14.582 1.00 85.62 315 GLY A O 1
ATOM 2564 N N . ARG A 1 316 ? -37.294 4.590 -12.436 1.00 90.69 316 ARG A N 1
ATOM 2565 C CA . ARG A 1 316 ? -38.559 5.183 -11.979 1.00 90.69 316 ARG A CA 1
ATOM 2566 C C . ARG A 1 316 ? -38.424 5.755 -10.566 1.00 90.69 316 ARG A C 1
ATOM 2568 O O . ARG A 1 316 ? -37.430 5.522 -9.878 1.00 90.69 316 ARG A O 1
ATOM 2575 N N . ALA A 1 317 ? -39.427 6.510 -10.126 1.00 89.56 317 ALA A N 1
ATOM 2576 C CA . ALA A 1 317 ? -39.524 6.922 -8.730 1.00 89.56 317 ALA A CA 1
ATOM 2577 C C . ALA A 1 317 ? -39.741 5.702 -7.820 1.00 89.56 317 ALA A C 1
ATOM 2579 O O . ALA A 1 317 ? -40.308 4.691 -8.247 1.00 89.56 317 ALA A O 1
ATOM 2580 N N . ILE A 1 318 ? -39.296 5.823 -6.567 1.00 89.19 318 ILE A N 1
ATOM 2581 C CA . ILE A 1 318 ? -39.593 4.830 -5.533 1.00 89.19 318 ILE A CA 1
ATOM 2582 C C . ILE A 1 318 ? -41.096 4.842 -5.254 1.00 89.19 318 ILE A C 1
ATOM 2584 O O . ILE A 1 318 ? -41.679 5.925 -5.152 1.00 89.19 318 ILE A O 1
ATOM 2588 N N . GLU A 1 319 ? -41.703 3.662 -5.143 1.00 88.06 319 GLU A N 1
ATOM 2589 C CA . GLU A 1 319 ? -43.153 3.519 -4.962 1.00 88.06 319 GLU A CA 1
ATOM 2590 C C . GLU A 1 319 ? -43.654 4.175 -3.666 1.00 88.06 319 GLU A C 1
ATOM 2592 O O . GLU A 1 319 ? -42.949 4.273 -2.655 1.00 88.06 319 GLU A O 1
ATOM 2597 N N . GLU A 1 320 ? -44.899 4.655 -3.691 1.00 86.38 320 GLU A N 1
ATOM 2598 C CA . GLU A 1 320 ? -45.518 5.280 -2.526 1.00 86.38 320 GLU A CA 1
ATOM 2599 C C . GLU A 1 320 ? -45.660 4.256 -1.388 1.00 86.38 320 GLU A C 1
ATOM 2601 O O . GLU A 1 320 ? -46.222 3.179 -1.561 1.00 86.38 320 GLU A O 1
ATOM 2606 N N . GLY A 1 321 ? -45.116 4.582 -0.212 1.00 85.62 321 GLY A N 1
ATOM 2607 C CA . GLY A 1 321 ? -45.084 3.673 0.941 1.00 85.62 321 GLY A CA 1
ATOM 2608 C C . GLY A 1 321 ? -43.844 2.774 1.033 1.00 85.62 321 GLY A C 1
ATOM 2609 O O . GLY A 1 321 ? -43.652 2.158 2.084 1.00 85.62 321 GLY A O 1
ATOM 2610 N N . MET A 1 322 ? -42.980 2.762 0.011 1.00 89.44 322 MET A N 1
ATOM 2611 C CA . MET A 1 322 ? -41.701 2.045 0.024 1.00 89.44 322 MET A CA 1
ATOM 2612 C C . MET A 1 322 ? -40.539 2.924 0.515 1.00 89.44 322 MET A C 1
ATOM 2614 O O . MET A 1 322 ? -40.474 4.140 0.287 1.00 89.44 322 MET A O 1
ATOM 2618 N N . GLU A 1 323 ? -39.586 2.292 1.190 1.00 89.62 323 GLU A N 1
ATOM 2619 C CA . GLU A 1 323 ? -38.350 2.882 1.693 1.00 89.62 323 GLU A CA 1
ATOM 2620 C C . GLU A 1 323 ? -37.130 2.276 0.993 1.00 89.62 323 GLU A C 1
ATOM 2622 O O . GLU A 1 323 ? -37.144 1.132 0.546 1.00 89.62 323 GLU A O 1
ATOM 2627 N N . CYS A 1 324 ? -36.073 3.081 0.873 1.00 91.12 324 CYS A N 1
ATOM 2628 C CA . CYS A 1 324 ? -34.782 2.622 0.373 1.00 91.12 324 CYS A CA 1
ATOM 2629 C C . CYS A 1 324 ? -34.036 1.956 1.528 1.00 91.12 324 CYS A C 1
ATOM 2631 O O . CYS A 1 324 ? -33.780 2.618 2.534 1.00 91.12 324 CYS A O 1
ATOM 2633 N N . ASP A 1 325 ? -33.653 0.699 1.352 1.00 89.69 325 ASP A N 1
ATOM 2634 C CA . ASP A 1 325 ? -32.878 -0.079 2.316 1.00 89.69 325 ASP A CA 1
ATOM 2635 C C . ASP A 1 325 ? -31.564 -0.554 1.684 1.00 89.69 325 ASP A C 1
ATOM 2637 O O . ASP A 1 325 ? -31.484 -0.803 0.477 1.00 89.69 325 ASP A O 1
ATOM 2641 N N . HIS A 1 326 ? -30.528 -0.674 2.513 1.00 89.75 326 HIS A N 1
ATOM 2642 C CA . HIS A 1 326 ? -29.268 -1.296 2.122 1.00 89.75 326 HIS A CA 1
ATOM 2643 C C . HIS A 1 326 ? -29.310 -2.785 2.468 1.00 89.75 326 HIS A C 1
ATOM 2645 O O . HIS A 1 326 ? -29.438 -3.133 3.642 1.00 89.75 326 HIS A O 1
ATOM 2651 N N . ILE A 1 327 ? -29.134 -3.667 1.480 1.00 81.44 327 ILE A N 1
ATOM 2652 C CA . ILE A 1 327 ? -29.118 -5.128 1.684 1.00 81.44 327 ILE A CA 1
ATOM 2653 C C . ILE A 1 327 ? -28.067 -5.494 2.740 1.00 81.44 327 ILE A C 1
ATOM 2655 O O . ILE A 1 327 ? -28.382 -6.159 3.726 1.00 81.44 327 ILE A O 1
ATOM 2659 N N . VAL A 1 328 ? -26.843 -4.984 2.578 1.00 81.19 328 VAL A N 1
ATOM 2660 C CA . VAL A 1 328 ? -25.805 -4.964 3.612 1.00 81.19 328 VAL A CA 1
ATOM 2661 C C . VAL A 1 328 ? -25.800 -3.582 4.275 1.00 81.19 328 VAL A C 1
ATOM 2663 O O . VAL A 1 328 ? -25.556 -2.594 3.580 1.00 81.19 328 VAL A O 1
ATOM 2666 N N . PRO A 1 329 ? -26.011 -3.472 5.600 1.00 79.69 329 PRO A N 1
ATOM 2667 C CA . PRO A 1 329 ? -26.024 -2.184 6.290 1.00 79.69 329 PRO A CA 1
ATOM 2668 C C . PRO A 1 329 ? -24.702 -1.417 6.170 1.00 79.69 329 PRO A C 1
ATOM 2670 O O . PRO A 1 329 ? -23.617 -2.008 6.191 1.00 79.69 329 PRO A O 1
ATOM 2673 N N . VAL A 1 330 ? -24.775 -0.082 6.170 1.00 77.31 330 VAL A N 1
ATOM 2674 C CA . VAL A 1 330 ? -23.591 0.802 6.140 1.00 77.31 330 VAL A CA 1
ATOM 2675 C C . VAL A 1 330 ? -22.642 0.527 7.316 1.00 77.31 330 VAL A C 1
ATOM 2677 O O . VAL A 1 330 ? -21.424 0.512 7.148 1.00 77.31 330 VAL A O 1
ATOM 2680 N N . SER A 1 331 ? -23.182 0.206 8.500 1.00 71.25 331 SER A N 1
ATOM 2681 C CA . SER A 1 331 ? -22.396 -0.173 9.688 1.00 71.25 331 SER A CA 1
ATOM 2682 C C . SER A 1 331 ? -21.559 -1.445 9.501 1.00 71.25 331 SER A C 1
ATOM 2684 O O . SER A 1 331 ? -20.592 -1.652 10.233 1.00 71.25 331 SER A O 1
ATOM 2686 N N . ARG A 1 332 ? -21.903 -2.280 8.512 1.00 72.94 332 ARG A N 1
ATOM 2687 C CA . ARG A 1 332 ? -21.186 -3.505 8.134 1.00 72.94 332 ARG A CA 1
ATOM 2688 C C . ARG A 1 332 ? -20.442 -3.370 6.799 1.00 72.94 332 ARG A C 1
ATOM 2690 O O . ARG A 1 332 ? -20.002 -4.371 6.246 1.00 72.94 332 ARG A O 1
ATOM 2697 N N . GLY A 1 333 ? -20.265 -2.142 6.302 1.00 74.06 333 GLY A N 1
ATOM 2698 C CA . GLY A 1 333 ? -19.483 -1.847 5.099 1.00 74.06 333 GLY A CA 1
ATOM 2699 C C . GLY A 1 333 ? -20.272 -1.826 3.788 1.00 74.06 333 GLY A C 1
ATOM 2700 O O . GLY A 1 333 ? -19.651 -1.762 2.730 1.00 74.06 333 GLY A O 1
ATOM 2701 N N . GLY A 1 334 ? -21.607 -1.864 3.830 1.00 77.81 334 GLY A N 1
ATOM 2702 C CA . GLY A 1 334 ? -22.434 -1.711 2.632 1.00 77.81 334 GLY A CA 1
ATOM 2703 C C . GLY A 1 334 ? -22.388 -0.294 2.053 1.00 77.81 334 GLY A C 1
ATOM 2704 O O . GLY A 1 334 ? -22.489 0.688 2.789 1.00 77.81 334 GLY A O 1
ATOM 2705 N N . GLY A 1 335 ? -22.220 -0.198 0.732 1.00 84.19 335 GLY A N 1
ATOM 2706 C CA . GLY A 1 335 ? -22.170 1.060 -0.021 1.00 84.19 335 GLY A CA 1
ATOM 2707 C C . GLY A 1 335 ? -23.458 1.370 -0.790 1.00 84.19 335 GLY A C 1
ATOM 2708 O O . GLY A 1 335 ? -24.432 0.624 -0.721 1.00 84.19 335 GLY A O 1
ATOM 2709 N N . ASP A 1 336 ? -23.440 2.462 -1.559 1.00 88.19 336 ASP A N 1
ATOM 2710 C CA . ASP A 1 336 ? -24.575 2.935 -2.376 1.00 88.19 336 ASP A CA 1
ATOM 2711 C C . ASP A 1 336 ? -24.577 2.365 -3.814 1.00 88.19 336 ASP A C 1
ATOM 2713 O O . ASP A 1 336 ? -25.172 2.964 -4.720 1.00 88.19 336 ASP A O 1
ATOM 2717 N N . ASP A 1 337 ? -23.876 1.250 -4.043 1.00 83.88 337 ASP A N 1
ATOM 2718 C CA . ASP A 1 337 ? -23.911 0.492 -5.297 1.00 83.88 337 ASP A CA 1
ATOM 2719 C C . ASP A 1 337 ? -25.322 -0.038 -5.554 1.00 83.88 337 ASP A C 1
ATOM 2721 O O . ASP A 1 337 ? -26.010 -0.474 -4.631 1.00 83.88 337 ASP A O 1
ATOM 2725 N N . TRP A 1 338 ? -25.758 -0.063 -6.813 1.00 88.44 338 TRP A N 1
ATOM 2726 C CA . TRP A 1 338 ? -27.146 -0.424 -7.136 1.00 88.44 338 TRP A CA 1
ATOM 2727 C C . TRP A 1 338 ? -27.511 -1.843 -6.704 1.00 88.44 338 TRP A C 1
ATOM 2729 O O . TRP A 1 338 ? -28.645 -2.087 -6.311 1.00 88.44 338 TRP A O 1
ATOM 2739 N N . ALA A 1 339 ? -26.542 -2.760 -6.724 1.00 81.19 339 ALA A N 1
ATOM 2740 C CA . ALA A 1 339 ? -26.726 -4.140 -6.285 1.00 81.19 339 ALA A CA 1
ATOM 2741 C C . ALA A 1 339 ? -26.905 -4.290 -4.762 1.00 81.19 339 ALA A C 1
ATOM 2743 O O . ALA A 1 339 ? -27.306 -5.359 -4.315 1.00 81.19 339 ALA A O 1
ATOM 2744 N N . ASN A 1 340 ? -26.596 -3.255 -3.969 1.00 87.38 340 ASN A N 1
ATOM 2745 C CA . ASN A 1 340 ? -26.756 -3.248 -2.513 1.00 87.38 340 ASN A CA 1
ATOM 2746 C C . ASN A 1 340 ? -27.994 -2.456 -2.053 1.00 87.38 340 ASN A C 1
ATOM 2748 O O . ASN A 1 340 ? -28.204 -2.298 -0.852 1.00 87.38 340 ASN A O 1
ATOM 2752 N N . LEU A 1 341 ? -28.803 -1.935 -2.978 1.00 88.38 341 LEU A N 1
ATOM 2753 C CA . LEU A 1 341 ? -29.977 -1.121 -2.671 1.00 88.38 341 LEU A CA 1
ATOM 2754 C C . LEU A 1 341 ? -31.254 -1.857 -3.069 1.00 88.38 341 LEU A C 1
ATOM 2756 O O . LEU A 1 341 ? -31.331 -2.435 -4.150 1.00 88.38 341 LEU A O 1
ATOM 2760 N N . GLN A 1 342 ? -32.269 -1.792 -2.212 1.00 90.12 342 GLN A N 1
ATOM 2761 C CA . GLN A 1 342 ? -33.575 -2.398 -2.463 1.00 90.12 342 GLN A CA 1
ATOM 2762 C C . GLN A 1 342 ? -34.723 -1.510 -1.966 1.00 90.12 342 GLN A C 1
ATOM 2764 O O . GLN A 1 342 ? -34.546 -0.689 -1.063 1.00 90.12 342 GLN A O 1
ATOM 2769 N N . GLU A 1 343 ? -35.905 -1.680 -2.562 1.00 89.81 343 GLU A N 1
ATOM 2770 C CA . GLU A 1 343 ? -37.159 -1.128 -2.039 1.00 89.81 343 GLU A CA 1
ATOM 2771 C C . GLU A 1 343 ? -37.753 -2.106 -1.016 1.00 89.81 343 GLU A C 1
ATOM 2773 O O . GLU A 1 343 ? -37.942 -3.282 -1.323 1.00 89.81 343 GLU A O 1
ATOM 2778 N N . LEU A 1 344 ? -38.070 -1.623 0.188 1.00 88.06 344 LEU A N 1
ATOM 2779 C CA . LEU A 1 344 ? -38.795 -2.381 1.211 1.00 88.06 344 LEU A CA 1
ATOM 2780 C C . LEU A 1 344 ? -40.006 -1.604 1.719 1.00 88.06 344 LEU A C 1
ATOM 2782 O O . LEU A 1 344 ? -39.984 -0.376 1.801 1.00 88.06 344 LEU A O 1
ATOM 2786 N N . SER A 1 345 ? -41.045 -2.318 2.150 1.00 89.62 345 SER A N 1
ATOM 2787 C CA . SER A 1 345 ? -42.144 -1.696 2.886 1.00 89.62 345 SER A CA 1
ATOM 2788 C C . SER A 1 345 ? -41.661 -1.216 4.265 1.00 89.62 345 SER A C 1
ATOM 2790 O O . SER A 1 345 ? -40.729 -1.778 4.847 1.00 89.62 345 SER A O 1
ATOM 2792 N N . LYS A 1 346 ? -42.309 -0.194 4.839 1.00 82.81 346 LYS A N 1
ATOM 2793 C CA . LYS A 1 346 ? -41.982 0.289 6.198 1.00 82.81 346 LYS A CA 1
ATOM 2794 C C . LYS A 1 346 ? -41.979 -0.820 7.269 1.00 82.81 346 LYS A C 1
ATOM 2796 O O . LYS A 1 346 ? -41.076 -0.818 8.111 1.00 82.81 346 LYS A O 1
ATOM 2801 N N . PRO A 1 347 ? -42.961 -1.747 7.299 1.00 85.19 347 PRO A N 1
ATOM 2802 C CA . PRO A 1 347 ? -42.923 -2.891 8.208 1.00 85.19 347 PRO A CA 1
ATOM 2803 C C . PRO A 1 347 ? -41.707 -3.799 7.996 1.00 85.19 347 PRO A C 1
ATOM 2805 O O . PRO A 1 347 ? -41.033 -4.135 8.971 1.00 85.19 347 PRO A O 1
ATOM 2808 N N . ASP A 1 348 ? -41.384 -4.140 6.747 1.00 83.62 348 ASP A N 1
ATOM 2809 C CA . ASP A 1 348 ? -40.292 -5.070 6.430 1.00 83.62 348 ASP A CA 1
ATOM 2810 C C . ASP A 1 348 ? -38.924 -4.461 6.738 1.00 83.62 348 ASP A C 1
ATOM 2812 O O . ASP A 1 348 ? -38.066 -5.111 7.339 1.00 83.62 348 ASP A O 1
ATOM 2816 N N . HIS A 1 349 ? -38.743 -3.175 6.426 1.00 84.81 349 HIS A N 1
ATOM 2817 C CA . HIS A 1 349 ? -37.532 -2.434 6.768 1.00 84.81 349 HIS A CA 1
ATOM 2818 C C . HIS A 1 349 ? -37.310 -2.387 8.291 1.00 84.81 349 HIS A C 1
ATOM 2820 O O . HIS A 1 349 ? -36.187 -2.567 8.772 1.00 84.81 349 HIS A O 1
ATOM 2826 N N . ARG A 1 350 ? -38.383 -2.240 9.086 1.00 79.56 350 ARG A N 1
ATOM 2827 C CA . ARG A 1 350 ? -38.306 -2.291 10.556 1.00 79.56 350 ARG A CA 1
ATOM 2828 C C . ARG A 1 350 ? -37.921 -3.681 11.065 1.00 79.56 350 ARG A C 1
ATOM 2830 O O . ARG A 1 350 ? -37.071 -3.774 11.948 1.00 79.56 350 ARG A O 1
ATOM 2837 N N . LEU A 1 351 ? -38.524 -4.742 10.527 1.00 81.44 351 LEU A N 1
ATOM 2838 C CA . LEU A 1 351 ? -38.204 -6.125 10.899 1.00 81.44 351 LEU A CA 1
ATOM 2839 C C . LEU A 1 351 ? -36.739 -6.458 10.591 1.00 81.44 351 LEU A C 1
ATOM 2841 O O . LEU A 1 351 ? -36.031 -6.981 11.454 1.00 81.44 351 LEU A O 1
ATOM 2845 N N . LYS A 1 352 ? -36.260 -6.068 9.405 1.00 81.44 352 LYS A N 1
ATOM 2846 C CA . LYS A 1 352 ? -34.857 -6.215 9.008 1.00 81.44 352 LYS A CA 1
ATOM 2847 C C . LYS A 1 352 ? -33.919 -5.431 9.927 1.00 81.44 352 LYS A C 1
ATOM 2849 O O . LYS A 1 352 ? -32.945 -5.993 10.410 1.00 81.44 352 LYS A O 1
ATOM 2854 N N . THR A 1 353 ? -34.257 -4.187 10.275 1.00 75.50 353 THR A N 1
ATOM 2855 C CA . THR A 1 353 ? -33.444 -3.363 11.192 1.00 75.50 353 THR A CA 1
ATOM 2856 C C . THR A 1 353 ? -33.281 -4.006 12.575 1.00 75.50 353 THR A C 1
ATOM 2858 O O . THR A 1 353 ? -32.195 -3.947 13.155 1.00 75.50 353 THR A O 1
ATOM 2861 N N . VAL A 1 354 ? -34.341 -4.628 13.106 1.00 76.44 354 VAL A N 1
ATOM 2862 C CA . VAL A 1 354 ? -34.300 -5.356 14.388 1.00 76.44 354 VAL A CA 1
ATOM 2863 C C . VAL A 1 354 ? -33.426 -6.609 14.285 1.00 76.44 354 VAL A C 1
ATOM 2865 O O . VAL A 1 354 ? -32.632 -6.869 15.186 1.00 76.44 354 VAL A O 1
ATOM 2868 N N . SER A 1 355 ? -33.527 -7.351 13.180 1.00 75.25 355 SER A N 1
ATOM 2869 C CA . SER A 1 355 ? -32.668 -8.512 12.907 1.00 75.25 355 SER A CA 1
ATOM 2870 C C . SER A 1 355 ? -31.191 -8.122 12.764 1.00 75.25 355 SER A C 1
ATOM 2872 O O . SER A 1 355 ? -30.308 -8.801 13.287 1.00 75.25 355 SER A O 1
ATOM 2874 N N . ASP A 1 356 ? -30.911 -7.009 12.086 1.00 73.25 356 ASP A N 1
ATOM 2875 C CA . ASP A 1 356 ? -29.551 -6.521 11.845 1.00 73.25 356 ASP A CA 1
ATOM 2876 C C . ASP A 1 356 ? -28.898 -5.934 13.113 1.00 73.25 356 ASP A C 1
ATOM 2878 O O . ASP A 1 356 ? -27.664 -5.943 13.222 1.00 73.25 356 ASP A O 1
ATOM 2882 N N . ASN A 1 357 ? -29.702 -5.467 14.082 1.00 67.56 357 ASN A N 1
ATOM 2883 C CA . ASN A 1 357 ? -29.263 -4.851 15.342 1.00 67.56 357 ASN A CA 1
ATOM 2884 C C . ASN A 1 357 ? -30.023 -5.393 16.581 1.00 67.56 357 ASN A C 1
ATOM 2886 O O . ASN A 1 357 ? -30.810 -4.659 17.189 1.00 67.56 357 ASN A O 1
ATOM 2890 N N . PRO A 1 358 ? -29.748 -6.633 17.031 1.00 62.50 358 PRO A N 1
ATOM 2891 C CA . PRO A 1 358 ? -30.497 -7.291 18.112 1.00 62.50 358 PRO A CA 1
ATOM 2892 C C . PRO A 1 358 ? -30.361 -6.627 19.500 1.00 62.50 358 PRO A C 1
ATOM 2894 O O . PRO A 1 358 ? -31.183 -6.871 20.381 1.00 62.50 358 PRO A O 1
ATOM 2897 N N . ASP A 1 359 ? -29.355 -5.768 19.710 1.00 56.22 359 ASP A N 1
ATOM 2898 C CA . ASP A 1 359 ? -29.089 -5.085 20.990 1.00 56.22 359 ASP A CA 1
ATOM 2899 C C . ASP A 1 359 ? -29.530 -3.608 21.031 1.00 56.22 359 ASP A C 1
ATOM 2901 O O . ASP A 1 359 ? -29.327 -2.917 22.040 1.00 56.22 359 ASP A O 1
ATOM 2905 N N . ALA A 1 360 ? -30.146 -3.095 19.962 1.00 49.44 360 ALA A N 1
ATOM 2906 C CA . ALA A 1 360 ? -30.616 -1.714 19.898 1.00 49.44 360 ALA A CA 1
ATOM 2907 C C . ALA A 1 360 ? -31.834 -1.496 20.825 1.00 49.44 360 ALA A C 1
ATOM 2909 O O . ALA A 1 360 ? -32.981 -1.638 20.415 1.00 49.44 360 ALA A O 1
ATOM 2910 N N . GLY A 1 361 ? -31.586 -1.150 22.097 1.00 47.69 361 GLY A N 1
ATOM 2911 C CA . GLY A 1 361 ? -32.648 -0.826 23.065 1.00 47.69 361 GLY A CA 1
ATOM 2912 C C . GLY A 1 361 ? -32.330 -1.036 24.551 1.00 47.69 361 GLY A C 1
ATOM 2913 O O . GLY A 1 361 ? -33.083 -0.558 25.398 1.00 47.69 361 GLY A O 1
ATOM 2914 N N . LYS A 1 362 ? -31.219 -1.687 24.920 1.00 45.16 362 LYS A N 1
ATOM 2915 C CA . LYS A 1 362 ? -30.840 -1.865 26.337 1.00 45.16 362 LYS A CA 1
ATOM 2916 C C . LYS A 1 362 ? -30.270 -0.562 26.929 1.00 45.16 362 LYS A C 1
ATOM 2918 O O . LYS A 1 362 ? -29.061 -0.347 26.913 1.00 45.16 362 LYS A O 1
ATOM 2923 N N . LYS A 1 363 ? -31.119 0.326 27.461 1.00 42.81 363 LYS A N 1
ATOM 2924 C CA . LYS A 1 363 ? -30.693 1.476 28.288 1.00 42.81 363 LYS A CA 1
ATOM 2925 C C . LYS A 1 363 ? -31.091 1.305 29.763 1.00 42.81 363 LYS A C 1
ATOM 2927 O O . LYS A 1 363 ? -32.243 1.038 30.076 1.00 42.81 363 LYS A O 1
ATOM 2932 N N . SER A 1 364 ? -30.110 1.591 30.627 1.00 35.88 364 SER A N 1
ATOM 2933 C CA . SER A 1 364 ? -30.102 1.726 32.100 1.00 35.88 364 SER A CA 1
ATOM 2934 C C . SER A 1 364 ? -30.252 0.455 32.949 1.00 35.88 364 SER A C 1
ATOM 2936 O O . SER A 1 364 ? -31.249 -0.253 32.893 1.00 35.88 364 SER A O 1
ATOM 2938 N N . GLY A 1 365 ? -29.220 0.193 33.759 1.00 38.94 365 GLY A N 1
ATOM 2939 C CA . GLY A 1 365 ? -29.158 -0.918 34.701 1.00 38.94 365 GLY A CA 1
ATOM 2940 C C . GLY A 1 365 ? -30.096 -0.726 35.889 1.00 38.94 365 GLY A C 1
ATOM 2941 O O . GLY A 1 365 ? -30.059 0.296 36.572 1.00 38.94 365 GLY A O 1
ATOM 2942 N N . ILE A 1 366 ? -30.900 -1.751 36.151 1.00 40.56 366 ILE A N 1
ATOM 2943 C CA . ILE A 1 366 ? -31.523 -1.985 37.449 1.00 40.56 366 ILE A CA 1
ATOM 2944 C C . ILE A 1 366 ? -30.382 -2.379 38.392 1.00 40.56 366 ILE A C 1
ATOM 2946 O O . ILE A 1 366 ? -29.726 -3.395 38.175 1.00 40.56 366 ILE A O 1
ATOM 2950 N N . THR A 1 367 ? -30.103 -1.588 39.425 1.00 41.69 367 THR A N 1
ATOM 2951 C CA . THR A 1 367 ? -29.256 -2.045 40.531 1.00 41.69 367 THR A CA 1
ATOM 2952 C C . THR A 1 367 ? -30.012 -3.138 41.283 1.00 41.69 367 THR A C 1
ATOM 2954 O O . THR A 1 367 ? -30.902 -2.854 42.082 1.00 41.69 367 THR A O 1
ATOM 2957 N N . THR A 1 368 ? -29.689 -4.402 41.014 1.00 52.69 368 THR A N 1
ATOM 2958 C CA . THR A 1 368 ? -30.141 -5.536 41.828 1.00 52.69 368 THR A CA 1
ATOM 2959 C C . THR A 1 368 ? -29.522 -5.391 43.220 1.00 52.69 368 THR A C 1
ATOM 2961 O O . THR A 1 368 ? -28.306 -5.239 43.344 1.00 52.69 368 THR A O 1
ATOM 2964 N N . GLY A 1 369 ? -30.344 -5.336 44.272 1.00 64.19 369 GLY A N 1
ATOM 2965 C CA . GLY A 1 369 ? -29.850 -5.261 45.652 1.00 64.19 369 GLY A CA 1
ATOM 2966 C C . GLY A 1 369 ? -29.108 -6.537 46.080 1.00 64.19 369 GLY A C 1
ATOM 2967 O O . GLY A 1 369 ? -28.998 -7.483 45.309 1.00 64.19 369 GLY A O 1
ATOM 2968 N N . ILE A 1 370 ? -28.568 -6.559 47.306 1.00 78.06 370 ILE A N 1
ATOM 2969 C CA . ILE A 1 370 ? -27.907 -7.761 47.848 1.00 78.06 370 ILE A CA 1
ATOM 2970 C C . ILE A 1 370 ? -28.989 -8.795 48.202 1.00 78.06 370 ILE A C 1
ATOM 2972 O O . ILE A 1 370 ? -29.890 -8.441 48.971 1.00 78.06 370 ILE A O 1
ATOM 2976 N N . PRO A 1 371 ? -28.917 -10.036 47.690 1.00 86.19 371 PRO A N 1
ATOM 2977 C CA . PRO A 1 371 ? -29.911 -11.058 47.975 1.00 86.19 371 PRO A CA 1
ATOM 2978 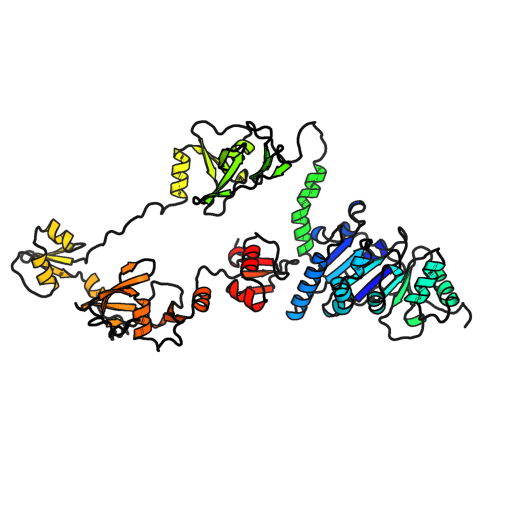C C . PRO A 1 371 ? -29.798 -11.576 49.414 1.00 86.19 371 PRO A C 1
ATOM 2980 O O . PRO A 1 371 ? -28.700 -11.778 49.941 1.00 86.19 371 PRO A O 1
ATOM 2983 N N . ILE A 1 372 ? -30.948 -11.810 50.043 1.00 91.25 372 ILE A N 1
ATOM 2984 C CA . ILE A 1 372 ? -31.058 -12.220 51.449 1.00 91.25 372 ILE A CA 1
ATOM 2985 C C . ILE A 1 372 ? -32.046 -13.372 51.614 1.00 91.25 372 ILE A C 1
ATOM 2987 O O . ILE A 1 372 ? -32.951 -13.541 50.800 1.00 91.25 372 ILE A O 1
ATOM 2991 N N . VAL A 1 373 ? -31.900 -14.126 52.697 1.00 92.81 373 VAL A N 1
ATOM 2992 C CA . VAL A 1 373 ? -32.830 -15.178 53.114 1.00 92.81 373 VAL A CA 1
ATOM 2993 C C . VAL A 1 373 ? -33.552 -14.721 54.373 1.00 92.81 373 VAL A C 1
ATOM 2995 O O . VAL A 1 373 ? -32.912 -14.298 55.338 1.00 92.81 373 VAL A O 1
ATOM 2998 N N . ALA A 1 374 ? -34.880 -14.819 54.372 1.00 93.62 374 ALA A N 1
ATOM 2999 C CA . ALA A 1 374 ? -35.694 -14.711 55.574 1.00 93.62 374 ALA A CA 1
ATOM 3000 C C . ALA A 1 374 ? -36.112 -16.114 56.020 1.00 93.62 374 ALA A C 1
ATOM 3002 O O . ALA A 1 374 ? -36.747 -16.840 55.257 1.00 93.62 374 ALA A O 1
ATOM 3003 N N . ARG A 1 375 ? -35.780 -16.489 57.254 1.00 93.06 375 ARG A N 1
ATOM 3004 C CA . ARG A 1 375 ? -36.223 -17.733 57.889 1.00 93.06 375 ARG A CA 1
ATOM 3005 C C . ARG A 1 375 ? -37.315 -17.413 58.897 1.00 93.06 375 ARG A C 1
ATOM 3007 O O . ARG A 1 375 ? -37.061 -16.677 59.851 1.00 93.06 375 ARG A O 1
ATOM 3014 N N . HIS A 1 376 ? -38.511 -17.960 58.711 1.00 92.19 376 HIS A N 1
ATOM 3015 C CA . HIS A 1 376 ? -39.600 -17.781 59.667 1.00 92.19 376 HIS A CA 1
ATOM 3016 C C . HIS A 1 376 ? -39.279 -18.518 60.978 1.00 92.19 376 HIS A C 1
ATOM 3018 O O . HIS A 1 376 ? -38.985 -19.712 60.970 1.00 92.19 376 HIS A O 1
ATOM 3024 N N . VAL A 1 377 ? -39.359 -17.829 62.118 1.00 88.94 377 VAL A N 1
ATOM 3025 C CA . VAL A 1 377 ? -38.892 -18.319 63.429 1.00 88.94 377 VAL A CA 1
ATOM 3026 C C . VAL A 1 377 ? -39.660 -19.563 63.887 1.00 88.94 377 VAL A C 1
ATOM 3028 O O . VAL A 1 377 ? -39.055 -20.495 64.403 1.00 88.94 377 VAL A O 1
ATOM 3031 N N . VAL A 1 378 ? -40.983 -19.591 63.683 1.00 87.19 378 VAL A N 1
ATOM 3032 C CA . VAL A 1 378 ? -41.839 -20.714 64.120 1.00 87.19 378 VAL A CA 1
ATOM 3033 C C . VAL A 1 378 ? -41.806 -21.900 63.153 1.00 87.19 378 VAL A C 1
ATOM 3035 O O . VAL A 1 378 ? -41.612 -23.032 63.580 1.00 87.19 378 VAL A O 1
ATOM 3038 N N . THR A 1 379 ? -42.024 -21.666 61.855 1.00 89.69 379 THR A N 1
ATOM 3039 C CA . THR A 1 379 ? -42.157 -22.743 60.860 1.00 89.69 379 THR A CA 1
ATOM 3040 C C . THR A 1 379 ? -40.817 -23.228 60.309 1.00 89.69 379 THR A C 1
ATOM 3042 O O . THR A 1 379 ? -40.767 -24.287 59.692 1.00 89.69 379 THR A O 1
ATOM 3045 N N . GLY A 1 380 ? -39.739 -22.458 60.484 1.00 88.88 380 GLY A N 1
ATOM 3046 C CA . GLY A 1 380 ? -38.418 -22.751 59.926 1.00 88.88 380 GLY A CA 1
ATOM 3047 C C . GLY A 1 380 ? -38.311 -22.565 58.409 1.00 88.88 380 GLY A C 1
ATOM 3048 O O . GLY A 1 380 ? -37.230 -22.764 57.862 1.00 88.88 380 GLY A O 1
ATOM 3049 N N . VAL A 1 381 ? -39.395 -22.177 57.727 1.00 91.88 381 VAL A N 1
ATOM 3050 C CA . VAL A 1 381 ? -39.417 -22.008 56.268 1.00 91.88 381 VAL A CA 1
ATOM 3051 C C . VAL A 1 381 ? -38.515 -20.847 55.862 1.00 91.88 381 VAL A C 1
ATOM 3053 O O . VAL A 1 381 ? -38.602 -19.754 56.428 1.00 91.88 381 VAL A O 1
ATOM 3056 N N . GLU A 1 382 ? -37.667 -21.089 54.866 1.00 93.50 382 GLU A N 1
ATOM 3057 C CA . GLU A 1 382 ? -36.778 -20.090 54.283 1.00 93.50 382 GLU A CA 1
ATOM 3058 C C . GLU A 1 382 ? -37.349 -19.530 52.984 1.00 93.50 382 GLU A C 1
ATOM 3060 O O . GLU A 1 382 ? -37.923 -20.247 52.165 1.00 93.50 382 GLU A O 1
ATOM 3065 N N . THR A 1 383 ? -37.197 -18.225 52.789 1.00 92.56 383 THR A N 1
ATOM 3066 C CA . THR A 1 383 ? -37.603 -17.532 51.567 1.00 92.56 383 THR A CA 1
ATOM 3067 C C . THR A 1 383 ? -36.495 -16.587 51.129 1.00 92.56 383 THR A C 1
ATOM 3069 O O . THR A 1 383 ? -36.044 -15.743 51.907 1.00 92.56 383 THR A O 1
ATOM 3072 N N . SER A 1 384 ? -36.058 -16.733 49.881 1.00 91.00 384 SER A N 1
ATOM 3073 C CA . SER A 1 384 ? -35.010 -15.905 49.284 1.00 91.00 384 SER A CA 1
ATOM 3074 C C . SER A 1 384 ? -35.603 -14.671 48.611 1.00 91.00 384 SER A C 1
ATOM 3076 O O . SER A 1 384 ? -36.587 -14.757 47.879 1.00 91.00 384 SER A O 1
ATOM 3078 N N . PHE A 1 385 ? -34.964 -13.525 48.820 1.00 90.19 385 PHE A N 1
ATOM 3079 C CA . PHE A 1 385 ? -35.320 -12.248 48.213 1.00 90.19 385 PHE A CA 1
ATOM 3080 C C . PHE A 1 385 ? -34.139 -11.693 47.426 1.00 90.19 385 PHE A C 1
ATOM 3082 O O . PHE A 1 385 ? -33.000 -11.752 47.885 1.00 90.19 385 PHE A O 1
ATOM 3089 N N . ASN A 1 386 ? -34.420 -11.074 46.278 1.00 83.25 386 ASN A N 1
ATOM 3090 C CA . ASN A 1 386 ? -33.393 -10.444 45.440 1.00 83.25 386 ASN A CA 1
ATOM 3091 C C . ASN A 1 386 ? -32.792 -9.181 46.083 1.00 83.25 386 ASN A C 1
ATOM 3093 O O . ASN A 1 386 ? -31.741 -8.712 45.655 1.00 83.25 386 ASN A O 1
ATOM 3097 N N . SER A 1 387 ? -33.449 -8.601 47.094 1.00 87.31 387 SER A N 1
ATOM 3098 C CA . SER A 1 387 ? -32.942 -7.453 47.844 1.00 87.31 387 SER A CA 1
ATOM 3099 C C . SER A 1 387 ? -33.652 -7.264 49.187 1.00 87.31 387 SER A C 1
ATOM 3101 O O . SER A 1 387 ? -34.787 -7.707 49.371 1.00 87.31 387 SER A O 1
ATOM 3103 N N . VAL A 1 388 ? -33.040 -6.487 50.091 1.00 87.19 388 VAL A N 1
ATOM 3104 C CA . VAL A 1 388 ? -33.708 -5.972 51.305 1.00 87.19 388 VAL A CA 1
ATOM 3105 C C . VAL A 1 388 ? -35.014 -5.254 50.953 1.00 87.19 388 VAL A C 1
ATOM 3107 O O . VAL A 1 388 ? -36.011 -5.428 51.641 1.00 87.19 388 VAL A O 1
ATOM 3110 N N . ARG A 1 389 ? -35.052 -4.480 49.858 1.00 86.50 389 ARG A N 1
ATOM 3111 C CA . ARG A 1 389 ? -36.273 -3.773 49.429 1.00 86.50 389 ARG A CA 1
ATOM 3112 C C . ARG A 1 389 ? -37.387 -4.731 49.018 1.00 86.50 389 ARG A C 1
ATOM 3114 O O . ARG A 1 389 ? -38.547 -4.446 49.302 1.00 86.50 389 ARG A O 1
ATOM 3121 N N . ASP A 1 390 ? -37.047 -5.841 48.372 1.00 89.00 390 ASP A N 1
ATOM 3122 C CA . ASP A 1 390 ? -38.029 -6.860 48.001 1.00 89.00 390 ASP A CA 1
ATOM 3123 C C . ASP A 1 390 ? -38.584 -7.557 49.242 1.00 89.00 390 ASP A C 1
ATOM 3125 O O . ASP A 1 390 ? -39.798 -7.695 49.358 1.00 89.00 390 ASP A O 1
ATOM 3129 N N . ALA A 1 391 ? -37.726 -7.879 50.213 1.00 90.81 391 ALA A N 1
ATOM 3130 C CA . ALA A 1 391 ? -38.158 -8.432 51.495 1.00 90.81 391 ALA A CA 1
ATOM 3131 C C . ALA A 1 391 ? -39.040 -7.452 52.288 1.00 90.81 391 ALA A C 1
ATOM 3133 O O . ALA A 1 391 ? -40.068 -7.849 52.826 1.00 90.81 391 ALA A O 1
ATOM 3134 N N . VAL A 1 392 ? -38.689 -6.161 52.320 1.00 91.69 392 VAL A N 1
ATOM 3135 C CA . VAL A 1 392 ? -39.507 -5.106 52.949 1.00 91.69 392 VAL A CA 1
ATOM 3136 C C . VAL A 1 392 ? -40.889 -5.029 52.302 1.00 91.69 392 VAL A C 1
ATOM 3138 O O . VAL A 1 392 ? -41.888 -4.924 53.009 1.00 91.69 392 VAL A O 1
ATOM 3141 N N . ARG A 1 393 ? -40.956 -5.077 50.966 1.00 89.62 393 ARG A N 1
ATOM 3142 C CA . ARG A 1 393 ? -42.213 -4.982 50.214 1.00 89.62 393 ARG A CA 1
ATOM 3143 C C . ARG A 1 393 ? -43.109 -6.198 50.446 1.00 89.62 393 ARG A C 1
ATOM 3145 O O . ARG A 1 393 ? -44.299 -6.017 50.684 1.00 89.62 393 ARG A O 1
ATOM 3152 N N . GLU A 1 394 ? -42.539 -7.398 50.386 1.00 92.50 394 GLU A N 1
ATOM 3153 C CA . GLU A 1 394 ? -43.290 -8.653 50.483 1.00 92.50 394 GLU A CA 1
ATOM 3154 C C . GLU A 1 394 ? -43.708 -8.959 51.924 1.00 92.50 394 GLU A C 1
ATOM 3156 O O . GLU A 1 394 ? -44.876 -9.222 52.204 1.00 92.50 394 GLU A O 1
ATOM 3161 N N . LEU A 1 395 ? -42.765 -8.858 52.865 1.00 91.06 395 LEU A N 1
ATOM 3162 C CA . LEU A 1 395 ? -42.999 -9.192 54.271 1.00 91.06 395 LEU A CA 1
ATOM 3163 C C . LEU A 1 395 ? -43.623 -8.033 55.056 1.00 91.06 395 LEU A C 1
ATOM 3165 O O . LEU A 1 395 ? -44.036 -8.223 56.197 1.00 91.06 395 LEU A O 1
ATOM 3169 N N . LYS A 1 396 ? -43.681 -6.827 54.471 1.00 91.12 396 LYS A N 1
ATOM 3170 C CA . LYS A 1 396 ? -44.168 -5.592 55.113 1.00 91.12 396 LYS A CA 1
ATOM 3171 C C . LYS A 1 396 ? -43.445 -5.273 56.432 1.00 91.12 396 LYS A C 1
ATOM 3173 O O . LYS A 1 396 ? -44.026 -4.698 57.350 1.00 91.12 396 LYS A O 1
ATOM 3178 N N . ILE A 1 397 ? -42.161 -5.625 56.515 1.00 89.06 397 ILE A N 1
ATOM 3179 C CA . ILE A 1 397 ? -41.283 -5.379 57.669 1.00 89.06 397 ILE A CA 1
ATOM 3180 C C . ILE A 1 397 ? -40.420 -4.148 57.394 1.00 89.06 397 ILE A C 1
ATOM 3182 O O . ILE A 1 397 ? -39.934 -3.948 56.284 1.00 89.06 397 ILE A O 1
ATOM 3186 N N . HIS A 1 398 ? -40.189 -3.320 58.412 1.00 89.12 398 HIS A N 1
ATOM 3187 C CA . HIS A 1 398 ? -39.326 -2.150 58.276 1.00 89.12 398 HIS A CA 1
ATOM 3188 C C . HIS A 1 398 ? -37.853 -2.552 58.062 1.00 89.12 398 HIS A C 1
ATOM 3190 O O . HIS A 1 398 ? -37.320 -3.380 58.802 1.00 89.12 398 HIS A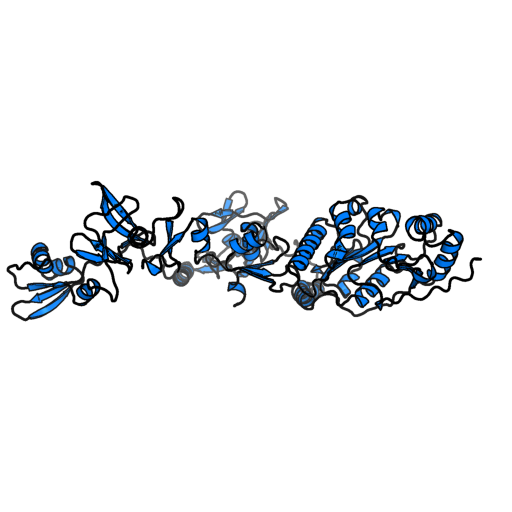 O 1
ATOM 3196 N N . HIS A 1 399 ? -37.171 -1.928 57.092 1.00 87.06 399 HIS A N 1
ATOM 3197 C CA . HIS A 1 399 ? -35.799 -2.284 56.686 1.00 87.06 399 HIS A CA 1
ATOM 3198 C C . HIS A 1 399 ? -34.788 -2.329 57.846 1.00 87.06 399 HIS A C 1
ATOM 3200 O O . HIS A 1 399 ? -33.919 -3.192 57.860 1.00 87.06 399 HIS A O 1
ATOM 3206 N N . THR A 1 400 ? -34.944 -1.478 58.866 1.00 88.88 400 THR A N 1
ATOM 3207 C CA . THR A 1 400 ? -34.047 -1.450 60.038 1.00 88.88 400 THR A CA 1
ATOM 3208 C C . THR A 1 400 ? -34.039 -2.753 60.838 1.00 88.88 400 THR A C 1
ATOM 3210 O O . THR A 1 400 ? -33.040 -3.053 61.486 1.00 88.88 400 THR A O 1
ATOM 3213 N N . VAL A 1 401 ? -35.124 -3.535 60.819 1.00 89.69 401 VAL A N 1
ATOM 3214 C CA . VAL A 1 401 ? -35.166 -4.858 61.464 1.00 89.69 401 VAL A CA 1
ATOM 3215 C C . VAL A 1 401 ? -34.277 -5.830 60.695 1.00 89.69 401 VAL A C 1
ATOM 3217 O O . VAL A 1 401 ? -33.459 -6.517 61.301 1.00 89.69 401 VAL A O 1
ATOM 3220 N N . ILE A 1 402 ? -34.401 -5.831 59.367 1.00 90.19 402 ILE A N 1
ATOM 3221 C CA . ILE A 1 402 ? -33.600 -6.658 58.460 1.00 90.19 402 ILE A CA 1
ATOM 3222 C C . ILE A 1 402 ? -32.119 -6.285 58.591 1.00 90.19 402 ILE A C 1
ATOM 3224 O O . ILE A 1 402 ? -31.287 -7.155 58.833 1.00 90.19 402 ILE A O 1
ATOM 3228 N N . ASP A 1 403 ? -31.796 -4.991 58.532 1.00 87.19 403 ASP A N 1
ATOM 3229 C CA . ASP A 1 403 ? -30.421 -4.499 58.634 1.00 87.19 403 ASP A CA 1
ATOM 3230 C C . ASP A 1 403 ? -29.761 -4.885 59.963 1.00 87.19 403 ASP A C 1
ATOM 3232 O O . ASP A 1 403 ? -28.575 -5.203 59.980 1.00 87.19 403 ASP A O 1
ATOM 3236 N N . ARG A 1 404 ? -30.491 -4.899 61.088 1.00 87.81 404 ARG A N 1
ATOM 3237 C CA . ARG A 1 404 ? -29.934 -5.364 62.374 1.00 87.81 404 ARG A CA 1
ATOM 3238 C C . ARG A 1 404 ? -29.466 -6.812 62.278 1.00 87.81 404 ARG A C 1
ATOM 3240 O O . ARG A 1 404 ? -28.317 -7.076 62.616 1.00 87.81 404 ARG A O 1
ATOM 3247 N N . TYR A 1 405 ? -30.307 -7.700 61.751 1.00 88.62 405 TYR A N 1
ATOM 3248 C CA . TYR A 1 405 ? -29.955 -9.106 61.551 1.00 88.62 405 TYR A CA 1
ATOM 3249 C C . TYR A 1 405 ? -28.766 -9.286 60.605 1.00 88.62 405 TYR A C 1
ATOM 3251 O O . TYR A 1 405 ? -27.825 -10.003 60.940 1.00 88.62 405 TYR A O 1
ATOM 3259 N N . LEU A 1 406 ? -28.748 -8.579 59.471 1.00 85.62 406 LEU A N 1
ATOM 3260 C CA . LEU A 1 406 ? -27.637 -8.641 58.513 1.00 85.62 406 LEU A CA 1
ATOM 3261 C C . LEU A 1 406 ? -26.315 -8.089 59.077 1.00 85.62 406 LEU A C 1
ATOM 3263 O O . LEU A 1 406 ? -25.246 -8.467 58.607 1.00 85.62 406 LEU A O 1
ATOM 3267 N N . ASN A 1 407 ? -26.378 -7.226 60.096 1.00 80.94 407 ASN A N 1
ATOM 3268 C CA . ASN A 1 407 ? -25.222 -6.728 60.847 1.00 80.94 407 ASN A CA 1
ATOM 3269 C C . ASN A 1 407 ? -24.905 -7.568 62.106 1.00 80.94 407 ASN A C 1
ATOM 3271 O O . ASN A 1 407 ? -24.126 -7.133 62.952 1.00 80.94 407 ASN A O 1
ATOM 3275 N N . GLY A 1 408 ? -25.510 -8.753 62.261 1.00 80.31 408 GLY A N 1
ATOM 3276 C CA . GLY A 1 408 ? -25.245 -9.674 63.373 1.00 80.31 408 GLY A CA 1
ATOM 3277 C C . GLY A 1 408 ? -25.938 -9.321 64.694 1.00 80.31 408 GLY A C 1
ATOM 3278 O O . GLY A 1 408 ? -25.627 -9.909 65.727 1.00 80.31 408 GLY A O 1
ATOM 3279 N N . LEU A 1 409 ? -26.879 -8.374 64.687 1.00 83.12 409 LEU A N 1
ATOM 3280 C CA . LEU A 1 409 ? -27.692 -8.007 65.847 1.00 83.12 409 LEU A CA 1
ATOM 3281 C C . LEU A 1 409 ? -29.045 -8.721 65.805 1.00 83.12 409 LEU A C 1
ATOM 3283 O O . LEU A 1 409 ? -29.637 -8.908 64.748 1.00 83.12 409 LEU A O 1
ATOM 3287 N N . THR A 1 410 ? -29.594 -9.060 66.967 1.00 77.56 410 THR A N 1
ATOM 3288 C CA . THR A 1 410 ? -30.938 -9.641 67.063 1.00 77.56 410 THR A CA 1
ATOM 3289 C C . THR A 1 410 ? -32.015 -8.557 67.177 1.00 77.56 410 THR A C 1
ATOM 3291 O O . THR A 1 410 ? -31.771 -7.435 67.636 1.00 77.56 410 THR A O 1
ATOM 3294 N N . SER A 1 411 ? -33.231 -8.887 66.740 1.00 78.44 411 SER A N 1
ATOM 3295 C CA . SER A 1 411 ? -34.431 -8.058 66.882 1.00 78.44 411 SER A CA 1
ATOM 3296 C C . SER A 1 411 ? -35.626 -8.935 67.279 1.00 78.44 411 SER A C 1
ATOM 3298 O O . SER A 1 411 ? -35.521 -10.158 67.273 1.00 78.44 411 SER A O 1
ATOM 3300 N N . ARG A 1 412 ? -36.761 -8.338 67.660 1.00 74.38 412 ARG A N 1
ATOM 3301 C CA . ARG A 1 412 ? -38.016 -9.083 67.871 1.00 74.38 412 ARG A CA 1
ATOM 3302 C C . ARG A 1 412 ? -38.810 -9.113 66.564 1.00 74.38 412 ARG A C 1
ATOM 3304 O O . ARG A 1 412 ? -39.038 -8.056 65.980 1.00 74.38 412 ARG A O 1
ATOM 3311 N N . GLY A 1 413 ? -39.236 -10.295 66.127 1.00 81.12 413 GLY A N 1
ATOM 3312 C CA . GLY A 1 413 ? -40.077 -10.474 64.944 1.00 81.12 413 GLY A CA 1
ATOM 3313 C C . GLY A 1 413 ? -40.217 -11.938 64.533 1.00 81.12 413 GLY A C 1
ATOM 3314 O O . GLY A 1 413 ? -39.546 -12.808 65.087 1.00 81.12 413 GLY A O 1
ATOM 3315 N N . ASP A 1 414 ? -41.071 -12.187 63.543 1.00 89.62 414 ASP A N 1
ATOM 3316 C CA . ASP A 1 414 ? -41.400 -13.538 63.063 1.00 89.62 414 ASP A CA 1
ATOM 3317 C C . ASP A 1 414 ? -40.344 -14.124 62.115 1.00 89.62 414 ASP A C 1
ATOM 3319 O O . ASP A 1 414 ? -40.440 -15.287 61.730 1.00 89.62 414 ASP A O 1
ATOM 3323 N N . TYR A 1 415 ? -39.321 -13.342 61.750 1.00 91.94 415 TYR A N 1
ATOM 3324 C CA . TYR A 1 415 ? -38.291 -13.720 60.785 1.00 91.94 415 TYR A CA 1
ATOM 3325 C C . TYR A 1 415 ? -36.881 -13.394 61.280 1.00 91.94 415 TYR A C 1
ATOM 3327 O O . TYR A 1 415 ? -36.637 -12.333 61.857 1.00 91.94 415 TYR A O 1
ATOM 3335 N N . VAL A 1 416 ? -35.942 -14.287 60.971 1.00 90.94 416 VAL A N 1
ATOM 3336 C CA . VAL A 1 416 ? -34.493 -14.067 61.060 1.00 90.94 416 VAL A CA 1
ATOM 3337 C C . VAL A 1 416 ? -33.957 -13.849 59.652 1.00 90.94 416 VAL A C 1
ATOM 3339 O O . VAL A 1 416 ? -34.274 -14.622 58.750 1.00 90.94 416 VAL A O 1
ATOM 3342 N N . PHE A 1 417 ? -33.136 -12.818 59.461 1.00 92.44 417 PHE A N 1
ATOM 3343 C CA . PHE A 1 417 ? -32.558 -12.499 58.156 1.00 92.44 417 PHE A CA 1
ATOM 3344 C C . PHE A 1 417 ? -31.074 -12.844 58.113 1.00 92.44 417 PHE A C 1
ATOM 3346 O O . PHE A 1 417 ? -30.339 -12.617 59.070 1.00 92.44 417 PHE A O 1
ATOM 3353 N N . SER A 1 418 ? -30.626 -13.377 56.985 1.00 90.00 418 SER A N 1
ATOM 3354 C CA . SER A 1 418 ? -29.213 -13.637 56.719 1.00 90.00 418 SER A CA 1
ATOM 3355 C C . SER A 1 418 ? -28.901 -13.367 55.254 1.00 90.00 418 SER A C 1
ATOM 3357 O O . SER A 1 418 ? -29.803 -13.317 54.414 1.00 90.00 418 SER A O 1
ATOM 3359 N N . TYR A 1 419 ? -27.627 -13.158 54.938 1.00 88.31 419 TYR A N 1
ATOM 3360 C CA . TYR A 1 419 ? -27.197 -13.170 53.547 1.00 88.31 419 TYR A CA 1
ATOM 3361 C C . TYR A 1 419 ? -27.338 -14.578 52.970 1.00 88.31 419 TYR A C 1
ATOM 3363 O O . TYR A 1 419 ? -27.191 -15.569 53.686 1.00 88.31 419 TYR A O 1
ATOM 3371 N N . THR A 1 420 ? -27.615 -14.659 51.673 1.00 86.06 420 THR A N 1
ATOM 3372 C CA . THR A 1 420 ? -27.631 -15.939 50.958 1.00 86.06 420 THR A CA 1
ATOM 3373 C C . THR A 1 420 ? -26.268 -16.646 51.049 1.00 86.06 420 THR A C 1
ATOM 3375 O O . THR A 1 420 ? -25.234 -15.965 51.100 1.00 86.06 420 THR A O 1
ATOM 3378 N N . PRO A 1 421 ? -26.224 -17.993 51.054 1.00 82.81 421 PRO A N 1
ATOM 3379 C CA . PRO A 1 421 ? -24.970 -18.747 51.003 1.00 82.81 421 PRO A CA 1
ATOM 3380 C C . PRO A 1 421 ? -24.070 -18.332 49.833 1.00 82.81 421 PRO A C 1
ATOM 3382 O O . PRO A 1 421 ? -22.855 -18.238 49.996 1.00 82.81 421 PRO A O 1
ATOM 3385 N N . GLU A 1 422 ? -24.664 -18.015 48.682 1.00 78.19 422 GLU A N 1
ATOM 3386 C CA . GLU A 1 422 ? -23.961 -17.527 47.497 1.00 78.19 422 GLU A CA 1
ATOM 3387 C C . GLU A 1 422 ? -23.257 -16.194 47.782 1.00 78.19 422 GLU A C 1
ATOM 3389 O O . GLU A 1 422 ? -22.064 -16.056 47.512 1.00 78.19 422 GLU A O 1
ATOM 3394 N N . HIS A 1 423 ? -23.951 -15.234 48.407 1.00 81.81 423 HIS A N 1
ATOM 3395 C CA . HIS A 1 423 ? -23.337 -13.962 48.784 1.00 81.81 423 HIS A CA 1
ATOM 3396 C C . HIS A 1 423 ? -22.222 -14.151 49.819 1.00 81.81 423 HIS A C 1
ATOM 3398 O O . HIS A 1 423 ? -21.166 -13.532 49.711 1.00 81.81 423 HIS A O 1
ATOM 3404 N N . LEU A 1 424 ? -22.417 -15.024 50.811 1.00 83.56 424 LEU A N 1
ATOM 3405 C CA . LEU A 1 424 ? -21.380 -15.328 51.802 1.00 83.56 424 LEU A CA 1
ATOM 3406 C C . LEU A 1 424 ? -20.130 -15.939 51.149 1.00 83.56 424 LEU A C 1
ATOM 3408 O O . LEU A 1 424 ? -19.014 -15.565 51.510 1.00 83.56 424 LEU A O 1
ATOM 3412 N N . ALA A 1 425 ? -20.304 -16.815 50.155 1.00 80.75 425 ALA A N 1
ATOM 3413 C CA . ALA A 1 425 ? -19.199 -17.379 49.385 1.00 80.75 425 ALA A CA 1
ATOM 3414 C C . ALA A 1 425 ? -18.439 -16.305 48.582 1.00 80.75 425 ALA A C 1
ATOM 3416 O O . ALA A 1 425 ? -17.209 -16.319 48.564 1.00 80.75 425 ALA A O 1
ATOM 3417 N N . GLU A 1 426 ? -19.130 -15.324 47.987 1.00 81.25 426 GLU A N 1
ATOM 3418 C CA . GLU A 1 426 ? -18.488 -14.183 47.308 1.00 81.25 426 GLU A CA 1
ATOM 3419 C C . GLU A 1 426 ? -17.649 -13.314 48.258 1.00 81.25 426 GLU A C 1
ATOM 3421 O O . GLU A 1 426 ? -16.664 -12.702 47.837 1.00 81.25 426 GLU A O 1
ATOM 3426 N N . GLN A 1 427 ? -18.035 -13.240 49.536 1.00 85.56 427 GLN A N 1
ATOM 3427 C CA . GLN A 1 427 ? -17.311 -12.484 50.559 1.00 85.56 427 GLN A CA 1
ATOM 3428 C C . GLN A 1 427 ? -16.129 -13.259 51.164 1.00 85.56 427 GLN A C 1
ATOM 3430 O O . GLN A 1 427 ? -15.271 -12.637 51.792 1.00 85.56 427 GLN A O 1
ATOM 3435 N N . ALA A 1 428 ? -16.028 -14.576 50.971 1.00 86.25 428 ALA A N 1
ATOM 3436 C CA . ALA A 1 428 ? -14.917 -15.382 51.480 1.00 86.25 428 ALA A CA 1
ATOM 3437 C C . ALA A 1 428 ? -13.573 -15.028 50.806 1.00 86.25 428 ALA A C 1
ATOM 3439 O O . ALA A 1 428 ? -13.533 -14.408 49.737 1.00 86.25 428 ALA A O 1
ATOM 3440 N N . ASP A 1 429 ? -12.457 -15.385 51.451 1.00 85.56 429 ASP A N 1
ATOM 3441 C CA . ASP A 1 429 ? -11.125 -15.269 50.844 1.00 85.56 429 ASP A CA 1
ATOM 3442 C C . ASP A 1 429 ? -10.991 -16.236 49.664 1.00 85.56 429 ASP A C 1
ATOM 3444 O O . ASP A 1 429 ? -11.411 -17.394 49.733 1.00 85.56 429 ASP A O 1
ATOM 3448 N N . LEU A 1 430 ? -10.391 -15.761 48.574 1.00 87.94 430 LEU A N 1
ATOM 3449 C CA . LEU A 1 430 ? -10.069 -16.614 47.435 1.00 87.94 430 LEU A CA 1
ATOM 3450 C C . LEU A 1 430 ? -8.754 -17.370 47.704 1.00 87.94 430 LEU A C 1
ATOM 3452 O O . LEU A 1 430 ? -7.884 -16.864 48.419 1.00 87.94 430 LEU A O 1
ATOM 3456 N N . PRO A 1 431 ? -8.547 -18.559 47.111 1.00 85.44 431 PRO A N 1
ATOM 3457 C CA . PRO A 1 431 ? -7.291 -19.290 47.260 1.00 85.44 431 PRO A CA 1
ATOM 3458 C C . PRO A 1 431 ? -6.079 -18.426 46.879 1.00 85.44 431 PRO A C 1
ATOM 3460 O O . PRO A 1 431 ? -6.003 -17.927 45.758 1.00 85.44 431 PRO A O 1
ATOM 3463 N N . GLY A 1 432 ? -5.122 -18.251 47.797 1.00 87.31 432 GLY A N 1
ATOM 3464 C CA . GLY A 1 432 ? -3.908 -17.451 47.569 1.00 87.31 432 GLY A CA 1
ATOM 3465 C C . GLY A 1 432 ? -4.143 -15.939 47.468 1.00 87.31 432 GLY A C 1
ATOM 3466 O O . GLY A 1 432 ? -3.344 -15.226 46.856 1.00 87.31 432 GLY A O 1
ATOM 3467 N N . GLU A 1 433 ? -5.257 -15.448 48.001 1.00 93.69 433 GLU A N 1
ATOM 3468 C CA . GLU A 1 433 ? -5.545 -14.023 48.064 1.00 93.69 433 GLU A CA 1
ATOM 3469 C C . GLU A 1 433 ? -4.840 -13.346 49.239 1.00 93.69 433 GLU A C 1
ATOM 3471 O O . GLU A 1 433 ? -4.845 -13.838 50.366 1.00 93.69 433 GLU A O 1
ATOM 3476 N N . THR A 1 434 ? -4.258 -12.182 48.972 1.00 95.88 434 THR A N 1
ATOM 3477 C CA . THR A 1 434 ? -3.605 -11.342 49.975 1.00 95.88 434 THR A CA 1
ATOM 3478 C C . THR A 1 434 ? -4.212 -9.947 49.964 1.00 95.88 434 THR A C 1
ATOM 3480 O O . THR A 1 434 ? -4.561 -9.426 48.907 1.00 95.88 434 THR A O 1
ATOM 3483 N N . TRP A 1 435 ? -4.339 -9.343 51.148 1.00 96.75 435 TRP A N 1
ATOM 3484 C CA . TRP A 1 435 ? -5.010 -8.059 51.359 1.00 96.75 435 TRP A CA 1
ATOM 3485 C C . TRP A 1 435 ? -4.072 -7.040 52.013 1.00 96.75 435 TRP A C 1
ATOM 3487 O O . TRP A 1 435 ? -3.613 -7.261 53.137 1.00 96.75 435 TRP A O 1
ATOM 3497 N N . LEU A 1 436 ? -3.860 -5.901 51.357 1.00 96.81 436 LEU A N 1
ATOM 3498 C CA . LEU A 1 436 ? -3.036 -4.783 51.832 1.00 96.81 436 LEU A CA 1
ATOM 3499 C C . LEU A 1 436 ? -3.870 -3.503 51.962 1.00 96.81 436 LEU A C 1
ATOM 3501 O O . LEU A 1 436 ? -4.963 -3.416 51.405 1.00 96.81 436 LEU A O 1
ATOM 3505 N N . GLU A 1 437 ? -3.363 -2.506 52.687 1.00 97.31 437 GLU A N 1
ATOM 3506 C CA . GLU A 1 437 ? -3.983 -1.176 52.711 1.00 97.31 437 GLU A CA 1
ATOM 3507 C C . GLU A 1 437 ? -3.968 -0.561 51.304 1.00 97.31 437 GLU A C 1
ATOM 3509 O O . GLU A 1 437 ? -2.958 -0.594 50.594 1.00 97.31 437 GLU A O 1
ATOM 3514 N N . ALA A 1 438 ? -5.113 -0.034 50.872 1.00 96.62 438 ALA A N 1
ATOM 3515 C CA . ALA A 1 438 ? -5.265 0.483 49.522 1.00 96.62 438 ALA A CA 1
ATOM 3516 C C . ALA A 1 438 ? -4.489 1.796 49.342 1.00 96.62 438 ALA A C 1
ATOM 3518 O O . ALA A 1 438 ? -4.582 2.711 50.161 1.00 96.62 438 ALA A O 1
ATOM 3519 N N . VAL A 1 439 ? -3.761 1.916 48.230 1.00 95.06 439 VAL A N 1
ATOM 3520 C CA . VAL A 1 439 ? -3.006 3.117 47.853 1.00 95.06 439 VAL A CA 1
ATOM 3521 C C . VAL A 1 439 ? -3.514 3.600 46.502 1.00 95.06 439 VAL A C 1
ATOM 3523 O O . VAL A 1 439 ? -3.693 2.819 45.577 1.00 95.06 439 VAL A O 1
ATOM 3526 N N . SER A 1 440 ? -3.761 4.898 46.378 1.00 93.44 440 SER A N 1
ATOM 3527 C CA . SER A 1 440 ? -4.201 5.549 45.142 1.00 93.44 440 SER A CA 1
ATOM 3528 C C . SER A 1 440 ? -3.181 6.587 44.675 1.00 93.44 440 SER A C 1
ATOM 3530 O O . SER A 1 440 ? -2.185 6.853 45.350 1.00 93.44 440 SER A O 1
ATOM 3532 N N . SER A 1 441 ? -3.443 7.239 43.541 1.00 89.56 441 SER A N 1
ATOM 3533 C CA . SER A 1 441 ? -2.662 8.404 43.099 1.00 89.56 441 SER A CA 1
ATOM 3534 C C . SER A 1 441 ? -2.647 9.565 44.105 1.00 89.56 441 SER A C 1
ATOM 3536 O O . SER A 1 441 ? -1.795 10.439 44.002 1.00 89.56 441 SER A O 1
ATOM 3538 N N . TRP A 1 442 ? -3.586 9.585 45.056 1.00 88.38 442 TRP A N 1
ATOM 3539 C CA . TRP A 1 442 ? -3.702 10.593 46.114 1.00 88.38 442 TRP A CA 1
ATOM 3540 C C . TRP A 1 442 ? -3.099 10.129 47.450 1.00 88.38 442 TRP A C 1
ATOM 3542 O O . TRP A 1 442 ? -3.228 10.824 48.450 1.00 88.38 442 TRP A O 1
ATOM 3552 N N . GLY A 1 443 ? -2.449 8.961 47.479 1.00 88.94 443 GLY A N 1
ATOM 3553 C CA . GLY A 1 443 ? -1.902 8.353 48.691 1.00 88.94 443 GLY A CA 1
ATOM 3554 C C . GLY A 1 443 ? -2.805 7.267 49.278 1.00 88.94 443 GLY A C 1
ATOM 3555 O O . GLY A 1 443 ? -3.615 6.662 48.568 1.00 88.94 443 GLY A O 1
ATOM 3556 N N . LEU A 1 444 ? -2.619 6.995 50.572 1.00 93.38 444 LEU A N 1
ATOM 3557 C CA . LEU A 1 444 ? -3.344 5.966 51.321 1.00 93.38 444 LEU A CA 1
ATOM 3558 C C . LEU A 1 444 ? -4.858 6.217 51.272 1.00 93.38 444 LEU A C 1
ATOM 3560 O O . LEU A 1 444 ? -5.306 7.347 51.454 1.00 93.38 444 LEU A O 1
ATOM 3564 N N . VAL A 1 445 ? -5.645 5.164 51.058 1.00 94.38 445 VAL A N 1
ATOM 3565 C CA . VAL A 1 445 ? -7.110 5.217 51.062 1.00 94.38 445 VAL A CA 1
ATOM 3566 C C . VAL A 1 445 ? -7.611 4.696 52.416 1.00 94.38 445 VAL A C 1
ATOM 3568 O O . VAL A 1 445 ? -7.594 3.486 52.641 1.00 94.38 445 VAL A O 1
ATOM 3571 N N . PRO A 1 446 ? -8.047 5.567 53.345 1.00 91.38 446 PRO A N 1
ATOM 3572 C CA . PRO A 1 446 ? -8.318 5.154 54.721 1.00 91.38 446 PRO A CA 1
ATOM 3573 C C . PRO A 1 446 ? -9.453 4.129 54.831 1.00 91.38 446 PRO A C 1
ATOM 3575 O O . PRO A 1 446 ? -10.525 4.324 54.257 1.00 91.38 446 PRO A O 1
ATOM 3578 N N . ASN A 1 447 ? -9.251 3.092 55.652 1.00 90.62 447 ASN A N 1
ATOM 3579 C CA . ASN A 1 447 ? -10.223 2.021 55.925 1.00 90.62 447 ASN A CA 1
ATOM 3580 C C . ASN A 1 447 ? -10.655 1.226 54.683 1.00 90.62 447 ASN A C 1
ATOM 3582 O O . ASN A 1 447 ? -11.738 0.639 54.677 1.00 90.62 447 ASN A O 1
ATOM 3586 N N . ILE A 1 448 ? -9.834 1.229 53.633 1.00 95.50 448 ILE A N 1
ATOM 3587 C CA . ILE A 1 448 ? -10.054 0.449 52.423 1.00 95.50 448 ILE A CA 1
ATOM 3588 C C . ILE A 1 448 ? -8.854 -0.469 52.227 1.00 95.50 448 ILE A C 1
ATOM 3590 O O . ILE A 1 448 ? -7.708 -0.024 52.255 1.00 95.50 448 ILE A O 1
ATOM 3594 N N . ARG A 1 449 ? -9.116 -1.751 51.968 1.00 96.75 449 ARG A N 1
ATOM 3595 C CA . ARG A 1 449 ? -8.072 -2.731 51.640 1.00 96.75 449 ARG A CA 1
ATOM 3596 C C . ARG A 1 449 ? -8.217 -3.207 50.205 1.00 96.75 449 ARG A C 1
ATOM 3598 O O . ARG A 1 449 ? -9.329 -3.312 49.687 1.00 96.75 449 ARG A O 1
ATOM 3605 N N . ALA A 1 450 ? -7.095 -3.505 49.569 1.00 97.31 450 ALA A N 1
ATOM 3606 C CA . ALA A 1 450 ? -7.024 -3.985 48.199 1.00 97.31 450 ALA A CA 1
ATOM 3607 C C . ALA A 1 450 ? -6.457 -5.408 48.173 1.00 97.31 450 ALA A C 1
ATOM 3609 O O . ALA A 1 450 ? -5.541 -5.724 48.934 1.00 97.31 450 ALA A O 1
ATOM 3610 N N . SER A 1 451 ? -7.002 -6.259 47.307 1.00 97.38 451 SER A N 1
ATOM 3611 C CA . SER A 1 451 ? -6.587 -7.653 47.152 1.00 97.38 451 SER A CA 1
ATOM 3612 C C . SER A 1 451 ? -5.821 -7.877 45.851 1.00 97.38 451 SER A C 1
ATOM 3614 O O . SER A 1 451 ? -6.186 -7.326 44.810 1.00 97.38 451 SER A O 1
ATOM 3616 N N . ASN A 1 452 ? -4.807 -8.749 45.873 1.00 95.31 452 ASN A N 1
ATOM 3617 C CA . ASN A 1 452 ? -4.054 -9.142 44.672 1.00 95.31 452 ASN A CA 1
ATOM 3618 C C . ASN A 1 452 ? -4.946 -9.792 43.590 1.00 95.31 452 ASN A C 1
ATOM 3620 O O . ASN A 1 452 ? -4.564 -9.870 42.423 1.00 95.31 452 ASN A O 1
ATOM 3624 N N . ARG A 1 453 ? -6.165 -10.220 43.949 1.00 94.56 453 ARG A N 1
ATOM 3625 C CA . ARG A 1 453 ? -7.188 -10.749 43.033 1.00 94.56 453 ARG A CA 1
ATOM 3626 C C . ARG A 1 453 ? -8.104 -9.681 42.434 1.00 94.56 453 ARG A C 1
ATOM 3628 O O . ARG A 1 453 ? -9.083 -10.027 41.778 1.00 94.56 453 ARG A O 1
ATOM 3635 N N . GLY A 1 454 ? -7.807 -8.400 42.636 1.00 94.00 454 GLY A N 1
ATOM 3636 C CA . GLY A 1 454 ? -8.565 -7.302 42.040 1.00 94.00 454 GLY A CA 1
ATOM 3637 C C . GLY A 1 454 ? -9.838 -6.923 42.793 1.00 94.00 454 GLY A C 1
ATOM 3638 O O . GLY A 1 454 ? -10.733 -6.314 42.205 1.00 94.00 454 GLY A O 1
ATOM 3639 N N . ARG A 1 455 ? -9.938 -7.293 44.077 1.00 95.31 455 ARG A N 1
ATOM 3640 C CA . ARG A 1 455 ? -11.071 -6.953 44.950 1.00 95.31 455 ARG A CA 1
ATOM 3641 C C . ARG A 1 455 ? -10.722 -5.799 45.885 1.00 95.31 455 ARG A C 1
ATOM 3643 O O . ARG A 1 455 ? -9.574 -5.632 46.285 1.00 95.31 455 ARG A O 1
ATOM 3650 N N . ILE A 1 456 ? -11.737 -5.028 46.255 1.00 96.19 456 ILE A N 1
ATOM 3651 C CA . ILE A 1 456 ? -11.672 -3.944 47.234 1.00 96.19 456 ILE A CA 1
ATOM 3652 C C . ILE A 1 456 ? -12.556 -4.311 48.422 1.00 96.19 456 ILE A C 1
ATOM 3654 O O . ILE A 1 456 ? -13.697 -4.737 48.231 1.00 96.19 456 ILE A O 1
ATOM 3658 N N . GLN A 1 457 ? -12.028 -4.137 49.630 1.00 94.31 457 GLN A N 1
ATOM 3659 C CA . GLN A 1 457 ? -12.753 -4.268 50.884 1.00 94.31 457 GLN A CA 1
ATOM 3660 C C . GLN A 1 457 ? -13.034 -2.875 51.446 1.00 94.31 457 GLN A C 1
ATOM 3662 O O . GLN A 1 457 ? -12.110 -2.115 51.728 1.00 94.31 457 GLN A O 1
ATOM 3667 N N . GLU A 1 458 ? -14.315 -2.554 51.593 1.00 87.88 458 GLU A N 1
ATOM 3668 C CA . GLU A 1 458 ? -14.798 -1.300 52.166 1.00 87.88 458 GLU A CA 1
ATOM 3669 C C . GLU A 1 458 ? -14.677 -1.286 53.699 1.00 87.88 458 GLU A C 1
ATOM 3671 O O . GLU A 1 458 ? -14.510 -2.327 54.336 1.00 87.88 458 GLU A O 1
ATOM 3676 N N . SER A 1 459 ? -14.863 -0.114 54.314 1.00 82.44 459 SER A N 1
ATOM 3677 C CA . SER A 1 459 ? -14.749 0.079 55.769 1.00 82.44 459 SER A CA 1
ATOM 3678 C C . SER A 1 459 ? -15.699 -0.790 56.597 1.00 82.44 459 SER A C 1
ATOM 3680 O O . SER A 1 459 ? -15.392 -1.142 57.732 1.00 82.44 459 SER A O 1
ATOM 3682 N N . ARG A 1 460 ? -16.849 -1.172 56.027 1.00 75.88 460 ARG A N 1
ATOM 3683 C CA . ARG A 1 460 ? -17.824 -2.086 56.649 1.00 75.88 460 ARG A CA 1
ATOM 3684 C C . ARG A 1 460 ? -17.519 -3.567 56.396 1.00 75.88 460 ARG A C 1
ATOM 3686 O O . ARG A 1 460 ? -18.353 -4.416 56.678 1.00 75.88 460 ARG A O 1
ATOM 3693 N N . GLY A 1 461 ? -16.362 -3.885 55.818 1.00 80.94 461 GLY A N 1
ATOM 3694 C CA . GLY A 1 461 ? -15.906 -5.251 55.559 1.00 80.94 461 GLY A CA 1
ATOM 3695 C C . GLY A 1 461 ? -16.404 -5.867 54.251 1.00 80.94 461 GLY A C 1
ATOM 3696 O O . GLY A 1 461 ? -15.876 -6.907 53.853 1.00 80.94 461 GLY A O 1
ATOM 3697 N N . ARG A 1 462 ? -17.351 -5.222 53.553 1.00 84.75 462 ARG A N 1
ATOM 3698 C CA . ARG A 1 462 ? -17.865 -5.662 52.247 1.00 84.75 462 ARG A CA 1
ATOM 3699 C C . ARG A 1 462 ? -16.743 -5.702 51.212 1.00 84.75 462 ARG A C 1
ATOM 3701 O O . ARG A 1 462 ? -16.053 -4.709 51.004 1.00 84.75 462 ARG A O 1
ATOM 3708 N N . ARG A 1 463 ? -16.623 -6.828 50.517 1.00 90.50 463 ARG A N 1
ATOM 3709 C CA . ARG A 1 463 ? -15.669 -7.092 49.439 1.00 90.50 463 ARG A CA 1
ATOM 3710 C C . ARG A 1 463 ? -16.385 -7.077 48.096 1.00 90.50 463 ARG A C 1
ATOM 3712 O O . ARG A 1 463 ? -17.467 -7.646 47.948 1.00 90.50 463 ARG A O 1
ATOM 3719 N N . SER A 1 464 ? -15.797 -6.422 47.103 1.00 90.69 464 SER A N 1
ATOM 3720 C CA . SER A 1 464 ? -16.334 -6.408 45.741 1.00 90.69 464 SER A CA 1
ATOM 3721 C C . SER A 1 464 ? -15.248 -6.162 44.699 1.00 90.69 464 SER A C 1
ATOM 3723 O O . SER A 1 464 ? -14.160 -5.698 45.022 1.00 90.69 464 SER A O 1
ATOM 3725 N N . TYR A 1 465 ? -15.563 -6.411 43.431 1.00 90.19 465 TYR A N 1
ATOM 3726 C CA . TYR A 1 465 ? -14.724 -6.007 42.297 1.00 90.19 465 TYR A CA 1
ATOM 3727 C C . TYR A 1 465 ? -14.959 -4.549 41.872 1.00 90.19 465 TYR A C 1
ATOM 3729 O O . TYR A 1 465 ? -14.448 -4.131 40.840 1.00 90.19 465 TYR A O 1
ATOM 3737 N N . GLY A 1 466 ? -15.749 -3.778 42.626 1.00 90.50 466 GLY A N 1
ATOM 3738 C CA . GLY A 1 466 ? -16.228 -2.457 42.224 1.00 90.50 466 GLY A CA 1
ATOM 3739 C C . GLY A 1 466 ? -17.402 -2.507 41.240 1.00 90.50 466 GLY A C 1
ATOM 3740 O O . GLY A 1 466 ? -17.845 -3.567 40.794 1.00 90.50 466 GLY A O 1
ATOM 3741 N N . ARG A 1 467 ? -17.925 -1.325 40.907 1.00 89.31 467 ARG A N 1
ATOM 3742 C CA . ARG A 1 467 ? -19.037 -1.137 39.964 1.00 89.31 467 ARG A CA 1
ATOM 3743 C C . ARG A 1 467 ? -18.515 -0.825 38.564 1.00 89.31 467 ARG A C 1
ATOM 3745 O O . ARG A 1 467 ? -17.512 -0.124 38.430 1.00 89.31 467 ARG A O 1
ATOM 3752 N N . ASP A 1 468 ? -19.197 -1.310 37.532 1.00 84.94 468 ASP A N 1
ATOM 3753 C CA . ASP A 1 468 ? -18.860 -0.977 36.146 1.00 84.94 468 ASP A CA 1
ATOM 3754 C C . ASP A 1 468 ? -19.257 0.460 35.816 1.00 84.94 468 ASP A C 1
ATOM 3756 O O . ASP A 1 468 ? -20.418 0.851 35.943 1.00 84.94 468 ASP A O 1
ATOM 3760 N N . GLN A 1 469 ? -18.291 1.251 35.359 1.00 81.56 469 GLN A N 1
ATOM 3761 C CA . GLN A 1 469 ? -18.523 2.615 34.911 1.00 81.56 469 GLN A CA 1
ATOM 3762 C C . GLN A 1 469 ? -17.532 2.979 33.801 1.00 81.56 469 GLN A C 1
ATOM 3764 O O . GLN A 1 469 ? -16.319 2.895 33.979 1.00 81.56 469 GLN A O 1
ATOM 3769 N N . HIS A 1 470 ? -18.050 3.379 32.634 1.00 77.38 470 HIS A N 1
ATOM 3770 C CA . HIS A 1 470 ? -17.248 3.714 31.445 1.00 77.38 470 HIS A CA 1
ATOM 3771 C C . HIS A 1 470 ? -16.228 2.625 31.046 1.00 77.38 470 HIS A C 1
ATOM 3773 O O . HIS A 1 470 ? -15.118 2.932 30.617 1.00 77.38 470 HIS A O 1
ATOM 3779 N N . GLY A 1 471 ? -16.595 1.347 31.199 1.00 80.81 471 GLY A N 1
ATOM 3780 C CA . GLY A 1 471 ? -15.739 0.209 30.839 1.00 80.81 471 GLY A CA 1
ATOM 3781 C C . GLY A 1 471 ? -14.625 -0.108 31.842 1.00 80.81 471 GLY A C 1
ATOM 3782 O O . GLY A 1 471 ? -13.756 -0.917 31.530 1.00 80.81 471 GLY A O 1
ATOM 3783 N N . TYR A 1 472 ? -14.643 0.508 33.026 1.00 86.62 472 TYR A N 1
ATOM 3784 C CA . TYR A 1 472 ? -13.724 0.214 34.121 1.00 86.62 472 TYR A CA 1
ATOM 3785 C C . TYR A 1 472 ? -14.487 -0.096 35.405 1.00 86.62 472 TYR A C 1
ATOM 3787 O O . TYR A 1 472 ? -15.543 0.480 35.671 1.00 86.62 472 TYR A O 1
ATOM 3795 N N . LYS A 1 473 ? -13.903 -0.953 36.243 1.00 92.94 473 LYS A N 1
ATOM 3796 C CA . LYS A 1 473 ? -14.357 -1.141 37.620 1.00 92.94 473 LYS A CA 1
ATOM 3797 C C . LYS A 1 473 ? -13.938 0.046 38.485 1.00 92.94 473 LYS A C 1
ATOM 3799 O O . LYS A 1 473 ? -12.768 0.445 38.469 1.00 92.94 473 LYS A O 1
ATOM 3804 N N . ARG A 1 474 ? -14.880 0.609 39.242 1.00 94.12 474 ARG A N 1
ATOM 3805 C CA . ARG A 1 474 ? -14.661 1.776 40.110 1.00 94.12 474 ARG A CA 1
ATOM 3806 C C . ARG A 1 474 ? -15.294 1.602 41.487 1.00 94.12 474 ARG A C 1
ATOM 3808 O O . ARG A 1 474 ? -16.192 0.780 41.663 1.00 94.12 474 ARG A O 1
ATOM 3815 N N . PHE A 1 475 ? -14.842 2.385 42.456 1.00 93.00 475 PHE A N 1
ATOM 3816 C CA . PHE A 1 475 ? -15.451 2.477 43.781 1.00 93.00 475 PHE A CA 1
ATOM 3817 C C . PHE A 1 475 ? -15.287 3.889 44.346 1.00 93.00 475 PHE A C 1
ATOM 3819 O O . PHE A 1 475 ? -14.377 4.622 43.958 1.00 93.00 475 PHE A O 1
ATOM 3826 N N . SER A 1 476 ? -16.184 4.269 45.254 1.00 91.69 476 SER A N 1
ATOM 3827 C CA . SER A 1 476 ? -16.114 5.565 45.928 1.00 91.69 476 SER A CA 1
ATOM 3828 C C . SER A 1 476 ? -15.393 5.416 47.262 1.00 91.69 476 SER A C 1
ATOM 3830 O O . SER A 1 476 ? -15.679 4.485 48.014 1.00 91.69 476 SER A O 1
ATOM 3832 N N . ALA A 1 477 ? -14.486 6.335 47.573 1.00 91.81 477 ALA A N 1
ATOM 3833 C CA . ALA A 1 477 ? -13.838 6.413 48.878 1.00 91.81 477 ALA A CA 1
ATOM 3834 C C . ALA A 1 477 ? -13.634 7.869 49.296 1.00 91.81 477 ALA A C 1
ATOM 3836 O O . ALA A 1 477 ? -13.512 8.757 48.454 1.00 91.81 477 ALA A O 1
ATOM 3837 N N . THR A 1 478 ? -13.591 8.116 50.604 1.00 89.88 478 THR A N 1
ATOM 3838 C CA . THR A 1 478 ? -13.289 9.449 51.139 1.00 89.88 478 THR A CA 1
ATOM 3839 C C . THR A 1 478 ? -11.787 9.583 51.358 1.00 89.88 478 THR A C 1
ATOM 3841 O O . THR A 1 478 ? -11.216 8.851 52.161 1.00 89.88 478 THR A O 1
ATOM 3844 N N . ILE A 1 479 ? -11.160 10.532 50.663 1.00 88.75 479 ILE A N 1
ATOM 3845 C CA . ILE A 1 479 ? -9.745 10.897 50.810 1.00 88.75 479 ILE A CA 1
ATOM 3846 C C . ILE A 1 479 ? -9.696 12.403 51.066 1.00 88.75 479 ILE A C 1
ATOM 3848 O O . ILE A 1 479 ? -10.336 13.171 50.347 1.00 88.75 479 ILE A O 1
ATOM 3852 N N . ASP A 1 480 ? -8.990 12.832 52.112 1.00 86.69 480 ASP A N 1
ATOM 3853 C CA . ASP A 1 480 ? -8.873 14.245 52.506 1.00 86.69 480 ASP A CA 1
ATOM 3854 C C . ASP A 1 480 ? -10.222 14.972 52.600 1.00 86.69 480 ASP A C 1
ATOM 3856 O O . ASP A 1 480 ? -10.412 16.054 52.044 1.00 86.69 480 ASP A O 1
ATOM 3860 N N . LYS A 1 481 ? -11.193 14.349 53.284 1.00 86.44 481 LYS A N 1
ATOM 3861 C CA . LYS A 1 481 ? -12.576 14.845 53.459 1.00 86.44 481 LYS A CA 1
ATOM 3862 C C . LYS A 1 481 ? -13.385 15.000 52.160 1.00 86.44 481 LYS A C 1
ATOM 3864 O O . LYS A 1 481 ? -14.495 15.518 52.209 1.00 86.44 481 LYS A O 1
ATOM 3869 N N . ASN A 1 482 ? -12.868 14.535 51.024 1.00 87.06 482 ASN A N 1
ATOM 3870 C CA . ASN A 1 482 ? -13.549 14.584 49.736 1.00 87.06 482 ASN A CA 1
ATOM 3871 C C . ASN A 1 482 ? -13.896 13.174 49.261 1.00 87.06 482 ASN A C 1
ATOM 3873 O O . ASN A 1 482 ? -13.058 12.272 49.298 1.00 87.06 482 ASN A O 1
ATOM 3877 N N . GLU A 1 483 ? -15.118 12.985 48.769 1.00 90.00 483 GLU A N 1
ATOM 3878 C CA . GLU A 1 483 ? -15.497 11.745 48.098 1.00 90.00 483 GLU A CA 1
ATOM 3879 C C . GLU A 1 483 ? -14.843 11.688 46.709 1.00 90.00 483 GLU A C 1
ATOM 3881 O O . GLU A 1 483 ? -14.921 12.630 45.916 1.00 90.00 483 GLU A O 1
ATOM 3886 N N . ARG A 1 484 ? -14.151 10.586 46.421 1.00 91.00 484 ARG A N 1
ATOM 3887 C CA . ARG A 1 484 ? -13.419 10.358 45.174 1.00 91.00 484 ARG A CA 1
ATOM 3888 C C . ARG A 1 484 ? -13.898 9.073 44.520 1.00 91.00 484 ARG A C 1
ATOM 3890 O O . ARG A 1 484 ? -14.051 8.054 45.185 1.00 91.00 484 ARG A O 1
ATOM 3897 N N . ASP A 1 485 ? -14.062 9.123 43.202 1.00 92.19 485 ASP A N 1
ATOM 3898 C CA . ASP A 1 485 ? -14.386 7.961 42.376 1.00 92.19 485 ASP A CA 1
ATOM 3899 C C . ASP A 1 485 ? -13.114 7.335 41.777 1.00 92.19 485 ASP A C 1
ATOM 3901 O O . ASP A 1 485 ? -12.576 7.792 40.757 1.00 92.19 485 ASP A O 1
ATOM 3905 N N . LEU A 1 486 ? -12.611 6.295 42.440 1.00 93.94 486 LEU A N 1
ATOM 3906 C CA . LEU A 1 486 ? -11.328 5.660 42.153 1.00 93.94 486 LEU A CA 1
ATOM 3907 C C . LEU A 1 486 ? -11.494 4.478 41.199 1.00 93.94 486 LEU A C 1
ATOM 3909 O O . LEU A 1 486 ? -12.490 3.756 41.232 1.00 93.94 486 LEU A O 1
ATOM 3913 N N . LYS A 1 487 ? -10.498 4.259 40.340 1.00 96.00 487 LYS A N 1
ATOM 3914 C CA . LYS A 1 487 ? -10.446 3.085 39.460 1.00 96.00 487 LYS A CA 1
ATOM 3915 C C . LYS A 1 487 ? -9.809 1.923 40.213 1.00 96.00 487 LYS A C 1
ATOM 3917 O O . LYS A 1 487 ? -8.753 2.097 40.814 1.00 96.00 487 LYS A O 1
ATOM 3922 N N . VAL A 1 488 ? -10.415 0.740 40.134 1.00 96.31 488 VAL A N 1
ATOM 3923 C CA . VAL A 1 488 ? -9.921 -0.443 40.852 1.00 96.31 488 VAL A CA 1
ATOM 3924 C C . VAL A 1 488 ? -8.510 -0.805 40.389 1.00 96.31 488 VAL A C 1
ATOM 3926 O O . VAL A 1 488 ? -7.626 -0.880 41.230 1.00 96.31 488 VAL A O 1
ATOM 3929 N N . HIS A 1 489 ? -8.248 -0.920 39.079 1.00 96.25 489 HIS A N 1
ATOM 3930 C CA . HIS A 1 489 ? -6.901 -1.255 38.581 1.00 96.25 489 HIS A CA 1
ATOM 3931 C C . HIS A 1 489 ? -5.805 -0.284 39.036 1.00 96.25 489 HIS A C 1
ATOM 3933 O O . HIS A 1 489 ? -4.686 -0.722 39.259 1.00 96.25 489 HIS A O 1
ATOM 3939 N N . ASP A 1 490 ? -6.102 1.014 39.175 1.00 96.12 490 ASP A N 1
ATOM 3940 C CA . ASP A 1 490 ? -5.105 1.997 39.622 1.00 96.12 490 ASP A CA 1
ATOM 3941 C C . ASP A 1 490 ? -4.734 1.768 41.081 1.00 96.12 490 ASP A C 1
ATOM 3943 O O . ASP A 1 490 ? -3.554 1.753 41.420 1.00 96.12 490 ASP A O 1
ATOM 3947 N N . VAL A 1 491 ? -5.733 1.489 41.917 1.00 97.12 491 VAL A N 1
ATOM 3948 C CA . VAL A 1 491 ? -5.503 1.146 43.319 1.00 97.12 491 VAL A CA 1
ATOM 3949 C C . VAL A 1 491 ? -4.746 -0.175 43.446 1.00 97.12 491 VAL A C 1
ATOM 3951 O O . VAL A 1 491 ? -3.761 -0.242 44.172 1.00 97.12 491 VAL A O 1
ATOM 3954 N N . ILE A 1 492 ? -5.131 -1.215 42.696 1.00 97.75 492 ILE A N 1
ATOM 3955 C CA . ILE A 1 492 ? -4.416 -2.500 42.731 1.00 97.75 492 ILE A CA 1
ATOM 3956 C C . ILE A 1 492 ? -2.965 -2.338 42.268 1.00 97.75 492 ILE A C 1
ATOM 3958 O O . ILE A 1 492 ? -2.056 -2.805 42.950 1.00 97.75 492 ILE A O 1
ATOM 3962 N N . ALA A 1 493 ? -2.730 -1.661 41.141 1.00 97.12 493 ALA A N 1
ATOM 3963 C CA . ALA A 1 493 ? -1.386 -1.452 40.614 1.00 97.12 493 ALA A CA 1
ATOM 3964 C C . ALA A 1 493 ? -0.499 -0.707 41.618 1.00 97.12 493 ALA A C 1
ATOM 3966 O O . ALA A 1 493 ? 0.618 -1.130 41.879 1.00 97.12 493 ALA A O 1
ATOM 3967 N N . ARG A 1 494 ? -1.007 0.359 42.242 1.00 96.56 494 ARG A N 1
ATOM 3968 C CA . ARG A 1 494 ? -0.245 1.145 43.225 1.00 96.56 494 ARG A CA 1
ATOM 3969 C C . ARG A 1 494 ? -0.038 0.435 44.558 1.00 96.56 494 ARG A C 1
ATOM 3971 O O . ARG A 1 494 ? 0.919 0.752 45.253 1.00 96.56 494 ARG A O 1
ATOM 3978 N N . THR A 1 495 ? -0.925 -0.486 44.926 1.00 97.06 495 THR A N 1
ATOM 3979 C CA . THR A 1 495 ? -0.787 -1.278 46.152 1.00 97.06 495 THR A CA 1
ATOM 3980 C C . THR A 1 495 ? 0.186 -2.449 45.986 1.00 97.06 495 THR A C 1
ATOM 3982 O O . THR A 1 495 ? 0.881 -2.780 46.943 1.00 97.06 495 THR A O 1
ATOM 3985 N N . PHE A 1 496 ? 0.236 -3.091 44.813 1.00 97.19 496 PHE A N 1
ATOM 3986 C CA . PHE A 1 496 ? 0.965 -4.356 44.626 1.00 97.19 496 PHE A CA 1
ATOM 3987 C C . PHE A 1 496 ? 2.175 -4.290 43.688 1.00 97.19 496 PHE A C 1
ATOM 3989 O O . PHE A 1 496 ? 3.014 -5.187 43.751 1.00 97.19 496 PHE A O 1
ATOM 3996 N N . LEU A 1 497 ? 2.274 -3.288 42.812 1.00 95.62 497 LEU A N 1
ATOM 3997 C CA . LEU A 1 497 ? 3.438 -3.108 41.943 1.00 95.62 497 LEU A CA 1
ATOM 3998 C C . LEU A 1 497 ? 4.429 -2.131 42.575 1.00 95.62 497 LEU A C 1
ATOM 4000 O O . LEU A 1 497 ? 4.069 -1.283 43.393 1.00 95.62 497 LEU A O 1
ATOM 4004 N N . GLU A 1 498 ? 5.684 -2.221 42.142 1.00 93.94 498 GLU A N 1
ATOM 4005 C CA . GLU A 1 498 ? 6.675 -1.189 42.435 1.00 93.94 498 GLU A CA 1
ATOM 4006 C C . GLU A 1 498 ? 6.217 0.180 41.899 1.00 93.94 498 GLU A C 1
ATOM 4008 O O . GLU A 1 498 ? 5.390 0.234 40.982 1.00 93.94 498 GLU A O 1
ATOM 4013 N N . PRO A 1 499 ? 6.723 1.300 42.446 1.00 92.12 499 PRO A N 1
ATOM 4014 C CA . PRO A 1 499 ? 6.349 2.631 41.984 1.00 92.12 499 PRO A CA 1
ATOM 4015 C C . PRO A 1 499 ? 6.519 2.807 40.464 1.00 92.12 499 PRO A C 1
ATOM 4017 O O . PRO A 1 499 ? 7.448 2.246 39.878 1.00 92.12 499 PRO A O 1
ATOM 4020 N N . PRO A 1 500 ? 5.649 3.598 39.808 1.00 92.81 500 PRO A N 1
ATOM 4021 C CA . PRO A 1 500 ? 5.735 3.816 38.370 1.00 92.81 500 PRO A CA 1
ATOM 4022 C C . PRO A 1 500 ? 7.098 4.424 37.990 1.00 92.81 500 PRO A C 1
ATOM 4024 O O . PRO A 1 500 ? 7.542 5.361 38.660 1.00 92.81 500 PRO A O 1
ATOM 4027 N N . PRO A 1 501 ? 7.740 3.970 36.894 1.00 92.06 501 PRO A N 1
ATOM 4028 C CA . PRO A 1 501 ? 9.061 4.465 36.489 1.00 92.06 501 PRO A CA 1
ATOM 4029 C C . PRO A 1 501 ? 9.104 5.965 36.169 1.00 92.06 501 PRO A C 1
ATOM 4031 O O . PRO A 1 501 ? 10.151 6.600 36.275 1.00 92.06 501 PRO A O 1
ATOM 4034 N N . SER A 1 502 ? 7.977 6.540 35.738 1.00 91.88 502 SER A N 1
ATOM 4035 C CA . SER A 1 502 ? 7.834 7.976 35.487 1.00 91.88 502 SER A CA 1
ATOM 4036 C C . SER A 1 502 ? 6.376 8.422 35.613 1.00 91.88 502 SER A C 1
ATOM 4038 O O . SER A 1 502 ? 5.466 7.595 35.659 1.00 91.88 502 SER A O 1
ATOM 4040 N N . SER A 1 503 ? 6.142 9.737 35.607 1.00 88.56 503 SER A N 1
ATOM 4041 C CA . SER A 1 503 ? 4.796 10.332 35.622 1.00 88.56 503 SER A CA 1
ATOM 4042 C C . SER A 1 503 ? 3.936 9.974 34.406 1.00 88.56 503 SER A C 1
ATOM 4044 O O . SER A 1 503 ? 2.714 10.046 34.490 1.00 88.56 503 SER A O 1
ATOM 4046 N N . GLU A 1 504 ? 4.558 9.582 33.291 1.00 89.88 504 GLU A N 1
ATOM 4047 C CA . GLU A 1 504 ? 3.863 9.171 32.062 1.00 89.88 504 GLU A CA 1
ATOM 4048 C C . GLU A 1 504 ? 3.297 7.749 32.154 1.00 89.88 504 GLU A C 1
ATOM 4050 O O . GLU A 1 504 ? 2.441 7.359 31.358 1.00 89.88 504 GLU A O 1
ATOM 4055 N N . HIS A 1 505 ? 3.776 6.950 33.109 1.00 94.19 505 HIS A N 1
ATOM 4056 C CA . HIS A 1 505 ? 3.330 5.576 33.259 1.00 94.19 505 HIS A CA 1
ATOM 4057 C C . HIS A 1 505 ? 2.012 5.522 34.022 1.00 94.19 505 HIS A C 1
ATOM 4059 O O . HIS A 1 505 ? 1.901 5.959 35.169 1.00 94.19 505 HIS A O 1
ATOM 4065 N N . THR A 1 506 ? 1.016 4.913 33.391 1.00 94.50 506 THR A N 1
ATOM 4066 C CA . THR A 1 506 ? -0.260 4.585 34.028 1.00 94.50 506 THR A CA 1
ATOM 4067 C C . THR A 1 506 ? -0.496 3.075 33.957 1.00 94.50 506 THR A C 1
ATOM 4069 O O . THR A 1 506 ? 0.204 2.388 33.205 1.00 94.50 506 THR A O 1
ATOM 4072 N N . PRO A 1 507 ? -1.397 2.517 34.781 1.00 94.81 507 PRO A N 1
ATOM 4073 C CA . PRO A 1 507 ? -1.606 1.077 34.801 1.00 94.81 507 PRO A CA 1
ATOM 4074 C C . PRO A 1 507 ? -2.234 0.587 33.488 1.00 94.81 507 PRO A C 1
ATOM 4076 O O . PRO A 1 507 ? -3.206 1.168 33.005 1.00 94.81 507 PRO A O 1
ATOM 4079 N N . ASP A 1 508 ? -1.691 -0.503 32.956 1.00 93.88 508 ASP A N 1
ATOM 4080 C CA . ASP A 1 508 ? -2.086 -1.180 31.720 1.00 93.88 508 ASP A CA 1
ATOM 4081 C C . ASP A 1 508 ? -2.471 -2.636 32.011 1.00 93.88 508 ASP A C 1
ATOM 4083 O O . ASP A 1 508 ? -1.815 -3.309 32.811 1.00 93.88 508 ASP A O 1
ATOM 4087 N N . HIS A 1 509 ? -3.511 -3.133 31.340 1.00 93.19 509 HIS A N 1
ATOM 4088 C CA . HIS A 1 509 ? -3.976 -4.518 31.450 1.00 93.19 509 HIS A CA 1
ATOM 4089 C C . HIS A 1 509 ? -3.249 -5.386 30.425 1.00 93.19 509 HIS A C 1
ATOM 4091 O O . HIS A 1 509 ? -3.496 -5.254 29.229 1.00 93.19 509 HIS A O 1
ATOM 4097 N N . ILE A 1 510 ? -2.393 -6.308 30.868 1.00 87.00 510 ILE A N 1
ATOM 4098 C CA . ILE A 1 510 ? -1.542 -7.133 29.991 1.00 87.00 510 ILE A CA 1
ATOM 4099 C C . ILE A 1 510 ? -2.377 -7.915 28.966 1.00 87.00 510 ILE A C 1
ATOM 4101 O O . ILE A 1 510 ? -2.036 -7.946 27.789 1.00 87.00 510 ILE A O 1
ATOM 4105 N N . ASN A 1 511 ? -3.501 -8.502 29.382 1.00 82.69 511 ASN A N 1
ATOM 4106 C CA . ASN A 1 511 ? -4.413 -9.240 28.497 1.00 82.69 511 ASN A CA 1
ATOM 4107 C C . ASN A 1 511 ? -5.418 -8.358 27.718 1.00 82.69 511 ASN A C 1
ATOM 4109 O O . ASN A 1 511 ? -6.287 -8.878 27.004 1.00 82.69 511 ASN A O 1
ATOM 4113 N N . GLY A 1 512 ? -5.358 -7.034 27.887 1.00 82.56 512 GLY A N 1
ATOM 4114 C CA . GLY A 1 512 ? -6.275 -6.065 27.284 1.00 82.56 512 GLY A CA 1
ATOM 4115 C C . GLY A 1 512 ? -7.726 -6.144 27.784 1.00 82.56 512 GLY A C 1
ATOM 4116 O O . GLY A 1 512 ? -8.606 -5.522 27.185 1.00 82.56 512 GLY A O 1
ATOM 4117 N N . ASP A 1 513 ? -8.015 -6.920 28.833 1.00 83.06 513 ASP A N 1
ATOM 4118 C CA . ASP A 1 513 ? -9.327 -6.991 29.479 1.00 83.06 513 ASP A CA 1
ATOM 4119 C C . ASP A 1 513 ? -9.378 -6.061 30.699 1.00 83.06 513 ASP A C 1
ATOM 4121 O O . ASP A 1 513 ? -8.782 -6.325 31.741 1.00 83.06 513 ASP A O 1
ATOM 4125 N N . ARG A 1 514 ? -10.150 -4.975 30.580 1.00 87.12 514 ARG A N 1
ATOM 4126 C CA . ARG A 1 514 ? -10.303 -3.944 31.622 1.00 87.12 514 ARG A CA 1
ATOM 4127 C C . ARG A 1 514 ? -11.040 -4.425 32.876 1.00 87.12 514 ARG A C 1
ATOM 4129 O O . ARG A 1 514 ? -11.080 -3.696 33.870 1.00 87.12 514 ARG A O 1
ATOM 4136 N N . SER A 1 515 ? -11.677 -5.595 32.822 1.00 86.12 515 SER A N 1
ATOM 4137 C CA . SER A 1 515 ? -12.371 -6.193 33.964 1.00 86.12 515 SER A CA 1
ATOM 4138 C C . SER A 1 515 ? -11.445 -7.056 34.829 1.00 86.12 515 SER A C 1
ATOM 4140 O O . SER A 1 515 ? -11.715 -7.222 36.021 1.00 86.12 515 SER A O 1
ATOM 4142 N N . ASP A 1 516 ? -10.327 -7.528 34.270 1.00 90.19 516 ASP A N 1
ATOM 4143 C CA . ASP A 1 516 ? -9.359 -8.384 34.953 1.00 90.19 516 ASP A CA 1
ATOM 4144 C C . ASP A 1 516 ? -8.315 -7.551 35.708 1.00 90.19 516 ASP A C 1
ATOM 4146 O O . ASP A 1 516 ? -7.219 -7.272 35.225 1.00 90.19 516 ASP A O 1
ATOM 4150 N N . ASN A 1 517 ? -8.677 -7.133 36.919 1.00 95.69 517 ASN A N 1
ATOM 4151 C CA . ASN A 1 517 ? -7.846 -6.267 37.757 1.00 95.69 517 ASN A CA 1
ATOM 4152 C C . ASN A 1 517 ? -6.914 -7.043 38.701 1.00 95.69 517 ASN A C 1
ATOM 4154 O O . ASN A 1 517 ? -6.513 -6.493 39.726 1.00 95.69 517 ASN A O 1
ATOM 4158 N N . ARG A 1 518 ? -6.604 -8.315 38.420 1.00 94.94 518 ARG A N 1
ATOM 4159 C CA . ARG A 1 518 ? -5.614 -9.066 39.209 1.00 94.94 518 ARG A CA 1
ATOM 4160 C C . ARG A 1 518 ? -4.249 -8.399 39.082 1.00 94.94 518 ARG A C 1
ATOM 4162 O O . ARG A 1 518 ? -3.872 -7.998 37.985 1.00 94.94 518 ARG A O 1
ATOM 4169 N N . SER A 1 519 ? -3.487 -8.313 40.172 1.00 95.94 519 SER A N 1
ATOM 4170 C CA . SER A 1 519 ? -2.191 -7.615 40.163 1.00 95.94 519 SER A CA 1
ATOM 4171 C C . SER A 1 519 ? -1.206 -8.215 39.153 1.00 95.94 519 SER A C 1
ATOM 4173 O O . SER A 1 519 ? -0.460 -7.479 38.525 1.00 95.94 519 SER A O 1
ATOM 4175 N N . GLU A 1 520 ? -1.256 -9.534 38.941 1.00 93.31 520 GLU A N 1
ATOM 4176 C CA . GLU A 1 520 ? -0.458 -10.257 37.936 1.00 93.31 520 GLU A CA 1
ATOM 4177 C C . GLU A 1 520 ? -0.785 -9.876 36.481 1.00 93.31 520 GLU A C 1
ATOM 4179 O O . GLU A 1 520 ? 0.034 -10.088 35.592 1.00 93.31 520 GLU A O 1
ATOM 4184 N N . ASN A 1 521 ? -1.971 -9.314 36.230 1.00 94.19 521 ASN A N 1
ATOM 4185 C CA . ASN A 1 521 ? -2.412 -8.862 34.912 1.00 94.19 521 ASN A CA 1
ATOM 4186 C C . ASN A 1 521 ? -2.184 -7.354 34.701 1.00 94.19 521 ASN A C 1
ATOM 4188 O O . ASN A 1 521 ? -2.548 -6.811 33.658 1.00 94.19 521 ASN A O 1
ATOM 4192 N N . LEU A 1 522 ? -1.600 -6.657 35.677 1.00 95.94 522 LEU A N 1
ATOM 4193 C CA . LEU A 1 522 ? -1.355 -5.222 35.608 1.00 95.94 522 LEU A CA 1
ATOM 4194 C C . LEU A 1 522 ? 0.139 -4.941 35.460 1.00 95.94 522 LEU A C 1
ATOM 4196 O O . LEU A 1 522 ? 0.979 -5.579 36.089 1.00 95.94 522 LEU A O 1
ATOM 4200 N N . ARG A 1 523 ? 0.468 -3.938 34.648 1.00 95.06 523 ARG A N 1
ATOM 4201 C CA . ARG A 1 523 ? 1.824 -3.388 34.523 1.00 95.06 523 ARG A CA 1
ATOM 4202 C C . ARG A 1 523 ? 1.778 -1.872 34.396 1.00 95.06 523 ARG A C 1
ATOM 4204 O O . ARG A 1 523 ? 0.740 -1.305 34.070 1.00 95.06 523 ARG A O 1
ATOM 4211 N N . TRP A 1 524 ? 2.914 -1.215 34.579 1.00 96.62 524 TRP A N 1
ATOM 4212 C CA . TRP A 1 524 ? 3.074 0.177 34.169 1.00 96.62 524 TRP A CA 1
ATOM 4213 C C . TRP A 1 524 ? 3.302 0.256 32.660 1.00 96.62 524 TRP A C 1
ATOM 4215 O O . TRP A 1 524 ? 4.138 -0.471 32.130 1.00 96.62 524 TRP A O 1
ATOM 4225 N N . GLY A 1 525 ? 2.576 1.138 31.975 1.00 92.00 525 GLY A N 1
ATOM 4226 C CA . GLY A 1 525 ? 2.769 1.390 30.550 1.00 92.00 525 GLY A CA 1
ATOM 4227 C C . GLY A 1 525 ? 2.609 2.865 30.209 1.00 92.00 525 GLY A C 1
ATOM 4228 O O . GLY A 1 525 ? 1.751 3.556 30.765 1.00 92.00 525 GLY A O 1
ATOM 4229 N N . THR A 1 526 ? 3.428 3.345 29.282 1.00 90.06 526 THR A N 1
ATOM 4230 C CA . THR A 1 526 ? 3.281 4.668 28.662 1.00 90.06 526 THR A CA 1
ATOM 4231 C C . THR A 1 526 ? 2.065 4.710 27.725 1.00 90.06 526 THR A C 1
ATOM 4233 O O . THR A 1 526 ? 1.607 3.658 27.262 1.00 90.06 526 THR A O 1
ATOM 4236 N N . PRO A 1 527 ? 1.553 5.901 27.350 1.00 83.81 527 PRO A N 1
ATOM 4237 C CA . PRO A 1 527 ? 0.458 6.014 26.383 1.00 83.81 527 PRO A CA 1
ATOM 4238 C C . PRO A 1 527 ? 0.732 5.280 25.061 1.00 83.81 527 PRO A C 1
ATOM 4240 O O . PRO A 1 527 ? -0.174 4.690 24.474 1.00 83.81 527 PRO A O 1
ATOM 4243 N N . THR A 1 528 ? 1.991 5.265 24.614 1.00 80.25 528 THR A N 1
ATOM 4244 C CA . THR A 1 528 ? 2.425 4.558 23.402 1.00 80.25 528 THR A CA 1
ATOM 4245 C C . THR A 1 528 ? 2.351 3.040 23.567 1.00 80.25 528 THR A C 1
ATOM 4247 O O . THR A 1 528 ? 1.827 2.350 22.693 1.00 80.25 528 THR A O 1
ATOM 4250 N N . GLU A 1 529 ? 2.847 2.500 24.681 1.00 83.12 529 GLU A N 1
ATOM 4251 C CA . GLU A 1 529 ? 2.825 1.056 24.957 1.00 83.12 529 GLU A CA 1
ATOM 4252 C C . GLU A 1 529 ? 1.401 0.542 25.170 1.00 83.12 529 GLU A C 1
ATOM 4254 O O . GLU A 1 529 ? 1.023 -0.478 24.594 1.00 83.12 529 GLU A O 1
ATOM 4259 N N . GLN A 1 530 ? 0.580 1.293 25.907 1.00 84.88 530 GLN A N 1
ATOM 4260 C CA . GLN A 1 530 ? -0.846 1.004 26.066 1.00 84.88 530 GLN A CA 1
ATOM 4261 C C . GLN A 1 530 ? -1.585 1.069 24.731 1.00 84.88 530 GLN A C 1
ATOM 4263 O O . GLN A 1 530 ? -2.426 0.223 24.431 1.00 84.88 530 GLN A O 1
ATOM 4268 N N . GLY A 1 531 ? -1.246 2.055 23.894 1.00 79.56 531 GLY A N 1
ATOM 4269 C CA . GLY A 1 531 ? -1.757 2.172 22.534 1.00 79.56 531 GLY A CA 1
ATOM 4270 C C . GLY A 1 531 ? -1.454 0.934 21.695 1.00 79.56 531 GLY A C 1
ATOM 4271 O O . GLY A 1 531 ? -2.333 0.476 20.972 1.00 79.56 531 GLY A O 1
ATOM 4272 N N . ARG A 1 532 ? -0.254 0.350 21.831 1.00 71.31 532 ARG A N 1
ATOM 4273 C CA . ARG A 1 532 ? 0.138 -0.909 21.169 1.00 71.31 532 ARG A CA 1
ATOM 4274 C C . ARG A 1 532 ? -0.612 -2.127 21.726 1.00 71.31 532 ARG A C 1
ATOM 4276 O O . ARG A 1 532 ? -0.901 -3.040 20.960 1.00 71.31 532 ARG A O 1
ATOM 4283 N N . ASN A 1 533 ? -0.993 -2.108 23.004 1.00 76.25 533 ASN A N 1
ATOM 4284 C CA . ASN A 1 533 ? -1.688 -3.197 23.700 1.00 76.25 533 ASN A CA 1
ATOM 4285 C C . ASN A 1 533 ? -3.222 -3.243 23.473 1.00 76.25 533 ASN A C 1
ATOM 4287 O O . ASN A 1 533 ? -3.943 -4.015 24.104 1.00 76.25 533 ASN A O 1
ATOM 4291 N N . GLN A 1 534 ? -3.770 -2.409 22.582 1.00 69.00 534 GLN A N 1
ATOM 4292 C CA . GLN A 1 534 ? -5.206 -2.423 22.289 1.00 69.00 534 GLN A CA 1
ATOM 4293 C C . GLN A 1 534 ? -5.595 -3.606 21.392 1.00 69.00 534 GLN A C 1
ATOM 4295 O O . GLN A 1 534 ? -5.050 -3.764 20.304 1.00 69.00 534 GLN A O 1
ATOM 4300 N N . LYS A 1 535 ? -6.631 -4.368 21.779 1.00 62.06 535 LYS A N 1
ATOM 4301 C CA . LYS A 1 535 ? -7.211 -5.461 20.964 1.00 62.06 535 LYS A CA 1
ATOM 4302 C C . LYS A 1 535 ? -7.735 -5.015 19.589 1.00 62.06 535 LYS A C 1
ATOM 4304 O O . LYS A 1 535 ? -7.905 -5.841 18.705 1.00 62.06 535 LYS A O 1
ATOM 4309 N N . SER A 1 536 ? -8.014 -3.722 19.405 1.00 61.25 536 SER A N 1
ATOM 4310 C CA . SER A 1 536 ? -8.386 -3.131 18.111 1.00 61.25 536 SER A CA 1
ATOM 4311 C C . SER A 1 536 ? -7.207 -2.987 17.146 1.00 61.25 536 SER A C 1
ATOM 4313 O O . SER A 1 536 ? -7.429 -2.731 15.959 1.00 61.25 536 SER A O 1
ATOM 4315 N N . ASN A 1 537 ? -5.965 -3.127 17.621 1.00 66.38 537 ASN A N 1
ATOM 4316 C CA . ASN A 1 537 ? -4.810 -3.143 16.743 1.00 66.38 537 ASN A CA 1
ATOM 4317 C C . ASN A 1 537 ? -4.810 -4.440 15.953 1.00 66.38 537 ASN A C 1
ATOM 4319 O O . ASN A 1 537 ? -4.552 -5.522 16.470 1.00 66.38 537 ASN A O 1
ATOM 4323 N N . ARG A 1 538 ? -5.103 -4.297 14.669 1.00 72.81 538 ARG A N 1
ATOM 4324 C CA . ARG A 1 538 ? -5.050 -5.400 13.728 1.00 72.81 538 ARG A CA 1
ATOM 4325 C C . ARG A 1 538 ? -3.611 -5.625 13.301 1.00 72.81 538 ARG A C 1
ATOM 4327 O O . ARG A 1 538 ? -2.920 -4.673 12.912 1.00 72.81 538 ARG A O 1
ATOM 4334 N N . SER A 1 539 ? -3.205 -6.885 13.297 1.00 84.62 539 SER A N 1
ATOM 4335 C CA . SER A 1 539 ? -1.999 -7.301 12.601 1.00 84.62 539 SER A CA 1
ATOM 4336 C C . SER A 1 539 ? -2.139 -7.029 11.112 1.00 84.62 539 SER A C 1
ATOM 4338 O O . SER A 1 539 ? -3.222 -7.116 10.518 1.00 84.62 539 SER A O 1
ATOM 4340 N N . VAL A 1 540 ? -1.021 -6.654 10.506 1.00 88.94 540 VAL A N 1
ATOM 4341 C CA . VAL A 1 540 ? -0.952 -6.336 9.086 1.00 88.94 540 VAL A CA 1
ATOM 4342 C C . VAL A 1 540 ? 0.096 -7.185 8.412 1.00 88.94 540 VAL A C 1
ATOM 4344 O O . VAL A 1 540 ? 1.167 -7.456 8.952 1.00 88.94 540 VAL A O 1
ATOM 4347 N N . ILE A 1 541 ? -0.238 -7.595 7.201 1.00 87.81 541 ILE A N 1
ATOM 4348 C CA . ILE A 1 541 ? 0.626 -8.375 6.343 1.00 87.81 541 ILE A CA 1
ATOM 4349 C C . ILE A 1 541 ? 1.168 -7.431 5.288 1.00 87.81 541 ILE A C 1
ATOM 4351 O O . ILE A 1 541 ? 0.418 -6.786 4.547 1.00 87.81 541 ILE A O 1
ATOM 4355 N N . GLN A 1 542 ? 2.488 -7.349 5.246 1.00 90.44 542 GLN A N 1
ATOM 4356 C CA . GLN A 1 542 ? 3.208 -6.686 4.183 1.00 90.44 542 GLN A CA 1
ATOM 4357 C C . GLN A 1 542 ? 3.252 -7.624 2.986 1.00 90.44 542 GLN A C 1
ATOM 4359 O O . GLN A 1 542 ? 3.799 -8.725 3.064 1.00 90.44 542 GLN A O 1
ATOM 4364 N N . LEU A 1 543 ? 2.699 -7.170 1.874 1.00 79.62 543 LEU A N 1
ATOM 4365 C CA . LEU A 1 543 ? 2.734 -7.868 0.604 1.00 79.62 543 LEU A CA 1
ATOM 4366 C C . LEU A 1 543 ? 3.667 -7.123 -0.347 1.00 79.62 543 LEU A C 1
ATOM 4368 O O . LEU A 1 543 ? 3.691 -5.887 -0.393 1.00 79.62 543 LEU A O 1
ATOM 4372 N N . ASP A 1 544 ? 4.410 -7.865 -1.156 1.00 77.50 544 ASP A N 1
ATOM 4373 C CA . ASP A 1 544 ? 5.075 -7.263 -2.302 1.00 77.50 544 ASP A CA 1
ATOM 4374 C C . ASP A 1 544 ? 4.000 -6.654 -3.205 1.00 77.50 544 ASP A C 1
ATOM 4376 O O . ASP A 1 544 ? 3.019 -7.304 -3.571 1.00 77.50 544 ASP A O 1
ATOM 4380 N N . LEU A 1 545 ? 4.168 -5.370 -3.523 1.00 63.47 545 LEU A N 1
ATOM 4381 C CA . LEU A 1 545 ? 3.166 -4.597 -4.254 1.00 63.47 545 LEU A CA 1
ATOM 4382 C C . LEU A 1 545 ? 2.844 -5.212 -5.614 1.00 63.47 545 LEU A C 1
ATOM 4384 O O . LEU A 1 545 ? 1.743 -5.037 -6.131 1.00 63.47 545 LEU A O 1
ATOM 4388 N N . ILE A 1 546 ? 3.830 -5.903 -6.176 1.00 50.12 546 ILE A N 1
ATOM 4389 C CA . ILE A 1 546 ? 3.737 -6.467 -7.498 1.00 50.12 546 ILE A CA 1
ATOM 4390 C C . ILE A 1 546 ? 3.251 -7.918 -7.392 1.00 50.12 546 ILE A C 1
ATOM 4392 O O . ILE A 1 546 ? 2.148 -8.213 -7.845 1.00 50.12 546 ILE A O 1
ATOM 4396 N N . THR A 1 547 ? 4.028 -8.829 -6.790 1.00 49.41 547 THR A N 1
ATOM 4397 C CA . THR A 1 547 ? 3.748 -10.287 -6.703 1.00 49.41 547 THR A CA 1
ATOM 4398 C C . THR A 1 547 ? 2.572 -10.634 -5.807 1.00 49.41 547 THR A C 1
ATOM 4400 O O . THR A 1 547 ? 2.018 -11.722 -5.941 1.00 49.41 547 THR A O 1
ATOM 4403 N N . GLY A 1 548 ? 2.200 -9.751 -4.879 1.00 60.84 548 GLY A N 1
ATOM 4404 C CA . GLY A 1 548 ? 1.251 -10.074 -3.819 1.00 60.84 548 GLY A CA 1
ATOM 4405 C C . GLY A 1 548 ? 1.785 -11.109 -2.825 1.00 60.84 548 GLY A C 1
ATOM 4406 O O . GLY A 1 548 ? 1.028 -11.541 -1.960 1.00 60.84 548 GLY A O 1
ATOM 4407 N N . ALA A 1 549 ? 3.059 -11.508 -2.927 1.00 66.38 549 ALA A N 1
ATOM 4408 C CA . ALA A 1 549 ? 3.670 -12.450 -2.004 1.00 66.38 549 ALA A CA 1
ATOM 4409 C C . ALA A 1 549 ? 3.774 -11.829 -0.611 1.00 66.38 549 ALA A C 1
ATOM 4411 O O . ALA A 1 549 ? 4.140 -10.660 -0.463 1.00 66.38 549 ALA A O 1
ATOM 4412 N N . GLN A 1 550 ? 3.475 -12.626 0.409 1.00 85.31 550 GLN A N 1
ATOM 4413 C CA . GLN A 1 550 ? 3.652 -12.225 1.795 1.00 85.31 550 GLN A CA 1
ATOM 4414 C C . GLN A 1 550 ? 5.142 -12.079 2.113 1.00 85.31 550 GLN A C 1
ATOM 4416 O O . GLN A 1 550 ? 5.902 -13.039 2.027 1.00 85.31 550 GLN A O 1
ATOM 4421 N N . LEU A 1 551 ? 5.541 -10.864 2.485 1.00 77.88 551 LEU A N 1
ATOM 4422 C CA . LEU A 1 551 ? 6.913 -10.521 2.852 1.00 77.88 551 LEU A CA 1
ATOM 4423 C C . LEU A 1 551 ? 7.127 -10.597 4.364 1.00 77.88 551 LEU A C 1
ATOM 4425 O O . LEU A 1 551 ? 8.144 -11.111 4.816 1.00 77.88 551 LEU A O 1
ATOM 4429 N N . ALA A 1 552 ? 6.175 -10.076 5.140 1.00 83.06 552 ALA A N 1
ATOM 4430 C CA . ALA A 1 552 ? 6.248 -10.038 6.596 1.00 83.06 552 ALA A CA 1
ATOM 4431 C C . ALA A 1 552 ? 4.853 -9.919 7.219 1.00 83.06 552 ALA A C 1
ATOM 4433 O O . ALA A 1 552 ? 3.916 -9.428 6.584 1.00 83.06 552 ALA A O 1
ATOM 4434 N N . VAL A 1 553 ? 4.738 -10.335 8.479 1.00 86.38 553 VAL A N 1
ATOM 4435 C CA . VAL A 1 553 ? 3.561 -10.113 9.323 1.00 86.38 553 VAL A CA 1
ATOM 4436 C C . VAL A 1 553 ? 4.009 -9.287 10.515 1.00 86.38 553 VAL A C 1
ATOM 4438 O O . VAL A 1 553 ? 4.972 -9.649 11.183 1.00 86.38 553 VAL A O 1
ATOM 4441 N N . PHE A 1 554 ? 3.307 -8.191 10.766 1.00 84.88 554 PHE A N 1
ATOM 4442 C CA . PHE A 1 554 ? 3.520 -7.340 11.929 1.00 84.88 554 PHE A CA 1
ATOM 4443 C C . PHE A 1 554 ? 2.317 -7.464 12.852 1.00 84.88 554 PHE A C 1
ATOM 4445 O O . PHE A 1 554 ? 1.174 -7.510 12.381 1.00 84.88 554 PHE A O 1
ATOM 4452 N N . GLY A 1 555 ? 2.565 -7.483 14.159 1.00 77.56 555 GLY A N 1
ATOM 4453 C CA . GLY A 1 555 ? 1.514 -7.528 15.170 1.00 77.56 555 GLY A CA 1
ATOM 4454 C C . GLY A 1 555 ? 0.618 -6.291 15.121 1.00 77.56 555 GLY A C 1
ATOM 4455 O O . GLY A 1 555 ? -0.574 -6.392 15.391 1.00 77.56 555 GLY A O 1
ATOM 4456 N N . THR A 1 556 ? 1.155 -5.134 14.708 1.00 84.94 556 THR A N 1
ATOM 4457 C CA . THR A 1 556 ? 0.380 -3.891 14.547 1.00 84.94 556 THR A CA 1
ATOM 4458 C C . THR A 1 556 ? 0.847 -3.033 13.361 1.00 84.94 556 THR A C 1
ATOM 4460 O O . THR A 1 556 ? 1.979 -3.140 12.889 1.00 84.94 556 THR A O 1
ATOM 4463 N N . ILE A 1 557 ? 0.001 -2.097 12.909 1.00 86.75 557 ILE A N 1
ATOM 4464 C CA . ILE A 1 557 ? 0.388 -1.071 11.918 1.00 86.75 557 ILE A CA 1
ATOM 4465 C C . ILE A 1 557 ? 1.547 -0.195 12.419 1.00 86.75 557 ILE A C 1
ATOM 4467 O O . ILE A 1 557 ? 2.404 0.195 11.629 1.00 86.75 557 ILE A O 1
ATOM 4471 N N . ALA A 1 558 ? 1.560 0.154 13.708 1.00 81.69 558 ALA A N 1
ATOM 4472 C CA . ALA A 1 558 ? 2.579 1.033 14.280 1.00 81.69 558 ALA A CA 1
ATOM 4473 C C . ALA A 1 558 ? 3.965 0.372 14.270 1.00 81.69 558 ALA A C 1
ATOM 4475 O O . ALA A 1 558 ? 4.951 1.013 13.920 1.00 81.69 558 ALA A O 1
ATOM 4476 N N . GLU A 1 559 ? 4.018 -0.922 14.580 1.00 83.94 559 GLU A N 1
ATOM 4477 C CA . GLU A 1 559 ? 5.229 -1.737 14.471 1.00 83.94 559 GLU A CA 1
ATOM 4478 C C . GLU A 1 559 ? 5.753 -1.771 13.027 1.00 83.94 559 GLU A C 1
ATOM 4480 O O . GLU A 1 559 ? 6.927 -1.494 12.781 1.00 83.94 559 GLU A O 1
ATOM 4485 N N . ALA A 1 560 ? 4.866 -2.015 12.055 1.00 86.88 560 ALA A N 1
ATOM 4486 C CA . ALA A 1 560 ? 5.216 -1.995 10.635 1.00 86.88 560 ALA A CA 1
ATOM 4487 C C . ALA A 1 560 ? 5.740 -0.621 10.173 1.00 86.88 560 ALA A C 1
ATOM 4489 O O . ALA A 1 560 ? 6.686 -0.530 9.387 1.00 86.88 560 ALA A O 1
ATOM 4490 N N . ALA A 1 561 ? 5.120 0.456 10.661 1.00 86.62 561 ALA A N 1
ATOM 4491 C CA . ALA A 1 561 ? 5.486 1.836 10.362 1.00 86.62 561 ALA A CA 1
ATOM 4492 C C . ALA A 1 561 ? 6.899 2.177 10.854 1.00 86.62 561 ALA A C 1
ATOM 4494 O O . ALA A 1 561 ? 7.698 2.729 10.096 1.00 86.62 561 ALA A O 1
ATOM 4495 N N . GLU A 1 562 ? 7.213 1.807 12.094 1.00 82.50 562 GLU A N 1
ATOM 4496 C CA . GLU A 1 562 ? 8.515 2.031 12.722 1.00 82.50 562 GLU A CA 1
ATOM 4497 C C . GLU A 1 562 ? 9.617 1.209 12.044 1.00 82.50 562 GLU A C 1
ATOM 4499 O O . GLU A 1 562 ? 10.633 1.767 11.628 1.00 82.50 562 GLU A O 1
ATOM 4504 N N . ALA A 1 563 ? 9.375 -0.087 11.819 1.00 79.00 563 ALA A N 1
ATOM 4505 C CA . ALA A 1 563 ? 10.336 -0.986 11.179 1.00 79.00 563 ALA A CA 1
ATOM 4506 C C . ALA A 1 563 ? 10.733 -0.539 9.759 1.00 79.00 563 ALA A C 1
ATOM 4508 O O . ALA A 1 563 ? 11.845 -0.806 9.294 1.00 79.00 563 ALA A O 1
ATOM 4509 N N . LEU A 1 564 ? 9.826 0.137 9.048 1.00 80.75 564 LEU A N 1
ATOM 4510 C CA . LEU A 1 564 ? 10.023 0.526 7.652 1.00 80.75 564 LEU A CA 1
ATOM 4511 C C . LEU A 1 564 ? 10.238 2.026 7.437 1.00 80.75 564 LEU A C 1
ATOM 4513 O O . LEU A 1 564 ? 10.540 2.420 6.310 1.00 80.75 564 LEU A O 1
ATOM 4517 N N . GLY A 1 565 ? 10.099 2.854 8.475 1.00 83.00 565 GLY A N 1
ATOM 4518 C CA . GLY A 1 565 ? 10.157 4.312 8.351 1.00 83.00 565 GLY A CA 1
ATOM 4519 C C . GLY A 1 565 ? 9.027 4.883 7.485 1.00 83.00 565 GLY A C 1
ATOM 4520 O O . GLY A 1 565 ? 9.244 5.815 6.713 1.00 83.00 565 GLY A O 1
ATOM 4521 N N . ILE A 1 566 ? 7.827 4.299 7.564 1.00 85.88 566 ILE A N 1
ATOM 4522 C CA . ILE A 1 566 ? 6.641 4.707 6.794 1.00 85.88 566 ILE A CA 1
ATOM 4523 C C . ILE A 1 566 ? 5.598 5.271 7.760 1.00 85.88 566 ILE A C 1
ATOM 4525 O O . ILE A 1 566 ? 5.420 4.753 8.853 1.00 85.88 566 ILE A O 1
ATOM 4529 N N . PHE A 1 567 ? 4.837 6.291 7.360 1.00 83.62 567 PHE A N 1
ATOM 4530 C CA . PHE A 1 567 ? 3.721 6.773 8.179 1.00 83.62 567 PHE A CA 1
ATOM 4531 C C . PHE A 1 567 ? 2.643 5.692 8.375 1.00 83.62 567 PHE A C 1
ATOM 4533 O O . PHE A 1 567 ? 2.060 5.203 7.404 1.00 83.62 567 PHE A O 1
ATOM 4540 N N . ALA A 1 568 ? 2.311 5.392 9.634 1.00 84.25 568 ALA A N 1
ATOM 4541 C CA . ALA A 1 568 ? 1.281 4.422 10.025 1.00 84.25 568 ALA A CA 1
ATOM 4542 C C . ALA A 1 568 ? -0.075 4.660 9.335 1.00 84.25 568 ALA A C 1
ATOM 4544 O O . ALA A 1 568 ? -0.723 3.720 8.873 1.00 84.25 568 ALA A O 1
ATOM 4545 N N . SER A 1 569 ? -0.476 5.925 9.178 1.00 83.62 569 SER A N 1
ATOM 4546 C CA . SER A 1 569 ? -1.709 6.307 8.477 1.00 83.62 569 SER A CA 1
ATOM 4547 C C . SER A 1 569 ? -1.725 5.857 7.013 1.00 83.62 569 SER A C 1
ATOM 4549 O O . SER A 1 569 ? -2.776 5.492 6.485 1.00 83.62 569 SER A O 1
ATOM 4551 N N . ASN A 1 570 ? -0.569 5.827 6.347 1.00 85.19 570 ASN A N 1
ATOM 4552 C CA . ASN A 1 570 ? -0.477 5.352 4.974 1.00 85.19 570 ASN A CA 1
ATOM 4553 C C . ASN A 1 570 ? -0.615 3.833 4.892 1.00 85.19 570 ASN A C 1
ATOM 4555 O O . ASN A 1 570 ? -1.293 3.355 3.988 1.00 85.19 570 ASN A O 1
ATOM 4559 N N . ILE A 1 571 ? -0.027 3.090 5.834 1.00 87.88 571 ILE A N 1
ATOM 4560 C CA . ILE A 1 571 ? -0.171 1.629 5.902 1.00 87.88 571 ILE A CA 1
ATOM 4561 C C . ILE A 1 571 ? -1.640 1.274 6.138 1.00 87.88 571 ILE A C 1
ATOM 4563 O O . ILE A 1 571 ? -2.196 0.469 5.396 1.00 87.88 571 ILE A O 1
ATOM 4567 N N . GLY A 1 572 ? -2.301 1.947 7.087 1.00 81.75 572 GLY A N 1
ATOM 4568 C CA . GLY A 1 572 ? -3.731 1.758 7.347 1.00 81.75 572 GLY A CA 1
ATOM 4569 C C . GLY A 1 572 ? -4.613 2.070 6.136 1.00 81.75 572 GLY A C 1
ATOM 4570 O O . GLY A 1 572 ? -5.515 1.302 5.816 1.00 81.75 572 GLY A O 1
ATOM 4571 N N . ASN A 1 573 ? -4.322 3.147 5.399 1.00 78.00 573 ASN A N 1
ATOM 4572 C CA . ASN A 1 573 ? -5.052 3.469 4.170 1.00 78.00 573 ASN A CA 1
ATOM 4573 C C . ASN A 1 573 ? -4.874 2.407 3.076 1.00 78.00 573 ASN A C 1
ATOM 4575 O O . ASN A 1 573 ? -5.810 2.175 2.314 1.00 78.00 573 ASN A O 1
ATOM 4579 N N . VAL A 1 574 ? -3.708 1.763 2.987 1.00 84.75 574 VAL A N 1
ATOM 4580 C CA . VAL A 1 574 ? -3.481 0.681 2.018 1.00 84.75 574 VAL A CA 1
ATOM 4581 C C . VAL A 1 574 ? -4.157 -0.611 2.463 1.00 84.75 574 VAL A C 1
ATOM 4583 O O . VAL A 1 574 ? -4.874 -1.214 1.672 1.00 84.75 574 VAL A O 1
ATOM 4586 N N . ALA A 1 575 ? -4.013 -0.985 3.737 1.00 83.25 575 ALA A N 1
ATOM 4587 C CA . ALA A 1 575 ? -4.675 -2.153 4.319 1.00 83.25 575 ALA A CA 1
ATOM 4588 C C . ALA A 1 575 ? -6.208 -2.075 4.238 1.00 83.25 575 ALA A C 1
ATOM 4590 O O . ALA A 1 575 ? -6.867 -3.096 4.065 1.00 83.25 575 ALA A O 1
ATOM 4591 N N . ALA A 1 576 ? -6.770 -0.864 4.301 1.00 76.94 576 ALA A N 1
ATOM 4592 C CA . ALA A 1 576 ? -8.195 -0.593 4.117 1.00 76.94 576 ALA A CA 1
ATOM 4593 C C . ALA A 1 576 ? -8.621 -0.413 2.643 1.00 76.94 576 ALA A C 1
ATOM 4595 O O . ALA A 1 576 ? -9.753 -0.012 2.386 1.00 76.94 576 ALA A O 1
ATOM 4596 N N . GLY A 1 577 ? -7.721 -0.620 1.674 1.00 75.56 577 GLY A N 1
ATOM 4597 C CA . GLY A 1 577 ? -8.013 -0.503 0.239 1.00 75.56 577 GLY A CA 1
ATOM 4598 C C . GLY A 1 577 ? -8.207 0.927 -0.287 1.00 75.56 577 GLY A C 1
ATOM 4599 O O . GLY A 1 577 ? -8.518 1.111 -1.459 1.00 75.56 577 GLY A O 1
ATOM 4600 N N . ARG A 1 578 ? -7.995 1.960 0.540 1.00 69.75 578 ARG A N 1
ATOM 4601 C CA . ARG A 1 578 ? -8.118 3.386 0.161 1.00 69.75 578 ARG A CA 1
ATOM 4602 C C . ARG A 1 578 ? -6.914 3.899 -0.630 1.00 69.75 578 ARG A C 1
ATOM 4604 O O . ARG A 1 578 ? -6.988 4.938 -1.282 1.00 69.75 578 ARG A O 1
ATOM 4611 N N . ARG A 1 579 ? -5.782 3.201 -0.544 1.00 68.81 579 ARG A N 1
ATOM 4612 C CA . ARG A 1 579 ? -4.575 3.436 -1.343 1.00 68.81 579 ARG A CA 1
ATOM 4613 C C . ARG A 1 579 ? -4.053 2.113 -1.881 1.00 68.81 579 ARG A C 1
ATOM 4615 O O . ARG A 1 579 ? -4.151 1.090 -1.221 1.00 68.81 579 ARG A O 1
ATOM 4622 N N . LEU A 1 580 ? -3.445 2.154 -3.062 1.00 69.50 580 LEU A N 1
ATOM 4623 C CA . LEU A 1 580 ? -2.883 0.957 -3.693 1.00 69.50 580 LEU A CA 1
ATOM 4624 C C . LEU A 1 580 ? -1.604 0.472 -2.996 1.00 69.50 580 LEU A C 1
ATOM 4626 O O . LEU A 1 580 ? -1.373 -0.730 -2.903 1.00 69.50 580 LEU A O 1
ATOM 4630 N N . ALA A 1 581 ? -0.772 1.403 -2.516 1.00 83.38 581 ALA A N 1
ATOM 4631 C CA . ALA A 1 581 ? 0.533 1.094 -1.942 1.00 83.38 581 ALA A CA 1
ATOM 4632 C C . ALA A 1 581 ? 1.045 2.180 -0.992 1.00 83.38 581 ALA A C 1
ATOM 4634 O O . ALA A 1 581 ? 0.684 3.354 -1.112 1.00 83.38 581 ALA A O 1
ATOM 4635 N N . THR A 1 582 ? 1.966 1.807 -0.105 1.00 80.62 582 THR A N 1
ATOM 4636 C CA . THR A 1 582 ? 2.821 2.758 0.612 1.00 80.62 582 THR A CA 1
ATOM 4637 C C . THR A 1 582 ? 4.186 2.149 0.905 1.00 80.62 582 THR A C 1
ATOM 4639 O O . THR A 1 582 ? 4.302 0.939 1.098 1.00 80.62 582 THR A O 1
ATOM 4642 N N . GLY A 1 583 ? 5.235 2.976 0.860 1.00 73.69 583 GLY A N 1
ATOM 4643 C CA . GLY A 1 583 ? 6.626 2.526 0.995 1.00 73.69 583 GLY A CA 1
ATOM 4644 C C . GLY A 1 583 ? 7.077 1.511 -0.062 1.00 73.69 583 GLY A C 1
ATOM 4645 O O . GLY A 1 583 ? 8.063 0.818 0.150 1.00 73.69 583 GLY A O 1
ATOM 4646 N N . GLY A 1 584 ? 6.354 1.406 -1.184 1.00 77.38 584 GLY A N 1
ATOM 4647 C CA . GLY A 1 584 ? 6.601 0.402 -2.225 1.00 77.38 584 GLY A CA 1
ATOM 4648 C C . GLY A 1 584 ? 5.950 -0.962 -1.970 1.00 77.38 584 GLY A C 1
ATOM 4649 O O . GLY A 1 584 ? 6.241 -1.899 -2.705 1.00 77.38 584 GLY A O 1
ATOM 4650 N N . PHE A 1 585 ? 5.068 -1.078 -0.973 1.00 82.56 585 PHE A N 1
ATOM 4651 C CA . PHE A 1 585 ? 4.416 -2.333 -0.592 1.00 82.56 585 PHE A CA 1
ATOM 4652 C C . PHE A 1 585 ? 2.896 -2.223 -0.628 1.00 82.56 585 PHE A C 1
ATOM 4654 O O . PHE A 1 585 ? 2.330 -1.141 -0.421 1.00 82.56 585 PHE A O 1
ATOM 4661 N N . LYS A 1 586 ? 2.246 -3.366 -0.848 1.00 87.19 586 LYS A N 1
ATOM 4662 C CA . LYS A 1 586 ? 0.828 -3.547 -0.557 1.00 87.19 586 LYS A CA 1
ATOM 4663 C C . LYS A 1 586 ? 0.697 -4.009 0.894 1.00 87.19 586 LYS A C 1
ATOM 4665 O O . LYS A 1 586 ? 1.589 -4.643 1.446 1.00 87.19 586 LYS A O 1
ATOM 4670 N N . TRP A 1 587 ? -0.411 -3.657 1.518 1.00 89.06 587 TRP A N 1
ATOM 4671 C CA . TRP A 1 587 ? -0.700 -3.985 2.906 1.00 89.06 587 TRP A CA 1
ATOM 4672 C C . TRP A 1 587 ? -2.105 -4.549 2.970 1.00 89.06 587 TRP A C 1
ATOM 4674 O O . TRP A 1 587 ? -2.980 -4.057 2.261 1.00 89.06 587 TRP A O 1
ATOM 4684 N N . ILE A 1 588 ? -2.311 -5.568 3.795 1.00 89.00 588 ILE A N 1
ATOM 4685 C CA . ILE A 1 588 ? -3.637 -6.093 4.132 1.00 89.00 588 ILE A CA 1
ATOM 4686 C C . ILE A 1 588 ? -3.704 -6.351 5.635 1.00 89.00 588 ILE A C 1
ATOM 4688 O O . ILE A 1 588 ? -2.675 -6.554 6.278 1.00 89.00 588 ILE A O 1
ATOM 4692 N N . TYR A 1 589 ? -4.904 -6.353 6.205 1.00 88.31 589 TYR A N 1
ATOM 4693 C CA . TYR A 1 589 ? -5.103 -6.869 7.559 1.00 88.31 589 TYR A CA 1
ATOM 4694 C C . TYR A 1 589 ? -4.991 -8.396 7.549 1.00 88.31 589 TYR A C 1
ATOM 4696 O O . TYR A 1 589 ? -5.476 -9.035 6.619 1.00 88.31 589 TYR A O 1
ATOM 4704 N N . SER A 1 590 ? -4.365 -8.990 8.565 1.00 76.00 590 SER A N 1
ATOM 4705 C CA . SER A 1 590 ? -4.152 -10.447 8.613 1.00 76.00 590 SER A CA 1
ATOM 4706 C C . SER A 1 590 ? -5.448 -11.257 8.673 1.00 76.00 590 SER A C 1
ATOM 4708 O O . SER A 1 590 ? -5.484 -12.393 8.218 1.00 76.00 590 SER A O 1
ATOM 4710 N N . GLU A 1 591 ? -6.522 -10.658 9.188 1.00 67.50 591 GLU A N 1
ATOM 4711 C CA . GLU A 1 591 ? -7.870 -11.240 9.218 1.00 67.50 591 GLU A CA 1
ATOM 4712 C C . GLU A 1 591 ? -8.442 -11.483 7.805 1.00 67.50 591 GLU A C 1
ATOM 4714 O O . GLU A 1 591 ? -9.343 -12.298 7.644 1.00 67.50 591 GLU A O 1
ATOM 4719 N N . ALA A 1 592 ? -7.897 -10.832 6.768 1.00 54.34 592 ALA A N 1
ATOM 4720 C CA . ALA A 1 592 ? -8.364 -10.946 5.385 1.00 54.34 592 ALA A CA 1
ATOM 4721 C C . ALA A 1 592 ? -7.838 -12.185 4.626 1.00 54.34 592 ALA A C 1
ATOM 4723 O O . ALA A 1 592 ? -8.150 -12.338 3.450 1.00 54.34 592 ALA A O 1
ATOM 4724 N N . LEU A 1 593 ? -7.026 -13.050 5.252 1.00 44.62 593 LEU A N 1
ATOM 4725 C CA . LEU A 1 593 ? -6.559 -14.314 4.651 1.00 44.62 593 LEU A CA 1
ATOM 4726 C C . LEU A 1 593 ? -7.462 -15.526 4.963 1.00 44.62 593 LEU A C 1
ATOM 4728 O O . LEU A 1 593 ? -7.204 -16.615 4.454 1.00 44.62 593 LEU A O 1
ATOM 4732 N N . HIS A 1 594 ? -8.498 -15.362 5.793 1.00 32.44 594 HIS A N 1
ATOM 4733 C CA . HIS A 1 594 ? -9.420 -16.439 6.195 1.00 32.44 594 HIS A CA 1
ATOM 4734 C C . HIS A 1 594 ? -10.822 -16.332 5.561 1.00 32.44 594 HIS A C 1
ATOM 4736 O O . HIS A 1 594 ? -11.754 -17.002 6.003 1.00 32.44 594 HIS A O 1
ATOM 4742 N N . THR A 1 595 ? -10.947 -15.532 4.504 1.00 29.36 595 THR A N 1
ATOM 4743 C CA . THR A 1 595 ? -12.111 -15.419 3.604 1.00 29.36 595 THR A CA 1
ATOM 4744 C C . THR A 1 595 ? -11.632 -15.513 2.176 1.00 29.36 595 THR A C 1
ATOM 4746 O O . THR A 1 595 ? -12.260 -16.257 1.394 1.00 29.36 595 THR A O 1
#